Protein AF-A0A957Q644-F1 (afdb_monomer)

Mean predicted aligned error: 13.07 Å

Solvent-accessible surface area (backbone atoms only — not comparable to full-atom values): 23371 Å² total; per-residue (Å²): 92,76,49,77,47,78,45,80,41,78,58,26,36,10,27,85,74,49,71,28,90,33,42,26,36,27,41,79,43,46,38,39,41,33,30,48,63,42,85,93,78,68,49,74,43,72,49,33,37,32,41,42,36,77,92,65,70,24,43,49,42,44,45,38,56,86,34,87,66,57,44,59,62,86,93,44,75,51,72,23,48,17,50,38,67,52,31,38,34,62,58,66,29,44,30,82,42,70,49,78,62,58,80,45,69,75,53,46,60,54,50,53,52,54,50,51,53,46,60,71,70,57,79,82,78,82,79,95,80,82,93,82,67,88,82,69,70,82,76,86,63,62,58,77,35,57,37,44,12,58,74,86,69,91,64,77,31,88,95,43,98,38,58,74,72,87,81,82,78,62,75,75,71,44,64,76,53,76,72,46,51,55,53,50,52,53,79,68,81,54,89,59,57,61,45,35,19,43,26,46,88,44,26,34,78,88,50,47,72,28,54,61,62,83,38,52,48,54,35,41,45,43,72,81,56,71,54,81,88,50,40,64,57,54,52,52,55,51,48,52,54,50,52,55,49,44,56,54,51,50,52,51,44,53,55,50,49,53,48,43,50,52,45,50,54,53,35,62,69,27,71,84,39,82,91,34,48,67,64,29,51,55,40,53,54,53,42,53,52,52,52,51,54,45,50,51,53,51,52,47,47,53,51,53,52,55,49,46,54,52,50,50,54,50,49,54,38,51,74,72,70,47,80,87,70,62,84,61,73,68,47,84,64,70,86,58,55,63,48,76,69,55,52,56,52,47,54,52,49,48,56,50,47,55,52,49,52,52,50,49,51,52,52,51,51,45,29,69,74,76,36,58,94,43,41,71,62,51,50,51,51,49,52,51,50,51,52,50,54,54,24,51,77,69,73,36,43,69,60,50,56,51,52,52,51,55,65,72,74,108

Radius of gyration: 30.08 Å; Cα contacts (8 Å, |Δi|>4): 474; chains: 1; bounding box: 69×63×81 Å

pLDDT: mean 81.93, std 17.66, range [30.11, 98.19]

Sequence (410 aa):
LVLQYWFFYPFNNWRSGFFGANDHESDWEMICLYLSEEEATGAVEPAWIAYASHDYHGDDLRRRWDDPELEKVDDHPVVYAGAGSHASYFQSGEYLTELELAIFAPLTRLFEQVRSVWRTRLRQYEGDDFGEDEQHRSTIFRIPFVDYARGDGLVIGPGQHCEWGEPRLLNPTPPWVSMYRGLWGLYTQDPFAGEDAPAGPMYNRDGTVRRAWYDPVGWAGLDKVTPTDEVAERVEEEKERIRDRQVQTRTTVDEMAAELQRLGVQAAAMRTQPHLYKPYLAHQERMKELSQEINTLRAQLAADEALLDALSYYADQLRAGADPEPLRAHLQRAHRPVSDETLRAGLLAEYWAAISVGLLMLIFLALITIGRQYLALGLLMMIALYAFIEAGFRGRLIRFVTSVTISTAV

Secondary structure (DSSP, 8-state):
-EEEEEEEEEEE-HHHHHS-S--EEEEEEEEEEEEEEETTTTEEEEEEEEE--TT--SGGGEEETT-TTS-EETTEEP-EEPTTT--EESSSEEEEEEEE-GGGHHHHHHHHHHHHHHHHH-TTS--S-----SS------EEEEEEEE-S-S--BSTTSSB--------SSPPHHHHS--SBSS-----TT-SSSPPB-TTB-TTSPBPHHHH-HHHHTT-TTSPPHHHHHHHHHHHHHHHHHHHHHHHHHHHHHHHHHHHHHHHHHHHTT-GGGHHHHHHHHHHHHHHHHHHHHHHHHHHHHHHHHHHHHHHHHHHHTT---S-TTTT-SS---PPPHHHHHHHHHHHHHHHHHHHHHHHHHHHHHHT-GGGHHHHHHHHHHHHHHHHHHHTT-HHHHHHHHHHHHH-

Foldseek 3Di:
DKDKDKDKDQWQCCCPPPVFQEIAGMDIWIKIFDWDQDPVPRDTHTFKIFTAAPPDFAAQRMFTPPDPLFDDDVSHTDWQAWRSRRGTDSDAFKFWDWDQFCLCVVVLVVVVVVVVVVCVPVVPDDDDDDPPDPPCSDRDDTDIGMTGSHPPDADEDPPGPHYDDDDDDCVVPDCCQVVDQAFPHDAPVDPRCRHTHAGDPQYGNVSHGDCCNPPVCVRHNNPPPDRLNCPLVVLVVVLVVLVVVLVVLVVVLVVLVVVLVVLVVVLVVCVVPPVCVVVNVVSVVVSVVSVVVSVVSVVVSVVSVVVSVVSVVVSVCSVVVHPPDDRSPSNPDHRDHDDPVNVVVVVVVVVVVVVLVVVLVVLLVCCVPPVVVCNVVSVVVSVLVVVCVVCVSVVNNVVSVVVVVVVVVD

Structure (mmCIF, N/CA/C/O backbone):
data_AF-A0A957Q644-F1
#
_entry.id   AF-A0A957Q644-F1
#
loop_
_atom_site.group_PDB
_atom_site.id
_atom_site.type_symbol
_atom_site.label_atom_id
_atom_site.label_alt_id
_atom_site.label_comp_id
_atom_site.label_asym_id
_atom_site.label_entity_id
_atom_site.label_seq_id
_atom_site.pdbx_PDB_ins_code
_atom_site.Cartn_x
_atom_site.Cartn_y
_atom_site.Cartn_z
_atom_site.occupancy
_atom_site.B_iso_or_equiv
_atom_site.auth_seq_id
_atom_site.auth_comp_id
_atom_site.auth_asym_id
_atom_site.auth_atom_id
_atom_site.pdbx_PDB_model_num
ATOM 1 N N . LEU A 1 1 ? 15.881 -8.206 3.962 1.00 89.88 1 LEU A N 1
ATOM 2 C CA . LEU A 1 1 ? 16.775 -7.374 3.102 1.00 89.88 1 LEU A CA 1
ATOM 3 C C . LEU A 1 1 ? 15.993 -6.824 1.903 1.00 89.88 1 LEU A C 1
ATOM 5 O O . LEU A 1 1 ? 15.011 -7.442 1.517 1.00 89.88 1 LEU A O 1
ATOM 9 N N . VAL A 1 2 ? 16.403 -5.698 1.300 1.00 94.38 2 VAL A N 1
ATOM 10 C CA . VAL A 1 2 ? 15.771 -5.163 0.071 1.00 94.38 2 VAL A CA 1
ATOM 11 C C . VAL A 1 2 ? 16.828 -4.930 -1.006 1.00 94.38 2 VAL A C 1
ATOM 13 O O . VAL A 1 2 ? 17.789 -4.200 -0.769 1.00 94.38 2 VAL A O 1
ATOM 16 N N . LEU A 1 3 ? 16.645 -5.527 -2.185 1.00 94.69 3 LEU A N 1
ATOM 17 C CA . LEU A 1 3 ? 17.448 -5.251 -3.376 1.00 94.69 3 LEU A CA 1
ATOM 18 C C . LEU A 1 3 ? 16.671 -4.312 -4.297 1.00 94.69 3 LEU A C 1
ATOM 20 O O . LEU A 1 3 ? 15.593 -4.659 -4.775 1.00 94.69 3 LEU A O 1
ATOM 24 N N . GLN A 1 4 ? 17.224 -3.128 -4.548 1.00 95.44 4 GLN A N 1
ATOM 25 C CA . GLN A 1 4 ? 16.634 -2.144 -5.451 1.00 95.44 4 GLN A CA 1
ATOM 26 C C . GLN A 1 4 ? 17.402 -2.101 -6.764 1.00 95.44 4 GLN A C 1
ATOM 28 O O . GLN A 1 4 ? 18.587 -1.760 -6.789 1.00 95.44 4 GLN A O 1
ATOM 33 N N . TYR A 1 5 ? 16.707 -2.405 -7.850 1.00 95.19 5 TYR A N 1
ATOM 34 C CA . TYR A 1 5 ? 17.213 -2.279 -9.206 1.00 95.19 5 TYR A CA 1
ATOM 35 C C . TYR A 1 5 ? 16.659 -0.999 -9.809 1.00 95.19 5 TYR A C 1
ATOM 37 O O . TYR A 1 5 ? 15.448 -0.795 -9.811 1.00 95.19 5 TYR A O 1
ATOM 45 N N . TRP A 1 6 ? 17.552 -0.147 -10.303 1.00 94.81 6 TRP A N 1
ATOM 46 C CA . TRP A 1 6 ? 17.210 1.121 -10.934 1.00 94.81 6 TRP A CA 1
ATOM 47 C C . TRP A 1 6 ? 17.569 1.071 -12.414 1.00 94.81 6 TRP A C 1
ATOM 49 O O . TRP A 1 6 ? 18.692 0.703 -12.770 1.00 94.81 6 TRP A O 1
ATOM 59 N N . PHE A 1 7 ? 16.629 1.472 -13.262 1.00 94.12 7 PHE A N 1
ATOM 60 C CA . PHE A 1 7 ? 16.755 1.450 -14.713 1.00 94.12 7 PHE A CA 1
ATOM 61 C C . PHE A 1 7 ? 16.692 2.877 -15.237 1.00 94.12 7 PHE A C 1
ATOM 63 O O . PHE A 1 7 ? 15.768 3.618 -14.913 1.00 94.12 7 PHE A O 1
ATOM 70 N N . PHE A 1 8 ? 17.694 3.258 -16.027 1.00 94.12 8 PHE A N 1
ATOM 71 C CA . PHE A 1 8 ? 17.759 4.572 -16.652 1.00 94.12 8 PHE A CA 1
ATOM 72 C C . PHE A 1 8 ? 17.363 4.477 -18.118 1.00 94.12 8 PHE A C 1
ATOM 74 O O . PHE A 1 8 ? 18.024 3.779 -18.893 1.00 94.12 8 PHE A O 1
ATOM 81 N N . TYR A 1 9 ? 16.350 5.239 -18.503 1.00 94.50 9 TYR A N 1
ATOM 82 C CA . TYR A 1 9 ? 15.973 5.428 -19.895 1.00 94.50 9 TYR A CA 1
ATOM 83 C C . TYR A 1 9 ? 16.424 6.818 -20.331 1.00 94.50 9 TYR A C 1
ATOM 85 O O . TYR A 1 9 ? 16.177 7.772 -19.609 1.00 94.50 9 TYR A O 1
ATOM 93 N N . PRO A 1 10 ? 17.089 6.990 -21.484 1.00 94.69 10 PRO A N 1
ATOM 94 C CA . PRO A 1 10 ? 17.522 8.320 -21.914 1.00 94.69 10 PRO A CA 1
ATOM 95 C C . PRO A 1 10 ? 16.374 9.268 -22.282 1.00 94.69 10 PRO A C 1
ATOM 97 O O . PRO A 1 10 ? 16.571 10.483 -22.292 1.00 94.69 10 PRO A O 1
ATOM 100 N N . PHE A 1 11 ? 15.201 8.737 -22.635 1.00 94.94 11 PHE A N 1
ATOM 101 C CA . PHE A 1 11 ? 14.071 9.539 -23.093 1.00 94.94 11 PHE A CA 1
ATOM 102 C C . PHE A 1 11 ? 12.750 8.785 -22.936 1.00 94.94 11 PHE A C 1
ATOM 104 O O . PHE A 1 11 ? 12.666 7.632 -23.353 1.00 94.94 11 PHE A O 1
ATOM 111 N N . ASN A 1 12 ? 11.737 9.461 -22.399 1.00 94.12 12 ASN A N 1
ATOM 112 C CA . ASN A 1 12 ? 10.340 9.039 -22.353 1.00 94.12 12 ASN A CA 1
ATOM 113 C C . ASN A 1 12 ? 9.590 9.730 -23.494 1.00 94.12 12 ASN A C 1
ATOM 115 O O . ASN A 1 12 ? 9.515 10.956 -23.545 1.00 94.12 12 ASN A O 1
ATOM 119 N N . ASN A 1 13 ? 9.098 8.945 -24.452 1.00 93.94 13 ASN A N 1
ATOM 120 C CA . ASN A 1 13 ? 8.361 9.435 -25.618 1.00 93.94 13 ASN A CA 1
ATOM 121 C C . ASN A 1 13 ? 6.894 8.989 -25.600 1.00 93.94 13 ASN A C 1
ATOM 123 O O . ASN A 1 13 ? 6.328 8.673 -26.652 1.00 93.94 13 ASN A O 1
ATOM 127 N N . TRP A 1 14 ? 6.286 8.881 -24.418 1.00 90.44 14 TRP A N 1
ATOM 128 C CA . TRP A 1 14 ? 4.957 8.298 -24.273 1.00 90.44 14 TRP A CA 1
ATOM 129 C C . TRP A 1 14 ? 3.895 9.044 -25.095 1.00 90.44 14 TRP A C 1
ATOM 131 O O . TRP A 1 14 ? 3.116 8.407 -25.806 1.00 90.44 14 TRP A O 1
ATOM 141 N N . ARG A 1 15 ? 3.900 10.382 -25.109 1.00 87.69 15 ARG A N 1
ATOM 142 C CA . ARG A 1 15 ? 2.961 11.205 -25.891 1.00 87.69 15 ARG A CA 1
ATOM 143 C C . ARG A 1 15 ? 3.207 11.105 -27.391 1.00 87.69 15 ARG A C 1
ATOM 145 O O . ARG A 1 15 ? 2.276 10.844 -28.152 1.00 87.69 15 ARG A O 1
ATOM 152 N N . SER A 1 16 ? 4.440 11.335 -27.831 1.00 86.25 16 SER A N 1
ATOM 153 C CA . SER A 1 16 ? 4.788 11.402 -29.256 1.00 86.25 16 SER A CA 1
ATOM 154 C C . SER A 1 16 ? 4.844 10.036 -29.943 1.00 86.25 16 SER A C 1
ATOM 156 O O . SER A 1 16 ? 4.529 9.940 -31.130 1.00 86.25 16 SER A O 1
ATOM 158 N N . GLY A 1 17 ? 5.240 8.989 -29.218 1.00 86.12 17 GLY A N 1
ATOM 159 C CA . GLY A 1 17 ? 5.395 7.631 -29.736 1.00 86.12 17 GLY A CA 1
ATOM 160 C C . GLY A 1 17 ? 4.178 6.734 -29.521 1.00 86.12 17 GLY A C 1
ATOM 161 O O . GLY A 1 17 ? 3.909 5.875 -30.359 1.00 86.12 17 GLY A O 1
ATOM 162 N N . PHE A 1 18 ? 3.441 6.935 -28.425 1.00 85.75 18 PHE A N 1
ATOM 163 C CA . PHE A 1 18 ? 2.436 5.978 -27.950 1.00 85.75 18 PHE A CA 1
ATOM 164 C C . PHE A 1 18 ? 1.126 6.634 -27.484 1.00 85.75 18 PHE A C 1
ATOM 166 O O . PHE A 1 18 ? 0.316 5.985 -26.834 1.00 85.75 18 PHE A O 1
ATOM 173 N N . PHE A 1 19 ? 0.871 7.895 -27.854 1.00 80.06 19 PHE A N 1
ATOM 174 C CA . PHE A 1 19 ? -0.379 8.617 -27.551 1.00 80.06 19 PHE A CA 1
ATOM 175 C C . PHE A 1 19 ? -0.704 8.729 -26.052 1.00 80.06 19 PHE A C 1
ATOM 177 O O . PHE A 1 19 ? -1.863 8.885 -25.663 1.00 80.06 19 PHE A O 1
ATOM 184 N N . GLY A 1 20 ? 0.329 8.648 -25.218 1.00 82.25 20 GLY A N 1
ATOM 185 C CA . GLY A 1 20 ? 0.259 8.851 -23.785 1.00 82.25 20 GLY A CA 1
ATOM 186 C C . GLY A 1 20 ? 0.263 10.319 -23.378 1.00 82.25 20 GLY A C 1
ATOM 187 O O . GLY A 1 20 ? -0.074 11.217 -24.154 1.00 82.25 20 GLY A O 1
ATOM 188 N N . ALA A 1 21 ? 0.648 10.556 -22.128 1.00 80.94 21 ALA A N 1
ATOM 189 C CA . ALA A 1 21 ? 0.447 11.847 -21.490 1.00 80.94 21 ALA A CA 1
ATOM 190 C C . ALA A 1 21 ? 1.535 12.880 -21.784 1.00 80.94 21 ALA A C 1
ATOM 192 O O . ALA A 1 21 ? 1.212 14.054 -21.970 1.00 80.94 21 ALA A O 1
ATOM 193 N N . ASN A 1 22 ? 2.800 12.465 -21.818 1.00 85.19 22 ASN A N 1
ATOM 194 C CA . ASN A 1 22 ? 3.939 13.375 -21.884 1.00 85.19 22 ASN A CA 1
ATOM 195 C C . ASN A 1 22 ? 5.124 12.830 -22.695 1.00 85.19 22 ASN A C 1
ATOM 197 O O . ASN A 1 22 ? 5.218 11.636 -22.964 1.00 85.19 22 ASN A O 1
ATOM 201 N N . ASP A 1 23 ? 6.021 13.730 -23.095 1.00 89.81 23 ASP A N 1
ATOM 202 C CA . ASP A 1 23 ? 7.397 13.397 -23.460 1.00 89.81 23 ASP A CA 1
ATOM 203 C C . ASP A 1 23 ? 8.355 14.075 -22.465 1.00 89.81 23 ASP A C 1
ATOM 205 O O . ASP A 1 23 ? 8.110 15.203 -22.040 1.00 89.81 23 ASP A O 1
ATOM 209 N N . HIS A 1 24 ? 9.466 13.435 -22.105 1.00 92.38 24 HIS A N 1
ATOM 210 C CA . HIS A 1 24 ? 10.537 14.097 -21.359 1.00 92.38 24 HIS A CA 1
ATOM 211 C C . HIS A 1 24 ? 11.898 13.428 -21.534 1.00 92.38 24 HIS A C 1
ATOM 213 O O . HIS A 1 24 ? 12.029 12.230 -21.792 1.00 92.38 24 HIS A O 1
ATOM 219 N N . GLU A 1 25 ? 12.944 14.231 -21.352 1.00 94.31 25 GLU A N 1
ATOM 220 C CA . GLU A 1 25 ? 14.307 13.725 -21.258 1.00 94.31 25 GLU A CA 1
ATOM 221 C C . GLU A 1 25 ? 14.492 12.924 -19.973 1.00 94.31 25 GLU A C 1
ATOM 223 O O . GLU A 1 25 ? 14.098 13.363 -18.894 1.00 94.31 25 GLU A O 1
ATOM 228 N N . SER A 1 26 ? 15.168 11.788 -20.115 1.00 94.12 26 SER A N 1
ATOM 229 C CA . SER A 1 26 ? 15.428 10.800 -19.076 1.00 94.12 26 SER A CA 1
ATOM 230 C C . SER A 1 26 ? 14.204 10.170 -18.417 1.00 94.12 26 SER A C 1
ATOM 232 O O . SER A 1 26 ? 13.140 10.767 -18.297 1.00 94.12 26 SER A O 1
ATOM 234 N N . ASP A 1 27 ? 14.407 8.968 -17.895 1.00 94.19 27 ASP A N 1
ATOM 235 C CA . ASP A 1 27 ? 13.486 8.309 -16.988 1.00 94.19 27 ASP A CA 1
ATOM 236 C C . ASP A 1 27 ? 14.207 7.393 -16.006 1.00 94.19 27 ASP A C 1
ATOM 238 O O . ASP A 1 27 ? 15.272 6.854 -16.322 1.00 94.19 27 ASP A O 1
ATOM 242 N N . TRP A 1 28 ? 13.624 7.227 -14.821 1.00 94.19 28 TRP A N 1
ATOM 243 C CA . TRP A 1 28 ? 14.155 6.355 -13.776 1.00 94.19 28 TRP A CA 1
ATOM 244 C C . TRP A 1 28 ? 13.065 5.437 -13.241 1.00 94.19 28 TRP A C 1
ATOM 246 O O . TRP A 1 28 ? 12.239 5.855 -12.431 1.00 94.19 28 TRP A O 1
ATOM 256 N N . GLU A 1 29 ? 13.157 4.167 -13.619 1.00 95.31 29 GLU A N 1
ATOM 257 C CA . GLU A 1 29 ? 12.274 3.107 -13.141 1.00 95.31 29 GLU A CA 1
ATOM 258 C C . GLU A 1 29 ? 12.954 2.259 -12.075 1.00 95.31 29 GLU A C 1
ATOM 260 O O . GLU A 1 29 ? 14.186 2.188 -11.994 1.00 95.31 29 GLU A O 1
ATOM 265 N N . MET A 1 30 ? 12.146 1.600 -11.251 1.00 95.62 30 MET A N 1
ATOM 266 C CA . MET A 1 30 ? 12.635 0.850 -10.103 1.00 95.62 30 MET A CA 1
ATOM 267 C C . MET A 1 30 ? 11.875 -0.457 -9.904 1.00 95.62 30 MET A C 1
ATOM 269 O O . MET A 1 30 ? 10.647 -0.507 -9.953 1.00 95.62 30 MET A O 1
ATOM 273 N N . ILE A 1 31 ? 12.630 -1.501 -9.571 1.00 97.00 31 ILE A N 1
ATOM 274 C CA . ILE A 1 31 ? 12.118 -2.802 -9.150 1.00 97.00 31 ILE A CA 1
ATOM 275 C C . ILE A 1 31 ? 12.730 -3.139 -7.789 1.00 97.00 31 ILE A C 1
ATOM 277 O O . ILE A 1 31 ? 13.953 -3.112 -7.630 1.00 97.00 31 ILE A O 1
ATOM 281 N N . CYS A 1 32 ? 11.889 -3.463 -6.810 1.00 97.25 32 CYS A N 1
ATOM 282 C CA . CYS A 1 32 ? 12.313 -3.836 -5.462 1.00 97.25 32 CYS A CA 1
ATOM 283 C C . CYS A 1 32 ? 12.068 -5.326 -5.225 1.00 97.25 32 CYS A C 1
ATOM 285 O O . CYS A 1 32 ? 10.925 -5.775 -5.290 1.00 97.25 32 CYS A O 1
ATOM 287 N N . LEU A 1 33 ? 13.121 -6.072 -4.895 1.00 96.56 33 LEU A N 1
ATOM 288 C CA . LEU A 1 33 ? 13.034 -7.447 -4.409 1.00 96.56 33 LEU A CA 1
ATOM 289 C C . LEU A 1 33 ? 13.220 -7.460 -2.889 1.00 96.56 33 LEU A C 1
ATOM 291 O O . LEU A 1 33 ? 14.235 -6.985 -2.376 1.00 96.56 33 LEU A O 1
ATOM 295 N N . TYR A 1 34 ? 12.249 -8.009 -2.172 1.00 95.38 34 TYR A N 1
ATOM 296 C CA . TYR A 1 34 ? 12.260 -8.125 -0.719 1.00 95.38 34 TYR A CA 1
ATOM 297 C C . TYR A 1 34 ? 12.600 -9.558 -0.348 1.00 95.38 34 TYR A C 1
ATOM 299 O O . TYR A 1 34 ? 11.890 -10.498 -0.710 1.00 95.38 34 TYR A O 1
ATOM 307 N N . LEU A 1 35 ? 13.700 -9.704 0.376 1.00 92.31 35 LEU A N 1
ATOM 308 C CA . LEU A 1 35 ? 14.231 -10.985 0.799 1.00 92.31 35 LEU A CA 1
ATOM 309 C C . LEU A 1 35 ? 13.962 -11.174 2.294 1.00 92.31 35 LEU A C 1
ATOM 311 O O . LEU A 1 35 ? 14.238 -10.260 3.084 1.00 92.31 35 LEU A O 1
ATOM 315 N N . SER A 1 36 ? 13.460 -12.345 2.663 1.00 88.56 36 SER A N 1
ATOM 316 C CA . SER A 1 36 ? 13.420 -12.825 4.044 1.00 88.56 36 SER A CA 1
ATOM 317 C C . SER A 1 36 ? 14.703 -13.610 4.323 1.00 88.56 36 SER A C 1
ATOM 319 O O . SER A 1 36 ? 15.283 -14.200 3.410 1.00 88.56 36 SER A O 1
ATOM 321 N N . GLU A 1 37 ? 15.191 -13.534 5.555 1.00 85.81 37 GLU A N 1
ATOM 322 C CA . GLU A 1 37 ? 16.334 -14.310 6.024 1.00 85.81 37 GLU A CA 1
ATOM 323 C C . GLU A 1 37 ? 15.807 -15.314 7.041 1.00 85.81 37 GLU A C 1
ATOM 325 O O . GLU A 1 37 ? 15.204 -14.918 8.031 1.00 85.81 37 GLU A O 1
ATOM 330 N N . GLU A 1 38 ? 15.998 -16.603 6.787 1.00 80.00 38 GLU A N 1
ATOM 331 C CA . GLU A 1 38 ? 15.596 -17.642 7.726 1.00 80.00 38 GLU A CA 1
ATOM 332 C C . GLU A 1 38 ? 16.580 -17.667 8.903 1.00 80.00 38 GLU A C 1
ATOM 334 O O . GLU A 1 38 ? 17.740 -18.049 8.739 1.00 80.00 38 GLU A O 1
ATOM 339 N N . GLU A 1 39 ? 16.122 -17.306 10.104 1.00 75.38 39 GLU A N 1
ATOM 340 C CA . GLU A 1 39 ? 16.983 -17.164 11.289 1.00 75.38 39 GLU A CA 1
ATOM 341 C C . GLU A 1 39 ? 17.791 -18.439 11.614 1.00 75.38 39 GLU A C 1
ATOM 343 O O . GLU A 1 39 ? 18.950 -18.373 12.027 1.00 75.38 39 GLU A O 1
ATOM 348 N N . ALA A 1 40 ? 17.208 -19.621 11.387 1.00 76.50 40 ALA A N 1
ATOM 349 C CA . ALA A 1 40 ? 17.837 -20.900 11.715 1.00 76.50 40 ALA A CA 1
ATOM 350 C C . ALA A 1 40 ? 19.012 -21.273 10.791 1.00 76.50 40 ALA A C 1
ATOM 352 O O . ALA A 1 40 ? 19.946 -21.954 11.226 1.00 76.50 40 ALA A O 1
ATOM 353 N N . THR A 1 41 ? 18.963 -20.874 9.519 1.00 81.50 41 THR A N 1
ATOM 354 C CA . THR A 1 41 ? 19.921 -21.300 8.483 1.00 81.50 41 THR A CA 1
ATOM 355 C C . THR A 1 41 ? 20.761 -20.144 7.938 1.00 81.50 41 THR A C 1
ATOM 357 O O . THR A 1 41 ? 21.823 -20.385 7.360 1.00 81.50 41 THR A O 1
ATOM 360 N N . GLY A 1 42 ? 20.310 -18.900 8.123 1.00 83.62 42 GLY A N 1
ATOM 361 C CA . GLY A 1 42 ? 20.830 -17.711 7.448 1.00 83.62 42 GLY A CA 1
ATOM 362 C C . GLY A 1 42 ? 20.551 -17.707 5.941 1.00 83.62 42 GLY A C 1
ATOM 363 O O . GLY A 1 42 ? 21.187 -16.952 5.203 1.00 83.62 42 GLY A O 1
ATOM 364 N N . ALA A 1 43 ? 19.669 -18.587 5.451 1.00 87.06 43 ALA A N 1
ATOM 365 C CA . ALA A 1 43 ? 19.289 -18.616 4.047 1.00 87.06 43 ALA A CA 1
ATOM 366 C C . ALA A 1 43 ? 18.478 -17.363 3.710 1.00 87.06 43 ALA A C 1
ATOM 368 O O . ALA A 1 43 ? 17.557 -16.991 4.432 1.00 87.06 43 ALA A O 1
ATOM 369 N N . VAL A 1 44 ? 18.831 -16.708 2.606 1.00 89.25 44 VAL A N 1
ATOM 370 C CA . VAL A 1 44 ? 18.159 -15.493 2.145 1.00 89.25 44 VAL A CA 1
ATOM 371 C C . VAL A 1 44 ? 17.342 -15.836 0.912 1.00 89.25 44 VAL A C 1
ATOM 373 O O . VAL A 1 44 ? 17.906 -16.166 -0.132 1.00 89.25 44 VAL A O 1
ATOM 376 N N . GLU A 1 45 ? 16.024 -15.724 1.028 1.00 89.94 45 GLU A N 1
ATOM 377 C CA . GLU A 1 45 ? 15.085 -16.103 -0.023 1.00 89.94 45 GLU A CA 1
ATOM 378 C C . GLU A 1 45 ? 14.160 -14.938 -0.396 1.00 89.94 45 GLU A C 1
ATOM 380 O O . GLU A 1 45 ? 13.764 -14.140 0.461 1.00 89.94 45 GLU A O 1
ATOM 385 N N . PRO A 1 46 ? 13.798 -14.795 -1.679 1.00 92.94 46 PRO A N 1
ATOM 386 C CA . PRO A 1 46 ? 12.832 -13.796 -2.108 1.00 92.94 46 PRO A CA 1
ATOM 387 C C . PRO A 1 46 ? 11.428 -14.120 -1.601 1.00 92.94 46 PRO A C 1
ATOM 389 O O . PRO A 1 46 ? 10.871 -15.176 -1.881 1.00 92.94 46 PRO A O 1
ATOM 392 N N . ALA A 1 47 ? 10.837 -13.163 -0.889 1.00 92.19 47 ALA A N 1
ATOM 393 C CA . ALA A 1 47 ? 9.489 -13.268 -0.341 1.00 92.19 47 ALA A CA 1
ATOM 394 C C . ALA A 1 47 ? 8.489 -12.422 -1.140 1.00 92.19 47 ALA A C 1
ATOM 396 O O . ALA A 1 47 ? 7.372 -12.856 -1.421 1.00 92.19 47 ALA A O 1
ATOM 397 N N . TRP A 1 48 ? 8.899 -11.219 -1.550 1.00 95.50 48 TRP A N 1
ATOM 398 C CA . TRP A 1 48 ? 8.042 -10.282 -2.275 1.00 95.50 48 TRP A CA 1
ATOM 399 C C . TRP A 1 48 ? 8.811 -9.532 -3.348 1.00 95.50 48 TRP A C 1
ATOM 401 O O . TRP A 1 48 ? 10.022 -9.338 -3.256 1.00 95.50 48 TRP A O 1
ATOM 411 N N . ILE A 1 49 ? 8.083 -9.034 -4.337 1.00 97.25 49 ILE A N 1
ATOM 412 C CA . ILE A 1 49 ? 8.600 -8.137 -5.361 1.00 97.25 49 ILE A CA 1
ATOM 413 C C . ILE A 1 49 ? 7.616 -6.990 -5.583 1.00 97.25 49 ILE A C 1
ATOM 415 O O . ILE A 1 49 ? 6.406 -7.194 -5.504 1.00 97.25 49 ILE A O 1
ATOM 419 N N . ALA A 1 50 ? 8.117 -5.787 -5.850 1.00 97.12 50 ALA A N 1
ATOM 420 C CA . ALA A 1 50 ? 7.294 -4.629 -6.182 1.00 97.12 50 ALA A CA 1
ATOM 421 C C . ALA A 1 50 ? 7.853 -3.880 -7.390 1.00 97.12 50 ALA A C 1
ATOM 423 O O . ALA A 1 50 ? 9.063 -3.652 -7.483 1.00 97.12 50 ALA A O 1
ATOM 424 N N . TYR A 1 51 ? 6.957 -3.501 -8.299 1.00 96.12 51 TYR A N 1
ATOM 425 C CA . TYR A 1 51 ? 7.279 -2.788 -9.534 1.00 96.12 51 TYR A CA 1
ATOM 426 C C . TYR A 1 51 ? 6.837 -1.331 -9.425 1.00 96.12 51 TYR A C 1
ATOM 428 O O . TYR A 1 51 ? 5.708 -1.062 -9.015 1.00 96.12 51 TYR A O 1
ATOM 436 N N . ALA A 1 52 ? 7.720 -0.389 -9.762 1.00 92.12 52 ALA A N 1
ATOM 437 C CA . ALA A 1 52 ? 7.328 1.007 -9.895 1.00 92.12 52 ALA A CA 1
ATOM 438 C C . ALA A 1 52 ? 6.438 1.176 -11.134 1.00 92.12 52 ALA A C 1
ATOM 440 O O . ALA A 1 52 ? 6.732 0.661 -12.209 1.00 92.12 52 ALA A O 1
ATOM 441 N N . SER A 1 53 ? 5.324 1.878 -10.970 1.00 89.00 53 SER A N 1
ATOM 442 C CA . SER A 1 53 ? 4.402 2.181 -12.058 1.00 89.00 53 SER A CA 1
ATOM 443 C C . SER A 1 53 ? 3.857 3.577 -11.811 1.00 89.00 53 SER A C 1
ATOM 445 O O . SER A 1 53 ? 3.043 3.770 -10.907 1.00 89.00 53 SER A O 1
ATOM 447 N N . HIS A 1 54 ? 4.349 4.560 -12.571 1.00 86.56 54 HIS A N 1
ATOM 448 C CA . HIS A 1 54 ? 4.001 5.973 -12.381 1.00 86.56 54 HIS A CA 1
ATOM 449 C C . HIS A 1 54 ? 4.196 6.412 -10.907 1.00 86.56 54 HIS A C 1
ATOM 451 O O . HIS A 1 54 ? 5.121 5.959 -10.231 1.00 86.56 54 HIS A O 1
ATOM 457 N N . ASP A 1 55 ? 3.309 7.264 -10.385 1.00 78.50 55 ASP A N 1
ATOM 458 C CA . ASP A 1 55 ? 3.319 7.735 -8.988 1.00 78.50 55 ASP A CA 1
ATOM 459 C C . ASP A 1 55 ? 2.542 6.818 -8.013 1.00 78.50 55 ASP A C 1
ATOM 461 O O . ASP A 1 55 ? 2.239 7.197 -6.869 1.00 78.50 55 ASP A O 1
ATOM 465 N N . TYR A 1 56 ? 2.185 5.601 -8.441 1.00 82.81 56 TYR A N 1
ATOM 466 C CA . TYR A 1 56 ? 1.512 4.645 -7.567 1.00 82.81 56 TYR A CA 1
ATOM 467 C C . TYR A 1 56 ? 2.423 4.210 -6.407 1.00 82.81 56 TYR A C 1
ATOM 469 O O . TYR A 1 56 ? 3.653 4.255 -6.468 1.00 82.81 56 TYR A O 1
ATOM 477 N N . HIS A 1 57 ? 1.798 3.809 -5.301 1.00 83.88 57 HIS A N 1
ATOM 478 C CA . HIS A 1 57 ? 2.466 3.339 -4.089 1.00 83.88 57 HIS A CA 1
ATOM 479 C C . HIS A 1 57 ? 1.526 2.437 -3.282 1.00 83.88 57 HIS A C 1
ATOM 481 O O . HIS A 1 57 ? 0.311 2.447 -3.485 1.00 83.88 57 HIS A O 1
ATOM 487 N N . GLY A 1 58 ? 2.085 1.694 -2.327 1.00 88.94 58 GLY A N 1
ATOM 488 C CA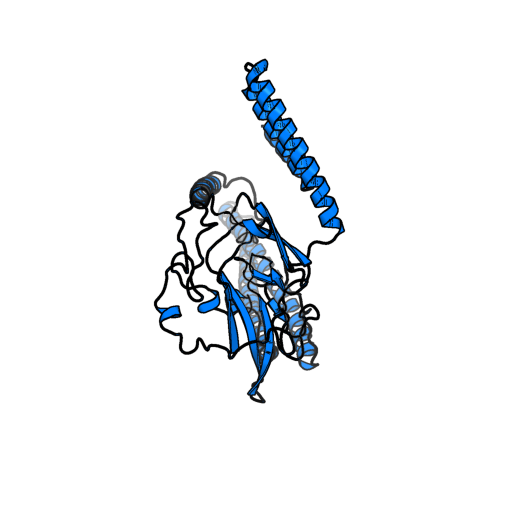 . GLY A 1 58 ? 1.323 0.831 -1.430 1.00 88.94 58 GLY A CA 1
ATOM 489 C C . GLY A 1 58 ? 1.068 -0.565 -1.995 1.00 88.94 58 GLY A C 1
ATOM 490 O O . GLY A 1 58 ? 1.859 -1.094 -2.774 1.00 88.94 58 GLY A O 1
ATOM 491 N N . ASP A 1 59 ? -0.027 -1.179 -1.547 1.00 90.56 59 ASP A N 1
ATOM 492 C CA . ASP A 1 59 ? -0.222 -2.628 -1.652 1.00 90.56 59 ASP A CA 1
ATOM 493 C C . ASP A 1 59 ? -0.320 -3.159 -3.075 1.00 90.56 59 ASP A C 1
ATOM 495 O O . ASP A 1 59 ? 0.201 -4.231 -3.381 1.00 90.56 59 ASP A O 1
ATOM 499 N N . ASP A 1 60 ? -0.946 -2.399 -3.964 1.00 91.00 60 ASP A N 1
ATOM 500 C CA . ASP A 1 60 ? -1.266 -2.881 -5.305 1.00 91.00 60 ASP A CA 1
ATOM 501 C C . ASP A 1 60 ? -0.021 -3.096 -6.191 1.00 91.00 60 ASP A C 1
ATOM 503 O O . ASP A 1 60 ? -0.097 -3.803 -7.204 1.00 91.00 60 ASP A O 1
ATOM 507 N N . LEU A 1 61 ? 1.129 -2.533 -5.794 1.00 91.25 61 LEU A N 1
ATOM 508 C CA . LEU A 1 61 ? 2.405 -2.639 -6.510 1.00 91.25 61 LEU A CA 1
ATOM 509 C C . LEU A 1 61 ? 3.148 -3.950 -6.284 1.00 91.25 61 LEU A C 1
ATOM 511 O O . LEU A 1 61 ? 4.041 -4.276 -7.069 1.00 91.25 61 LEU A O 1
ATOM 515 N N . ARG A 1 62 ? 2.839 -4.679 -5.206 1.00 94.44 62 ARG A N 1
ATOM 516 C CA . ARG A 1 62 ? 3.608 -5.866 -4.828 1.00 94.44 62 ARG A CA 1
ATOM 517 C C . ARG A 1 62 ? 2.906 -7.166 -5.190 1.00 94.44 62 ARG A C 1
ATOM 519 O O . ARG A 1 62 ? 1.674 -7.271 -5.155 1.00 94.44 62 ARG A O 1
ATOM 526 N N . ARG A 1 63 ? 3.707 -8.185 -5.473 1.00 95.00 63 ARG A N 1
ATOM 527 C CA . ARG A 1 63 ? 3.298 -9.588 -5.551 1.00 95.00 63 ARG A CA 1
ATOM 528 C C . ARG A 1 63 ? 4.204 -10.413 -4.655 1.00 95.00 63 ARG A C 1
ATOM 530 O O . ARG A 1 63 ? 5.369 -10.064 -4.448 1.00 95.00 63 ARG A O 1
ATOM 537 N N . ARG A 1 64 ? 3.655 -11.492 -4.104 1.00 94.12 64 ARG A N 1
ATOM 538 C CA . ARG A 1 64 ? 4.483 -12.496 -3.440 1.00 94.12 64 ARG A CA 1
ATOM 539 C C . ARG A 1 64 ? 5.363 -13.185 -4.468 1.00 94.12 64 ARG A C 1
ATOM 541 O O . ARG A 1 64 ? 5.001 -13.270 -5.641 1.00 94.12 64 ARG A O 1
ATOM 548 N N . TRP A 1 65 ? 6.509 -13.683 -4.026 1.00 94.25 65 TRP A N 1
ATOM 549 C CA . TRP A 1 65 ? 7.434 -14.376 -4.914 1.00 94.25 65 TRP A CA 1
ATOM 550 C C . TRP A 1 65 ? 6.827 -15.637 -5.541 1.00 94.25 65 TRP A C 1
ATOM 552 O O . TRP A 1 65 ? 7.148 -15.979 -6.676 1.00 94.25 65 TRP A O 1
ATOM 562 N N . ASP A 1 66 ? 5.933 -16.319 -4.831 1.00 92.31 66 ASP A N 1
ATOM 563 C CA . ASP A 1 66 ? 5.220 -17.522 -5.265 1.00 92.31 66 ASP A CA 1
ATOM 564 C C . ASP A 1 66 ? 3.906 -17.236 -6.015 1.00 92.31 66 ASP A C 1
ATOM 566 O O . ASP A 1 66 ? 3.201 -18.168 -6.406 1.00 92.31 66 ASP A O 1
ATOM 570 N N . ASP A 1 67 ? 3.570 -15.965 -6.258 1.00 94.50 67 ASP A N 1
ATOM 571 C CA . ASP A 1 67 ? 2.365 -15.604 -6.998 1.00 94.50 67 ASP A CA 1
ATOM 572 C C . ASP A 1 67 ? 2.473 -16.052 -8.473 1.00 94.50 67 ASP A C 1
ATOM 574 O O . ASP A 1 67 ? 3.426 -15.671 -9.152 1.00 94.50 67 ASP A O 1
ATOM 578 N N . PRO A 1 68 ? 1.500 -16.804 -9.028 1.00 93.19 68 PRO A N 1
ATOM 579 C CA . PRO A 1 68 ? 1.532 -17.232 -10.430 1.00 93.19 68 PRO A CA 1
ATOM 580 C C . PRO A 1 68 ? 1.409 -16.086 -11.451 1.00 93.19 68 PRO A C 1
ATOM 582 O O . PRO A 1 68 ? 1.607 -16.315 -12.639 1.00 93.19 68 PRO A O 1
ATOM 585 N N . GLU A 1 69 ? 1.043 -14.872 -11.030 1.00 93.38 69 GLU A N 1
ATOM 586 C CA . GLU A 1 69 ? 1.119 -13.665 -11.869 1.00 93.38 69 GLU A CA 1
ATOM 587 C C . GLU A 1 69 ? 2.564 -13.185 -12.060 1.00 93.38 69 GLU A C 1
ATOM 589 O O . GLU A 1 69 ? 2.841 -12.501 -13.040 1.00 93.38 69 GLU A O 1
ATOM 594 N N . LEU A 1 70 ? 3.482 -13.550 -11.158 1.00 95.62 70 LEU A N 1
ATOM 595 C CA . LEU A 1 70 ? 4.900 -13.234 -11.275 1.00 95.62 70 LEU A CA 1
ATOM 596 C C . LEU A 1 70 ? 5.585 -14.226 -12.219 1.00 95.62 70 LEU A C 1
ATOM 598 O O . LEU A 1 70 ? 6.049 -15.296 -11.812 1.00 95.62 70 LEU A O 1
ATOM 602 N N . GLU A 1 71 ? 5.676 -13.847 -13.488 1.00 95.44 71 GLU A N 1
ATOM 603 C CA . GLU A 1 71 ? 6.457 -14.592 -14.464 1.00 95.44 71 GLU A CA 1
ATOM 604 C C . GLU A 1 71 ? 7.958 -14.480 -14.163 1.00 95.44 71 GLU A C 1
ATOM 606 O O . GLU A 1 71 ? 8.475 -13.413 -13.819 1.00 95.44 71 GLU A O 1
ATOM 611 N N . LYS A 1 72 ? 8.662 -15.609 -14.279 1.00 94.81 72 LYS A N 1
ATOM 612 C CA . LYS A 1 72 ? 10.097 -15.726 -14.019 1.00 94.81 72 LYS A CA 1
ATOM 613 C C . LYS A 1 72 ? 10.759 -16.608 -15.073 1.00 94.81 72 LYS A C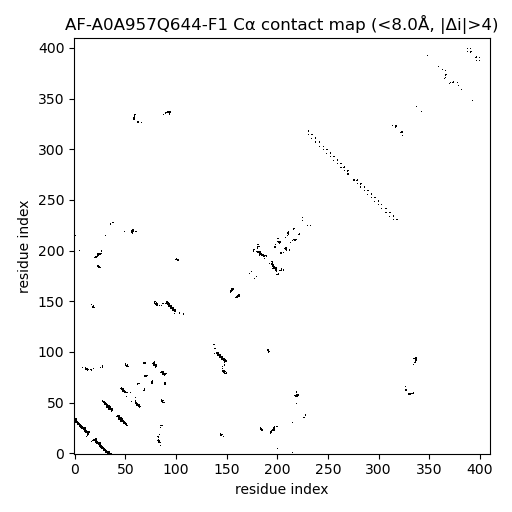 1
ATOM 615 O O . LYS A 1 72 ? 10.187 -17.616 -15.487 1.00 94.81 72 LYS A O 1
ATOM 620 N N . VAL A 1 73 ? 11.979 -16.248 -15.455 1.00 92.06 73 VAL A N 1
ATOM 621 C CA . VAL A 1 73 ? 12.911 -17.108 -16.193 1.00 92.06 73 VAL A CA 1
ATOM 622 C C . VAL A 1 73 ? 14.000 -17.520 -15.211 1.00 92.06 73 VAL A C 1
ATOM 624 O O . VAL A 1 73 ? 14.782 -16.676 -14.774 1.00 92.06 73 VAL A O 1
ATOM 627 N N . ASP A 1 74 ? 14.016 -18.795 -14.826 1.00 89.88 74 ASP A N 1
ATOM 628 C CA . ASP A 1 74 ? 14.761 -19.279 -13.657 1.00 89.88 74 ASP A CA 1
ATOM 629 C C . ASP A 1 74 ? 14.398 -18.448 -12.406 1.00 89.88 74 ASP A C 1
ATOM 631 O O . ASP A 1 74 ? 13.223 -18.370 -12.041 1.00 89.88 74 ASP A O 1
ATOM 635 N N . ASP A 1 75 ? 15.375 -17.775 -11.793 1.00 89.56 75 ASP A N 1
ATOM 636 C CA . ASP A 1 75 ? 15.177 -16.883 -10.643 1.00 89.56 75 ASP A CA 1
ATOM 637 C C . ASP A 1 75 ? 15.036 -15.399 -11.040 1.00 89.56 75 ASP A C 1
ATOM 639 O O . ASP A 1 75 ? 15.014 -14.520 -10.177 1.00 89.56 75 ASP A O 1
ATOM 643 N N . HIS A 1 76 ? 14.948 -15.085 -12.338 1.00 91.38 76 HIS A N 1
ATOM 644 C CA . HIS A 1 76 ? 14.848 -13.714 -12.842 1.00 91.38 76 HIS A CA 1
ATOM 645 C C . HIS A 1 76 ? 13.390 -13.316 -13.121 1.00 91.38 76 HIS A C 1
ATOM 647 O O . HIS A 1 76 ? 12.773 -13.885 -14.023 1.00 91.38 76 HIS A O 1
ATOM 653 N N . PRO A 1 77 ? 12.837 -12.312 -12.414 1.00 95.62 77 PRO A N 1
ATOM 654 C CA . PRO A 1 77 ? 11.507 -11.778 -12.697 1.00 95.62 77 PRO A CA 1
ATOM 655 C C . PRO A 1 77 ? 11.408 -11.174 -14.096 1.00 95.62 77 PRO A C 1
ATOM 657 O O . PRO A 1 77 ? 12.299 -10.436 -14.522 1.00 95.62 77 PRO A O 1
ATOM 660 N N . VAL A 1 78 ? 10.298 -11.437 -14.779 1.00 95.56 78 VAL A N 1
ATOM 661 C CA . VAL A 1 78 ? 9.962 -10.808 -16.057 1.00 95.56 78 VAL A CA 1
ATOM 662 C C . VAL A 1 78 ? 9.177 -9.529 -15.789 1.00 95.56 78 VAL A C 1
ATOM 664 O O . VAL A 1 78 ? 8.147 -9.543 -15.121 1.00 95.56 78 VAL A O 1
ATOM 667 N N . VAL A 1 79 ? 9.673 -8.415 -16.328 1.00 96.44 79 VAL A N 1
ATOM 668 C CA . VAL A 1 79 ? 9.058 -7.091 -16.195 1.00 96.44 79 VAL A CA 1
ATOM 669 C C . VAL A 1 79 ? 8.561 -6.636 -17.560 1.00 96.44 79 VAL A C 1
ATOM 671 O O . VAL A 1 79 ? 9.350 -6.501 -18.497 1.00 96.44 79 VAL A O 1
ATOM 674 N N . TYR A 1 80 ? 7.265 -6.356 -17.670 1.00 96.62 80 TYR A N 1
ATOM 675 C CA . TYR A 1 80 ? 6.682 -5.763 -18.869 1.00 96.62 80 TYR A CA 1
ATOM 676 C C . TYR A 1 80 ? 6.741 -4.239 -18.755 1.00 96.62 80 TYR A C 1
ATOM 678 O O . TYR A 1 80 ? 5.990 -3.643 -17.986 1.00 96.62 80 TYR A O 1
ATOM 686 N N . ALA A 1 81 ? 7.653 -3.611 -19.496 1.00 95.81 81 ALA A N 1
ATOM 687 C CA . ALA A 1 81 ? 7.788 -2.157 -19.521 1.00 95.81 81 ALA A CA 1
ATOM 688 C C . ALA A 1 81 ? 6.749 -1.520 -20.459 1.00 95.81 81 ALA A C 1
ATOM 690 O O . ALA A 1 81 ? 6.577 -1.960 -21.601 1.00 95.81 81 ALA A O 1
ATOM 691 N N . GLY A 1 82 ? 6.085 -0.471 -19.979 1.00 94.69 82 GLY A N 1
ATOM 692 C CA . GLY A 1 82 ? 5.174 0.365 -20.748 1.00 94.69 82 GLY A CA 1
ATOM 693 C C . GLY A 1 82 ? 5.895 1.074 -21.891 1.00 94.69 82 GLY A C 1
ATOM 694 O O . GLY A 1 82 ? 6.962 1.669 -21.713 1.00 94.69 82 GLY A O 1
ATOM 695 N N . ALA A 1 83 ? 5.346 0.983 -23.099 1.00 92.38 83 ALA A N 1
ATOM 696 C CA . ALA A 1 83 ? 5.983 1.553 -24.272 1.00 92.38 83 ALA A CA 1
ATOM 697 C C . ALA A 1 83 ? 5.958 3.090 -24.214 1.00 92.38 83 ALA A C 1
ATOM 699 O O . ALA A 1 83 ? 4.904 3.726 -24.216 1.00 92.38 83 ALA A O 1
ATOM 700 N N . GLY A 1 84 ? 7.151 3.680 -24.153 1.00 91.81 84 GLY A N 1
ATOM 701 C CA . GLY A 1 84 ? 7.363 5.119 -24.031 1.00 91.81 84 GLY A CA 1
ATOM 702 C C . GLY A 1 84 ? 7.268 5.646 -22.602 1.00 91.81 84 GLY A C 1
ATOM 703 O O . GLY A 1 84 ? 8.077 6.502 -22.274 1.00 91.81 84 GLY A O 1
ATOM 704 N N . SER A 1 85 ? 6.351 5.129 -21.772 1.00 91.19 85 SER A N 1
ATOM 705 C CA . SER A 1 85 ? 6.173 5.538 -20.366 1.00 91.19 85 SER A CA 1
ATOM 706 C C . SER A 1 85 ? 7.164 4.888 -19.395 1.00 91.19 85 SER A C 1
ATOM 708 O O . SER A 1 85 ? 7.399 5.434 -18.328 1.00 91.19 85 SER A O 1
ATOM 710 N N . HIS A 1 86 ? 7.676 3.704 -19.752 1.00 95.19 86 HIS A N 1
ATOM 711 C CA . HIS A 1 86 ? 8.547 2.823 -18.966 1.00 95.19 86 HIS A CA 1
ATOM 712 C C . HIS A 1 86 ? 7.964 2.218 -17.684 1.00 95.19 86 HIS A C 1
ATOM 714 O O . HIS A 1 86 ? 8.624 1.368 -17.081 1.00 95.19 86 HIS A O 1
ATOM 720 N N . ALA A 1 87 ? 6.728 2.554 -17.313 1.00 93.88 87 ALA A N 1
ATOM 721 C CA . ALA A 1 87 ? 6.080 1.989 -16.136 1.00 93.88 87 ALA A CA 1
ATOM 722 C C . ALA A 1 87 ? 6.112 0.452 -16.163 1.00 93.88 87 ALA A C 1
ATOM 724 O O . ALA A 1 87 ? 5.954 -0.175 -17.212 1.00 93.88 87 ALA A O 1
ATOM 725 N N . SER A 1 88 ? 6.335 -0.169 -15.007 1.00 95.56 88 SER A N 1
ATOM 726 C CA . SER A 1 88 ? 6.589 -1.608 -14.927 1.00 95.56 88 SER A CA 1
ATOM 727 C C . SER A 1 88 ? 5.339 -2.397 -14.535 1.00 95.56 88 SER A C 1
ATOM 729 O O . SER A 1 88 ? 4.649 -2.061 -13.570 1.00 95.56 88 SER A O 1
ATOM 731 N N . TYR A 1 89 ? 5.070 -3.486 -15.259 1.00 95.38 89 TYR A N 1
ATOM 732 C CA . TYR A 1 89 ? 3.879 -4.322 -15.094 1.00 95.38 89 TYR A CA 1
ATOM 733 C C . TYR A 1 89 ? 4.221 -5.812 -14.970 1.00 95.38 89 TYR A C 1
ATOM 735 O O . TYR A 1 89 ? 5.212 -6.291 -15.523 1.00 95.38 89 TYR A O 1
ATOM 743 N N . PHE A 1 90 ? 3.377 -6.555 -14.244 1.00 95.12 90 PHE A N 1
ATOM 744 C CA . PHE A 1 90 ? 3.523 -8.005 -14.047 1.00 95.12 90 PHE A CA 1
ATOM 745 C C . PHE A 1 90 ? 2.992 -8.843 -15.212 1.00 95.12 90 PHE A C 1
ATOM 747 O O . PHE A 1 90 ? 3.386 -9.994 -15.360 1.00 95.12 90 PHE A O 1
ATOM 754 N N . GLN A 1 91 ? 2.087 -8.297 -16.027 1.00 94.81 91 GLN A N 1
ATOM 755 C CA . GLN A 1 91 ? 1.474 -9.025 -17.135 1.00 94.81 91 GLN A CA 1
ATOM 756 C C . GLN A 1 91 ? 1.609 -8.241 -18.433 1.00 94.81 91 GLN A C 1
ATOM 758 O O . GLN A 1 91 ? 1.633 -7.011 -18.439 1.00 94.81 91 GLN A O 1
ATOM 763 N N . SER A 1 92 ? 1.635 -8.968 -19.546 1.00 94.56 92 SER A N 1
ATOM 764 C CA . SER A 1 92 ? 1.553 -8.352 -20.860 1.00 94.56 92 SER A CA 1
ATOM 765 C C . SER A 1 92 ? 0.152 -7.792 -21.119 1.00 94.56 92 SER A C 1
ATOM 767 O O . SER A 1 92 ? -0.837 -8.506 -20.927 1.00 94.56 92 SER A O 1
ATOM 769 N N . GLY A 1 93 ? 0.047 -6.576 -21.650 1.00 91.06 93 GLY A N 1
ATOM 770 C CA . GLY A 1 93 ? -1.207 -6.048 -22.185 1.00 91.06 93 GLY A CA 1
ATOM 771 C C . GLY A 1 93 ? -1.278 -4.527 -22.235 1.00 91.06 93 GLY A C 1
ATOM 772 O O . GLY A 1 93 ? -0.265 -3.835 -22.172 1.00 91.06 93 GLY A O 1
ATOM 773 N N . GLU A 1 94 ? -2.497 -4.016 -22.384 1.00 88.69 94 GLU A N 1
ATOM 774 C CA . GLU A 1 94 ? -2.795 -2.582 -22.398 1.00 88.69 94 GLU A CA 1
ATOM 775 C C . GLU A 1 94 ? -3.417 -2.188 -21.063 1.00 88.69 94 GLU A C 1
ATOM 777 O O . GLU A 1 94 ? -4.330 -2.857 -20.588 1.00 88.69 94 GLU A O 1
ATOM 782 N N . TYR A 1 95 ? -2.940 -1.114 -20.449 1.00 86.12 95 TYR A N 1
ATOM 783 C CA . TYR A 1 95 ? -3.349 -0.685 -19.117 1.00 86.12 95 TYR A CA 1
ATOM 784 C C . TYR A 1 95 ? -3.980 0.697 -19.181 1.00 86.12 95 TYR A C 1
ATOM 786 O O . TYR A 1 95 ? -3.444 1.602 -19.811 1.00 86.12 95 TYR A O 1
ATOM 794 N N . LEU A 1 96 ? -5.111 0.881 -18.501 1.00 82.50 96 LEU A N 1
ATOM 795 C CA . LEU A 1 96 ? -5.697 2.204 -18.331 1.00 82.50 96 LEU A CA 1
ATOM 796 C C . LEU A 1 96 ? -5.096 2.842 -17.080 1.00 82.50 96 LEU A C 1
ATOM 798 O O . LEU A 1 96 ? -5.409 2.422 -15.966 1.00 82.50 96 LEU A O 1
ATOM 802 N N . THR A 1 97 ? -4.236 3.837 -17.266 1.00 75.31 97 THR A N 1
ATOM 803 C CA . THR A 1 97 ? -3.633 4.590 -16.166 1.00 75.31 97 THR A CA 1
ATOM 804 C C . THR A 1 97 ? -4.325 5.938 -16.014 1.00 75.31 97 THR A C 1
ATOM 806 O O . THR A 1 97 ? -4.636 6.632 -16.985 1.00 75.31 97 THR A O 1
ATOM 809 N N . GLU A 1 98 ? -4.620 6.294 -14.770 1.00 69.06 98 GLU A N 1
ATOM 810 C CA . GLU A 1 98 ? -5.212 7.577 -14.422 1.00 69.06 98 GLU A CA 1
ATOM 811 C C . GLU A 1 98 ? -4.118 8.476 -13.856 1.00 69.06 98 GLU A C 1
ATOM 813 O O . GLU A 1 98 ? -3.705 8.295 -12.710 1.00 69.06 98 GLU A O 1
ATOM 818 N N . LEU A 1 99 ? -3.676 9.464 -14.634 1.00 63.66 99 LEU A N 1
ATOM 819 C CA . LEU A 1 99 ? -2.722 10.452 -14.138 1.00 63.66 99 LEU A CA 1
ATOM 820 C C . LEU A 1 99 ? -3.447 11.581 -13.414 1.00 63.66 99 LEU A C 1
ATOM 822 O O . LEU A 1 99 ? -4.429 12.153 -13.908 1.00 63.66 99 LEU A O 1
ATOM 826 N N . GLU A 1 100 ? -2.929 11.923 -12.240 1.00 57.59 100 GLU A N 1
ATOM 827 C CA . GLU A 1 100 ? -3.354 13.101 -11.501 1.00 57.59 100 GLU A CA 1
ATOM 828 C C . GLU A 1 100 ? -2.636 14.323 -12.066 1.00 57.59 100 GLU A C 1
ATOM 830 O O . GLU A 1 100 ? -1.474 14.589 -11.773 1.00 57.59 100 GLU A O 1
ATOM 835 N N . LEU A 1 101 ? -3.333 15.097 -12.893 1.00 51.88 101 LEU A N 1
ATOM 836 C CA . LEU A 1 101 ? -2.781 16.356 -13.369 1.00 51.88 101 LEU A CA 1
ATOM 837 C C . LEU A 1 101 ? -2.841 17.377 -12.223 1.00 51.88 101 LEU A C 1
ATOM 839 O O . LEU A 1 101 ? -3.915 17.688 -11.701 1.00 51.88 101 LEU A O 1
ATOM 843 N N . ALA A 1 102 ? -1.693 17.955 -11.858 1.00 51.09 102 ALA A N 1
ATOM 844 C CA . ALA A 1 102 ? -1.541 18.921 -10.762 1.00 51.09 102 ALA A CA 1
ATOM 845 C C . ALA A 1 102 ? -2.201 20.300 -11.020 1.00 51.09 102 ALA A C 1
ATOM 847 O O . ALA A 1 102 ? -1.868 21.295 -10.376 1.00 51.09 102 ALA A O 1
ATOM 848 N N . ILE A 1 103 ? -3.180 20.370 -11.928 1.00 47.44 103 ILE A N 1
ATOM 849 C CA . ILE A 1 103 ? -3.841 21.588 -12.427 1.00 47.44 103 ILE A CA 1
ATOM 850 C C . ILE A 1 103 ? -4.511 22.379 -11.289 1.00 47.44 103 ILE A C 1
ATOM 852 O O . ILE A 1 103 ? -4.685 23.594 -11.381 1.00 47.44 103 ILE A O 1
ATOM 856 N N . PHE A 1 104 ? -4.875 21.709 -10.188 1.00 43.78 104 PHE A N 1
ATOM 857 C CA . PHE A 1 104 ? -5.691 22.291 -9.118 1.00 43.78 104 PHE A CA 1
ATOM 858 C C . PHE A 1 104 ? -5.105 22.179 -7.706 1.00 43.78 104 PHE A C 1
ATOM 860 O O . PHE A 1 104 ? -5.803 22.497 -6.742 1.00 43.78 104 PHE A O 1
ATOM 867 N N . ALA A 1 105 ? -3.821 21.836 -7.552 1.00 52.38 105 ALA A N 1
ATOM 868 C CA . ALA A 1 105 ? -3.148 21.835 -6.246 1.00 52.38 105 ALA A CA 1
ATOM 869 C C . ALA A 1 105 ? -3.304 23.147 -5.422 1.00 52.38 105 ALA A C 1
ATOM 871 O O . ALA A 1 105 ? -3.389 23.068 -4.194 1.00 52.38 105 ALA A O 1
ATOM 872 N N . PRO A 1 106 ? -3.398 24.358 -6.018 1.00 51.12 106 PRO A N 1
ATOM 873 C CA . PRO A 1 106 ? -3.719 25.564 -5.246 1.00 51.12 106 PRO A CA 1
ATOM 874 C C . PRO A 1 106 ? -5.220 25.741 -4.938 1.00 51.12 106 PRO A C 1
ATOM 876 O O . PRO A 1 106 ? -5.565 26.403 -3.960 1.00 51.12 106 PRO A O 1
ATOM 879 N N . LEU A 1 107 ? -6.122 25.139 -5.720 1.00 46.28 107 LEU A N 1
ATOM 880 C CA . LEU A 1 107 ? -7.579 25.219 -5.533 1.00 46.28 107 LEU A CA 1
ATOM 881 C C . LEU A 1 107 ? -8.092 24.258 -4.448 1.00 46.28 107 LEU A C 1
ATOM 883 O O . LEU A 1 107 ? -9.053 24.588 -3.750 1.00 46.28 107 LEU A O 1
ATOM 887 N N . THR A 1 108 ? -7.423 23.124 -4.228 1.00 50.16 108 THR A N 1
ATOM 888 C CA . THR A 1 108 ? -7.739 22.194 -3.127 1.00 50.16 108 THR A CA 1
ATOM 889 C C . THR A 1 108 ? -7.594 22.857 -1.752 1.00 50.16 108 THR A C 1
ATOM 891 O O . THR A 1 108 ? -8.444 22.657 -0.887 1.00 50.16 108 THR A O 1
ATOM 894 N N . ARG A 1 109 ? -6.612 23.755 -1.575 1.00 53.94 109 ARG A N 1
ATOM 895 C CA . ARG A 1 109 ? -6.432 24.543 -0.336 1.00 53.94 109 ARG A CA 1
ATOM 896 C C . ARG A 1 109 ? -7.601 25.495 -0.054 1.00 53.94 109 ARG A C 1
ATOM 898 O O . ARG A 1 109 ? -7.965 25.706 1.102 1.00 53.94 109 ARG A O 1
ATOM 905 N N . LEU A 1 110 ? -8.213 26.053 -1.102 1.00 50.12 110 LEU A N 1
ATOM 906 C CA . LEU A 1 110 ? -9.384 26.928 -0.979 1.00 50.12 110 LEU A CA 1
ATOM 907 C C . LEU A 1 110 ? -10.642 26.118 -0.619 1.00 50.12 110 LEU A C 1
ATOM 909 O O . LEU A 1 110 ? -11.428 26.533 0.234 1.00 50.12 110 LEU A O 1
ATOM 913 N N . PHE A 1 111 ? -10.806 24.931 -1.210 1.00 48.62 111 PHE A N 1
ATOM 914 C CA . PHE A 1 111 ? -11.898 24.012 -0.878 1.00 48.62 111 PHE A CA 1
ATOM 915 C C . PHE A 1 111 ? -11.795 23.452 0.551 1.00 48.62 111 PHE A C 1
ATOM 917 O O . PHE A 1 111 ? -12.818 23.337 1.228 1.00 48.62 111 PHE A O 1
ATOM 924 N N . GLU A 1 112 ? -10.588 23.179 1.056 1.00 52.53 112 GLU A N 1
ATOM 925 C CA . GLU A 1 112 ? -10.362 22.781 2.455 1.00 52.53 112 GLU A CA 1
ATOM 926 C C . GLU A 1 112 ? -10.775 23.889 3.447 1.00 52.53 112 GLU A C 1
ATOM 928 O O . GLU A 1 112 ? -11.390 23.605 4.481 1.00 52.53 112 GLU A O 1
ATOM 933 N N . GLN A 1 113 ? -10.543 25.165 3.109 1.00 53.19 113 GLN A N 1
ATOM 934 C CA . GLN A 1 113 ? -11.017 26.305 3.907 1.00 53.19 113 GLN A CA 1
ATOM 935 C C . GLN A 1 113 ? -12.543 26.462 3.878 1.00 53.19 113 GLN A C 1
ATOM 937 O O . GLN A 1 113 ? -13.156 26.717 4.913 1.00 53.19 113 GLN A O 1
ATOM 942 N N . VAL A 1 114 ? -13.187 26.268 2.725 1.00 53.94 114 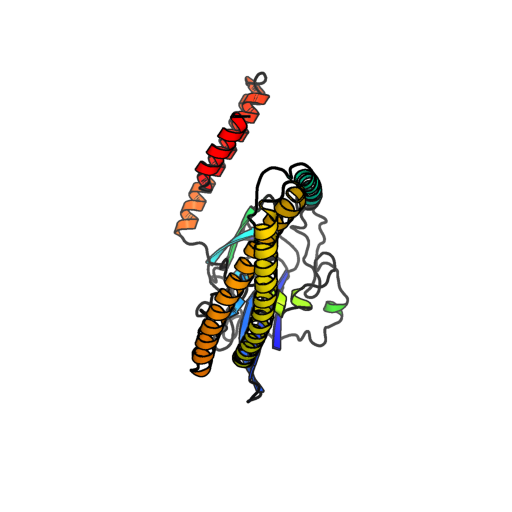VAL A N 1
ATOM 943 C CA . VAL A 1 114 ? -14.655 26.342 2.625 1.00 53.94 114 VAL A CA 1
ATOM 944 C C . VAL A 1 114 ? -15.319 25.176 3.367 1.00 53.94 114 VAL A C 1
ATOM 946 O O . VAL A 1 114 ? -16.320 25.375 4.058 1.00 53.94 114 VAL A O 1
ATOM 949 N N . ARG A 1 115 ? -14.737 23.972 3.300 1.00 49.66 115 ARG A N 1
ATOM 950 C CA . ARG A 1 115 ? -15.249 22.772 3.979 1.00 49.66 115 ARG A CA 1
ATOM 951 C C . ARG A 1 115 ? -15.082 22.841 5.499 1.00 49.66 115 ARG A C 1
ATOM 953 O O . ARG A 1 115 ? -15.970 22.380 6.216 1.00 49.66 115 ARG A O 1
ATOM 960 N N . SER A 1 116 ? -14.005 23.447 6.006 1.00 52.31 116 SER A N 1
ATOM 961 C CA . SER A 1 116 ? -13.844 23.678 7.451 1.00 52.31 116 SER A CA 1
ATOM 962 C C . SER A 1 116 ? -14.878 24.680 7.982 1.00 52.31 116 SER A C 1
ATOM 964 O O . SER A 1 116 ? -15.480 24.444 9.031 1.00 52.31 116 SER A O 1
ATOM 966 N N . VAL A 1 117 ? -15.194 25.730 7.216 1.00 54.97 117 VAL A N 1
ATOM 967 C CA . VAL A 1 117 ? -16.269 26.683 7.541 1.00 54.97 117 VAL A CA 1
ATOM 968 C C . VAL A 1 117 ? -17.647 26.012 7.498 1.00 54.97 117 VAL A C 1
ATOM 970 O O . VAL A 1 117 ? -18.471 26.257 8.380 1.00 54.97 117 VAL A O 1
ATOM 973 N N . TRP A 1 118 ? -17.885 25.118 6.535 1.00 45.38 118 TRP A N 1
ATOM 974 C CA . TRP A 1 118 ? -19.118 24.328 6.435 1.00 45.38 118 TRP A CA 1
ATOM 975 C C . TRP A 1 118 ? -19.295 23.357 7.613 1.00 45.38 118 TRP A C 1
ATOM 977 O O . TRP A 1 118 ? -20.345 23.377 8.252 1.00 45.38 118 TRP A O 1
ATOM 987 N N . ARG A 1 119 ? -18.253 22.595 7.990 1.00 54.47 119 ARG A N 1
ATOM 988 C CA . ARG A 1 119 ? -18.261 21.733 9.197 1.00 54.47 119 ARG A CA 1
ATOM 989 C C . ARG A 1 119 ? -18.526 22.517 10.478 1.00 54.47 119 ARG A C 1
ATOM 991 O O . ARG A 1 119 ? -19.175 22.012 11.389 1.00 54.47 119 ARG A O 1
ATOM 998 N N . THR A 1 120 ? -18.014 23.743 10.556 1.00 55.25 120 THR A N 1
ATOM 999 C CA . THR A 1 120 ? -18.153 24.577 11.756 1.00 55.25 120 THR A CA 1
ATOM 1000 C C . THR A 1 120 ? -19.531 25.244 11.836 1.00 55.25 120 THR A C 1
ATOM 1002 O O . THR A 1 120 ? -20.012 25.498 12.936 1.00 55.25 120 THR A O 1
ATOM 1005 N N . ARG A 1 121 ? -20.204 25.496 10.699 1.00 50.81 121 ARG A N 1
ATOM 1006 C CA . ARG A 1 121 ? -21.533 26.138 10.666 1.00 50.81 121 ARG A CA 1
ATOM 1007 C C . ARG A 1 121 ? -22.733 25.191 10.598 1.00 50.81 121 ARG A C 1
ATOM 1009 O O . ARG A 1 121 ? -23.791 25.588 11.070 1.00 50.81 121 ARG A O 1
ATOM 1016 N N . LEU A 1 122 ? -22.609 23.982 10.048 1.00 47.28 122 LEU A N 1
ATOM 1017 C CA . LEU A 1 122 ? -23.747 23.066 9.815 1.00 47.28 122 LEU A CA 1
ATOM 1018 C C . LEU A 1 122 ? -23.796 21.865 10.765 1.00 47.28 122 LEU A C 1
ATOM 1020 O O . LEU A 1 122 ? -24.396 20.836 10.475 1.00 47.28 122 LEU A O 1
ATOM 1024 N N . ARG A 1 123 ? -23.213 22.019 11.952 1.00 46.00 123 ARG A N 1
ATOM 1025 C CA . ARG A 1 123 ? -23.098 20.983 12.983 1.00 46.00 123 ARG A CA 1
ATOM 1026 C C . ARG A 1 123 ? -24.412 20.708 13.742 1.00 46.00 123 ARG A C 1
ATOM 1028 O O . ARG A 1 123 ? -24.399 20.572 14.962 1.00 46.00 123 ARG A O 1
ATOM 1035 N N . GLN A 1 124 ? -25.547 20.671 13.038 1.00 40.94 124 GLN A N 1
ATOM 1036 C CA . GLN A 1 124 ? -26.862 20.385 13.624 1.00 40.94 124 GLN A CA 1
ATOM 1037 C C . GLN A 1 124 ? -27.728 19.370 12.870 1.00 40.94 124 GLN A C 1
ATOM 1039 O O . GLN A 1 124 ? -28.790 19.041 13.386 1.00 40.94 124 GLN A O 1
ATOM 1044 N N . TYR A 1 125 ? -27.300 18.810 11.738 1.00 36.88 125 TYR A N 1
ATOM 1045 C CA . TYR A 1 125 ? -28.039 17.708 11.113 1.00 36.88 125 TYR A CA 1
ATOM 1046 C C . TYR A 1 125 ? -27.085 16.745 10.408 1.00 36.88 125 TYR A C 1
ATOM 1048 O O . TYR A 1 125 ? -26.657 17.011 9.295 1.00 36.88 125 TYR A O 1
ATOM 1056 N N . GLU A 1 126 ? -26.713 15.690 11.128 1.00 33.38 126 GLU A N 1
ATOM 1057 C CA . GLU A 1 126 ? -26.538 14.294 10.692 1.00 33.38 126 GLU A CA 1
ATOM 1058 C C . GLU A 1 126 ? -25.544 13.607 11.629 1.00 33.38 126 GLU A C 1
ATOM 1060 O O . GLU A 1 126 ? -24.446 14.102 11.889 1.00 33.38 126 GLU A O 1
ATOM 1065 N N . GLY A 1 127 ? -26.029 12.525 12.236 1.00 30.52 127 GLY A N 1
ATOM 1066 C CA . GLY A 1 127 ? -25.297 11.709 13.188 1.00 30.52 127 GLY A CA 1
ATOM 1067 C C . GLY A 1 127 ? -24.311 10.771 12.506 1.00 30.52 127 GLY A C 1
ATOM 1068 O O . GLY A 1 127 ? -24.398 10.529 11.305 1.00 30.52 127 GLY A O 1
ATOM 1069 N N . ASP A 1 128 ? -23.398 10.291 13.344 1.00 36.34 128 ASP A N 1
ATOM 1070 C CA . ASP A 1 128 ? -22.414 9.233 13.140 1.00 36.34 128 ASP A CA 1
ATOM 1071 C C . ASP A 1 128 ? -22.695 8.287 11.966 1.00 36.34 128 ASP A C 1
ATOM 1073 O O . ASP A 1 128 ? -23.513 7.375 12.061 1.00 36.34 128 ASP A O 1
ATOM 1077 N N . ASP A 1 129 ? -21.933 8.482 10.895 1.00 32.09 129 ASP A N 1
ATOM 1078 C CA . ASP A 1 129 ? -21.204 7.417 10.210 1.00 32.09 129 ASP A CA 1
ATOM 1079 C C . ASP A 1 129 ? -20.007 8.060 9.475 1.00 32.09 129 ASP A C 1
ATOM 1081 O O . ASP A 1 129 ? -19.960 9.285 9.355 1.00 32.09 129 ASP A O 1
ATOM 1085 N N . PHE A 1 130 ? -19.055 7.266 8.986 1.00 31.34 130 PHE A N 1
ATOM 1086 C CA . PHE A 1 130 ? -17.802 7.652 8.296 1.00 31.34 130 PHE A CA 1
ATOM 1087 C C . PHE A 1 130 ? -16.552 7.818 9.176 1.00 31.34 130 PHE A C 1
ATOM 1089 O O . PHE A 1 130 ? -15.911 8.873 9.226 1.00 31.34 130 PHE A O 1
ATOM 1096 N N . GLY A 1 131 ? -16.125 6.708 9.775 1.00 31.44 131 GLY A N 1
ATOM 1097 C CA . GLY A 1 131 ? -14.703 6.382 9.845 1.00 31.44 131 GLY A CA 1
ATOM 1098 C C . GLY A 1 131 ? -14.351 5.477 8.668 1.00 31.44 131 GLY A C 1
ATOM 1099 O O . GLY A 1 131 ? -14.582 4.289 8.780 1.00 31.44 131 GLY A O 1
ATOM 1100 N N . GLU A 1 132 ? -13.892 6.056 7.552 1.00 30.86 132 GLU A N 1
ATOM 1101 C CA . GLU A 1 132 ? -13.204 5.418 6.403 1.00 30.86 132 GLU A CA 1
ATOM 1102 C C . GLU A 1 132 ? -13.265 6.393 5.213 1.00 30.86 132 GLU A C 1
ATOM 1104 O O . GLU A 1 132 ? -14.039 6.209 4.285 1.00 30.86 132 GLU A O 1
ATOM 1109 N N . ASP A 1 133 ? -12.530 7.511 5.261 1.00 30.11 133 ASP A N 1
ATOM 1110 C CA . ASP A 1 133 ? -12.415 8.398 4.086 1.00 30.11 133 ASP A CA 1
ATOM 1111 C C . ASP A 1 133 ? -11.218 9.371 4.173 1.00 30.11 133 ASP A C 1
ATOM 1113 O O . ASP A 1 133 ? -11.274 10.510 3.709 1.00 30.11 133 ASP A O 1
ATOM 1117 N N . GLU A 1 134 ? -10.089 8.945 4.758 1.00 30.39 134 GLU A N 1
ATOM 1118 C CA . GLU A 1 134 ? -8.838 9.728 4.686 1.00 30.39 134 GLU A CA 1
ATOM 1119 C C . GLU A 1 134 ? -8.105 9.591 3.335 1.00 30.39 134 GLU A C 1
ATOM 1121 O O . GLU A 1 134 ? -7.228 10.399 3.030 1.00 30.39 134 GLU A O 1
ATOM 1126 N N . GLN A 1 135 ? -8.500 8.650 2.469 1.00 31.88 135 GLN A N 1
ATOM 1127 C CA . GLN A 1 135 ? -7.916 8.486 1.127 1.00 31.88 135 GLN A CA 1
ATOM 1128 C C . GLN A 1 135 ? -8.606 9.307 0.026 1.00 31.88 135 GLN A C 1
ATOM 1130 O O . GLN A 1 135 ? -8.026 9.505 -1.039 1.00 31.88 135 GLN A O 1
ATOM 1135 N N . HIS A 1 136 ? -9.789 9.876 0.272 1.00 31.42 136 HIS A N 1
ATOM 1136 C CA . HIS A 1 136 ? -10.462 10.758 -0.686 1.00 31.42 136 HIS A CA 1
ATOM 1137 C C . HIS A 1 136 ? -10.058 12.225 -0.484 1.00 31.42 136 HIS A C 1
ATOM 1139 O O . HIS A 1 136 ? -10.896 13.113 -0.291 1.00 31.42 136 HIS A O 1
ATOM 1145 N N . ARG A 1 137 ? -8.752 12.516 -0.575 1.00 32.66 137 ARG A N 1
ATOM 1146 C CA . ARG A 1 137 ? -8.332 13.886 -0.894 1.00 32.66 137 ARG A CA 1
ATOM 1147 C C . ARG A 1 137 ? -8.805 14.178 -2.313 1.00 32.66 137 ARG A C 1
ATOM 1149 O O . ARG A 1 137 ? -8.489 13.473 -3.259 1.00 32.66 137 ARG A O 1
ATOM 1156 N N . SER A 1 138 ? -9.626 15.208 -2.432 1.00 37.16 138 SER A N 1
ATOM 1157 C CA . SER A 1 138 ? -10.272 15.651 -3.659 1.00 37.16 138 SER A CA 1
ATOM 1158 C C . SER A 1 138 ? -9.259 16.016 -4.756 1.00 37.16 138 SER A C 1
ATOM 1160 O O . SER A 1 138 ? -8.816 17.164 -4.812 1.00 37.16 138 SER A O 1
ATOM 1162 N N . THR A 1 139 ? -8.934 15.079 -5.646 1.00 36.50 139 THR A N 1
ATOM 1163 C CA . THR A 1 139 ? -8.294 15.336 -6.946 1.00 36.50 139 THR A CA 1
ATOM 1164 C C . THR A 1 139 ? -9.361 15.286 -8.039 1.00 36.50 139 THR A C 1
ATOM 1166 O O . THR A 1 139 ? -9.859 14.246 -8.464 1.00 36.50 139 THR A O 1
ATOM 1169 N N . ILE A 1 140 ? -9.819 16.479 -8.410 1.00 42.69 140 ILE A N 1
ATOM 1170 C CA . ILE A 1 140 ? -10.900 16.718 -9.364 1.00 42.69 140 ILE A CA 1
ATOM 1171 C C . ILE A 1 140 ? -10.253 16.762 -10.757 1.00 42.69 140 ILE A C 1
ATOM 1173 O O . ILE A 1 140 ? -9.510 17.695 -11.040 1.00 42.69 140 ILE A O 1
ATOM 1177 N N . PHE A 1 141 ? -10.562 15.756 -11.584 1.00 42.38 141 PHE A N 1
ATOM 1178 C CA . PHE A 1 141 ? -10.050 15.432 -12.933 1.00 42.38 141 PHE A CA 1
ATOM 1179 C C . PHE A 1 141 ? -8.825 14.507 -12.990 1.00 42.38 141 PHE A C 1
ATOM 1181 O O . PHE A 1 141 ? -7.693 14.909 -12.751 1.00 42.38 141 PHE A O 1
ATOM 1188 N N . ARG A 1 142 ? -9.089 13.264 -13.408 1.00 55.66 142 ARG A N 1
ATOM 1189 C CA . ARG A 1 142 ? -8.105 12.285 -13.873 1.00 55.66 142 ARG A CA 1
ATOM 1190 C C . ARG A 1 142 ? -8.371 12.048 -15.354 1.00 55.66 142 ARG A C 1
ATOM 1192 O O . ARG A 1 142 ? -9.520 11.783 -15.717 1.00 55.66 142 ARG A O 1
ATOM 1199 N N . ILE A 1 143 ? -7.355 12.215 -16.197 1.00 60.41 143 ILE A N 1
ATOM 1200 C CA . ILE A 1 143 ? -7.466 11.913 -17.628 1.00 60.41 143 ILE A CA 1
ATOM 1201 C C . ILE A 1 143 ? -6.911 10.503 -17.826 1.00 60.41 143 ILE A C 1
ATOM 1203 O O . ILE A 1 143 ? -5.767 10.260 -17.436 1.00 60.41 143 ILE A O 1
ATOM 1207 N N . PRO A 1 144 ? -7.711 9.568 -18.363 1.00 70.88 144 PRO A N 1
ATOM 1208 C CA . PRO A 1 144 ? -7.231 8.226 -18.624 1.00 70.88 144 PRO A CA 1
ATOM 1209 C C . PRO A 1 144 ? -6.283 8.240 -19.825 1.00 70.88 144 PRO A C 1
ATOM 1211 O O . PRO A 1 144 ? -6.624 8.775 -20.881 1.00 70.88 144 PRO A O 1
ATOM 1214 N N . PHE A 1 145 ? -5.124 7.614 -19.667 1.00 79.50 145 PHE A N 1
ATOM 1215 C CA . PHE A 1 145 ? -4.198 7.306 -20.751 1.00 79.50 145 PHE A CA 1
ATOM 1216 C C . PHE A 1 145 ? -3.998 5.799 -20.835 1.00 79.50 145 PHE A C 1
ATOM 1218 O O . PHE A 1 145 ? -4.213 5.076 -19.859 1.00 79.50 145 PHE A O 1
ATOM 1225 N N . VAL A 1 146 ? -3.612 5.325 -22.015 1.00 84.44 146 VAL A N 1
ATOM 1226 C CA . VAL A 1 146 ? -3.293 3.914 -22.223 1.00 84.44 146 VAL A CA 1
ATOM 1227 C C . VAL A 1 146 ? -1.788 3.734 -22.125 1.00 84.44 146 VAL A C 1
ATOM 1229 O O . VAL A 1 146 ? -1.020 4.449 -22.771 1.00 84.44 146 VAL A O 1
ATOM 1232 N N . ASP A 1 147 ? -1.386 2.771 -21.312 1.00 88.81 147 ASP A N 1
ATOM 1233 C CA . ASP A 1 147 ? -0.023 2.287 -21.241 1.00 88.81 147 ASP A CA 1
ATOM 1234 C C . ASP A 1 147 ? 0.091 0.933 -21.952 1.00 88.81 147 ASP A C 1
ATOM 1236 O O . ASP A 1 147 ? -0.746 0.047 -21.761 1.00 88.81 147 ASP A O 1
ATOM 1240 N N . TYR A 1 148 ? 1.100 0.774 -22.806 1.00 90.00 148 TYR A N 1
ATOM 1241 C CA . TYR A 1 148 ? 1.233 -0.386 -23.690 1.00 90.00 148 TYR A CA 1
ATOM 1242 C C . TYR A 1 148 ? 2.380 -1.273 -23.221 1.00 90.00 148 TYR A C 1
ATOM 1244 O O . TYR A 1 148 ? 3.505 -1.156 -23.697 1.00 90.00 148 TYR A O 1
ATOM 1252 N N . ALA A 1 149 ? 2.091 -2.208 -22.326 1.00 93.81 149 ALA A N 1
ATOM 1253 C CA . ALA A 1 149 ? 3.047 -3.180 -21.807 1.00 93.81 149 ALA A CA 1
ATOM 1254 C C . ALA A 1 149 ? 2.865 -4.544 -22.493 1.00 93.81 149 ALA A C 1
ATOM 1256 O O . ALA A 1 149 ? 2.736 -5.574 -21.847 1.00 93.81 149 ALA A O 1
ATOM 1257 N N . ARG A 1 150 ? 2.775 -4.576 -23.827 1.00 91.19 150 ARG A N 1
ATOM 1258 C CA . ARG A 1 150 ? 2.311 -5.761 -24.583 1.00 91.19 150 ARG A CA 1
ATOM 1259 C C . ARG A 1 150 ? 3.323 -6.906 -24.682 1.00 91.19 150 ARG A C 1
ATOM 1261 O O . ARG A 1 150 ? 2.942 -8.004 -25.073 1.00 91.19 150 ARG A O 1
ATOM 1268 N N . GLY A 1 151 ? 4.595 -6.660 -24.366 1.00 91.44 151 GLY A N 1
ATOM 1269 C CA . GLY A 1 151 ? 5.659 -7.666 -24.487 1.00 91.44 151 GLY A CA 1
ATOM 1270 C C . GLY A 1 151 ? 6.028 -8.038 -25.931 1.00 91.44 151 GLY A C 1
ATOM 1271 O O . GLY A 1 151 ? 6.748 -9.005 -26.144 1.00 91.44 151 GLY A O 1
ATOM 1272 N N . ASP A 1 152 ? 5.566 -7.279 -26.929 1.00 91.62 152 ASP A N 1
ATOM 1273 C CA . ASP A 1 152 ? 5.834 -7.487 -28.361 1.00 91.62 152 ASP A CA 1
ATOM 1274 C C . ASP A 1 152 ? 7.076 -6.723 -28.874 1.00 91.62 152 ASP A C 1
ATOM 1276 O O . ASP A 1 152 ? 7.320 -6.652 -30.080 1.00 91.62 152 ASP A O 1
ATOM 1280 N N . GLY A 1 153 ? 7.851 -6.137 -27.956 1.00 89.50 153 GLY A N 1
ATOM 1281 C CA . GLY A 1 153 ? 9.019 -5.302 -28.231 1.00 89.50 153 GLY A CA 1
ATOM 1282 C C . GLY A 1 153 ? 10.371 -5.997 -28.031 1.00 89.50 153 GLY A C 1
ATOM 1283 O O . GLY A 1 153 ? 10.513 -7.213 -28.152 1.00 89.50 153 GLY A O 1
ATOM 1284 N N . LEU A 1 154 ? 11.398 -5.189 -27.739 1.00 91.31 154 LEU A N 1
ATOM 1285 C CA . LEU A 1 154 ? 12.735 -5.677 -27.398 1.00 91.31 154 LEU A CA 1
ATOM 1286 C C . LEU A 1 154 ? 12.713 -6.372 -26.031 1.00 91.31 154 LEU A C 1
ATOM 1288 O O . LEU A 1 154 ? 12.202 -5.814 -25.064 1.00 91.31 154 LEU A O 1
ATOM 1292 N N . VAL A 1 155 ? 13.345 -7.541 -25.943 1.00 93.25 155 VAL A N 1
ATOM 1293 C CA . VAL A 1 155 ? 13.543 -8.265 -24.682 1.00 93.25 155 VAL A CA 1
ATOM 1294 C C . VAL A 1 155 ? 15.008 -8.151 -24.265 1.00 93.25 155 VAL A C 1
ATOM 1296 O O . VAL A 1 155 ? 15.907 -8.415 -25.068 1.00 93.25 1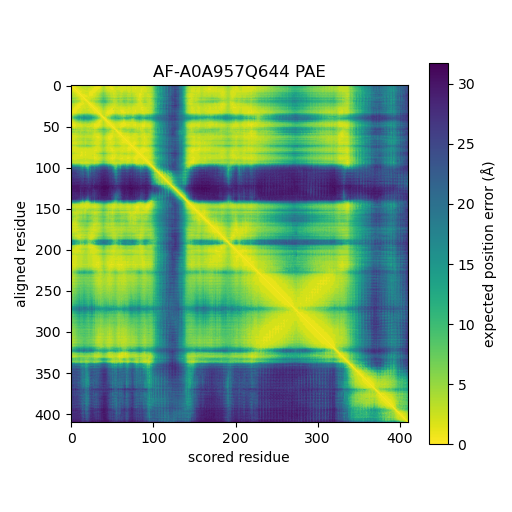55 VAL A O 1
ATOM 1299 N N . ILE A 1 156 ? 15.243 -7.754 -23.011 1.00 93.00 156 ILE A N 1
ATOM 1300 C CA . ILE A 1 156 ? 16.575 -7.673 -22.403 1.00 93.00 156 ILE A CA 1
ATOM 1301 C C . ILE A 1 156 ? 16.639 -8.679 -21.256 1.00 93.00 156 ILE A C 1
ATOM 1303 O O . ILE A 1 156 ? 15.841 -8.611 -20.324 1.00 93.00 156 ILE A O 1
ATOM 1307 N N . GLY A 1 157 ? 17.577 -9.620 -21.315 1.00 91.62 157 GLY A N 1
ATOM 1308 C CA . GLY A 1 157 ? 17.690 -10.652 -20.292 1.00 91.62 157 GLY A CA 1
ATOM 1309 C C . GLY A 1 157 ? 18.681 -11.761 -20.628 1.00 91.62 157 GLY A C 1
ATOM 1310 O O . GLY A 1 157 ? 19.198 -11.810 -21.744 1.00 91.62 157 GLY A O 1
ATOM 1311 N N . PRO A 1 158 ? 18.960 -12.658 -19.669 1.00 88.44 158 PRO A N 1
ATOM 1312 C CA . PRO A 1 158 ? 19.830 -13.809 -19.896 1.00 88.44 158 PRO A CA 1
ATOM 1313 C C . PRO A 1 158 ? 19.334 -14.659 -21.074 1.00 88.44 158 PRO A C 1
ATOM 1315 O O . PRO A 1 158 ? 18.145 -14.970 -21.160 1.00 88.44 158 PRO A O 1
ATOM 1318 N N . GLY A 1 159 ? 20.228 -15.020 -22.001 1.00 86.88 159 GLY A N 1
ATOM 1319 C CA . GLY A 1 159 ? 19.877 -15.848 -23.160 1.00 86.88 159 GLY A CA 1
ATOM 1320 C C . GLY A 1 159 ? 19.056 -15.140 -24.246 1.00 86.88 159 GLY A C 1
ATOM 1321 O O . GLY A 1 159 ? 18.643 -15.788 -25.210 1.00 86.88 159 GLY A O 1
ATOM 1322 N N . GLN A 1 160 ? 18.825 -13.830 -24.122 1.00 91.81 160 GLN A N 1
ATOM 1323 C CA . GLN A 1 160 ? 18.185 -13.004 -25.148 1.00 91.81 160 GLN A CA 1
ATOM 1324 C C . GLN A 1 160 ? 19.230 -12.369 -26.072 1.00 91.81 160 GLN A C 1
ATOM 1326 O O . GLN A 1 160 ? 20.426 -12.370 -25.793 1.00 91.81 160 GLN A O 1
ATOM 1331 N N . HIS A 1 161 ? 18.784 -11.778 -27.185 1.00 91.19 161 HIS A N 1
ATOM 1332 C CA . HIS A 1 161 ? 19.686 -11.056 -28.093 1.00 91.19 161 HIS A CA 1
ATOM 1333 C C . HIS A 1 161 ? 20.409 -9.888 -27.395 1.00 91.19 161 HIS A C 1
ATOM 1335 O O . HIS A 1 161 ? 21.555 -9.576 -27.718 1.00 91.19 161 HIS A O 1
ATOM 1341 N N . CYS A 1 162 ? 19.735 -9.236 -26.445 1.00 91.69 162 CYS A N 1
ATOM 1342 C CA . CYS A 1 162 ? 20.313 -8.218 -25.582 1.00 91.69 162 CYS A CA 1
ATOM 1343 C C . CYS A 1 162 ? 20.389 -8.764 -24.155 1.00 91.69 162 CYS A C 1
ATOM 1345 O O . CYS A 1 162 ? 19.363 -8.959 -23.512 1.00 91.69 162 CYS A O 1
ATOM 1347 N N . GLU A 1 163 ? 21.599 -8.998 -23.660 1.00 91.94 163 GLU A N 1
ATOM 1348 C CA . GLU A 1 163 ? 21.815 -9.444 -22.283 1.00 91.94 163 GLU A CA 1
ATOM 1349 C C . GLU A 1 163 ? 22.073 -8.263 -21.340 1.00 91.94 163 GLU A C 1
ATOM 1351 O O . GLU A 1 163 ? 22.450 -7.165 -21.762 1.00 91.94 163 GLU A O 1
ATOM 1356 N N . TRP A 1 164 ? 21.897 -8.500 -20.039 1.00 89.56 164 TRP A N 1
ATOM 1357 C CA . TRP A 1 164 ? 22.297 -7.543 -19.014 1.00 89.56 164 TRP A CA 1
ATOM 1358 C C . TRP A 1 164 ? 23.822 -7.424 -18.949 1.00 89.56 164 TRP A C 1
ATOM 1360 O O . TRP A 1 164 ? 24.542 -8.420 -18.924 1.00 89.56 164 TRP A O 1
ATOM 1370 N N . GLY A 1 165 ? 24.317 -6.188 -18.881 1.00 87.25 165 GLY A N 1
ATOM 1371 C CA . GLY A 1 165 ? 25.711 -5.926 -18.528 1.00 87.25 165 GLY A CA 1
ATOM 1372 C C . GLY A 1 165 ? 25.979 -6.136 -17.035 1.00 87.25 165 GLY A C 1
ATOM 1373 O O . GLY A 1 165 ? 25.081 -6.441 -16.252 1.00 87.25 165 GLY A O 1
ATOM 1374 N N . GLU A 1 166 ? 27.226 -5.908 -16.619 1.00 88.50 166 GLU A N 1
ATOM 1375 C CA . GLU A 1 166 ? 27.590 -5.925 -15.199 1.00 88.50 166 GLU A CA 1
ATOM 1376 C C . GLU A 1 166 ? 26.785 -4.863 -14.415 1.00 88.50 166 GLU A C 1
ATOM 1378 O O . GLU A 1 166 ? 26.798 -3.682 -14.798 1.00 88.50 166 GLU A O 1
ATOM 1383 N N . PRO A 1 167 ? 26.095 -5.240 -13.321 1.00 86.31 167 PRO A N 1
ATOM 1384 C CA . PRO A 1 167 ? 25.295 -4.302 -12.546 1.00 86.31 167 PRO A CA 1
ATOM 1385 C C . PRO A 1 167 ? 26.178 -3.238 -11.887 1.00 86.31 167 PRO A C 1
ATOM 1387 O O . PRO A 1 167 ? 27.247 -3.514 -11.342 1.00 86.31 167 PRO A O 1
ATOM 1390 N N . ARG A 1 168 ? 25.713 -1.986 -11.903 1.00 91.06 168 ARG A N 1
ATOM 1391 C CA . ARG A 1 168 ? 26.392 -0.872 -11.232 1.00 91.06 168 ARG A CA 1
ATOM 1392 C C . ARG A 1 168 ? 25.857 -0.729 -9.813 1.00 91.06 168 ARG A C 1
ATOM 1394 O O . ARG A 1 168 ? 24.722 -0.307 -9.617 1.00 91.06 168 ARG A O 1
ATOM 1401 N N . LEU A 1 169 ? 26.683 -1.061 -8.823 1.00 93.44 169 LEU A N 1
ATOM 1402 C CA . LEU A 1 169 ? 26.306 -0.930 -7.418 1.00 93.44 169 LEU A CA 1
ATOM 1403 C C . LEU A 1 169 ? 26.127 0.541 -7.027 1.00 93.44 169 LEU A C 1
ATOM 1405 O O . LEU A 1 169 ? 27.013 1.371 -7.236 1.00 93.44 169 LEU A O 1
ATOM 1409 N N . LEU A 1 170 ? 24.991 0.834 -6.396 1.00 92.12 170 LEU A N 1
ATOM 1410 C CA . LEU A 1 170 ? 24.702 2.124 -5.764 1.00 92.12 170 LEU A CA 1
ATOM 1411 C C . LEU A 1 170 ? 24.965 2.095 -4.249 1.00 92.12 170 LEU A C 1
ATOM 1413 O O . LEU A 1 170 ? 24.505 2.980 -3.534 1.00 92.12 170 LEU A O 1
ATOM 1417 N N . ASN A 1 171 ? 25.674 1.079 -3.748 1.00 90.69 171 ASN A N 1
ATOM 1418 C CA . ASN A 1 171 ? 26.057 0.948 -2.344 1.00 90.69 171 ASN A CA 1
ATOM 1419 C C . ASN A 1 171 ? 27.588 0.767 -2.231 1.00 90.69 171 ASN A C 1
ATOM 1421 O O . ASN A 1 171 ? 28.103 -0.213 -2.775 1.00 90.69 171 ASN A O 1
ATOM 1425 N N . PRO A 1 172 ? 28.326 1.675 -1.560 1.00 93.88 172 PRO A N 1
ATOM 1426 C CA . PRO A 1 172 ? 27.850 2.920 -0.947 1.00 93.88 172 PRO A CA 1
ATOM 1427 C C . PRO A 1 172 ? 27.278 3.899 -1.980 1.00 93.88 172 PRO A C 1
ATOM 1429 O O . PRO A 1 172 ? 27.677 3.893 -3.145 1.00 93.88 172 PRO A O 1
ATOM 1432 N N . THR A 1 173 ? 26.344 4.752 -1.548 1.00 95.38 173 THR A N 1
ATOM 1433 C CA . THR A 1 173 ? 25.639 5.681 -2.443 1.00 95.38 173 THR A CA 1
ATOM 1434 C C . THR A 1 173 ? 26.602 6.650 -3.122 1.00 95.38 173 THR A C 1
ATOM 1436 O O . THR A 1 173 ? 27.246 7.453 -2.437 1.00 95.38 173 THR A O 1
ATOM 1439 N N . PRO A 1 174 ? 26.708 6.619 -4.463 1.00 95.69 174 PRO A N 1
ATOM 1440 C CA . PRO A 1 174 ? 27.677 7.440 -5.164 1.00 95.69 174 PRO A CA 1
ATOM 1441 C C . PRO A 1 174 ? 27.284 8.927 -5.099 1.00 95.69 174 PRO A C 1
ATOM 1443 O O . PRO A 1 174 ? 26.092 9.252 -5.055 1.00 95.69 174 PRO A O 1
ATOM 1446 N N . PRO A 1 175 ? 28.257 9.860 -5.141 1.00 95.56 175 PRO A N 1
ATOM 1447 C CA . PRO A 1 175 ? 27.985 11.293 -5.015 1.00 95.56 175 PRO A CA 1
ATOM 1448 C C . PRO A 1 175 ? 27.010 11.845 -6.057 1.00 95.56 175 PRO A C 1
ATOM 1450 O O . PRO A 1 175 ? 26.259 12.764 -5.759 1.00 95.56 175 PRO A O 1
ATOM 1453 N N . TRP A 1 176 ? 26.982 11.287 -7.268 1.00 93.31 176 TRP A N 1
ATOM 1454 C CA . TRP A 1 176 ? 26.053 11.737 -8.308 1.00 93.31 176 TRP A CA 1
ATOM 1455 C C . TRP A 1 176 ? 24.587 11.392 -7.992 1.00 93.31 176 TRP A C 1
ATOM 1457 O O . TRP A 1 176 ? 23.701 12.083 -8.477 1.00 93.31 176 TRP A O 1
ATOM 1467 N N . VAL A 1 177 ? 24.324 10.380 -7.154 1.00 94.44 177 VAL A N 1
ATOM 1468 C CA . VAL A 1 177 ? 22.976 10.083 -6.638 1.00 94.44 177 VAL A CA 1
ATOM 1469 C C . VAL A 1 177 ? 22.665 10.966 -5.435 1.00 94.44 177 VAL A C 1
ATOM 1471 O O . VAL A 1 177 ? 21.607 11.583 -5.376 1.00 94.44 177 VAL A O 1
ATOM 1474 N N . SER A 1 178 ? 23.583 11.045 -4.467 1.00 95.06 178 SER A N 1
ATOM 1475 C CA . SER A 1 178 ? 23.310 11.692 -3.177 1.00 95.06 178 SER A CA 1
ATOM 1476 C C . SER A 1 178 ? 23.442 13.214 -3.192 1.00 95.06 178 SER A C 1
ATOM 1478 O O . SER A 1 178 ? 22.755 13.885 -2.425 1.00 95.06 178 SER A O 1
ATOM 1480 N N . MET A 1 179 ? 24.281 13.789 -4.053 1.00 94.75 179 MET A N 1
ATOM 1481 C CA . MET A 1 179 ? 24.553 15.233 -4.079 1.00 94.75 179 MET A CA 1
ATOM 1482 C C . MET A 1 179 ? 23.779 15.982 -5.168 1.00 94.75 179 MET A C 1
ATOM 1484 O O . MET A 1 179 ? 23.758 17.212 -5.153 1.00 94.75 179 MET A O 1
ATOM 1488 N N . TYR A 1 180 ? 23.128 15.278 -6.099 1.00 94.00 180 TYR A N 1
ATOM 1489 C CA . TYR A 1 180 ? 22.369 15.901 -7.181 1.00 94.00 180 TYR A CA 1
ATOM 1490 C C . TYR A 1 180 ? 20.858 15.806 -6.940 1.00 94.00 180 TYR A C 1
ATOM 1492 O O . TYR A 1 180 ? 20.260 14.746 -7.088 1.00 94.00 180 TYR A O 1
ATOM 1500 N N . ARG A 1 181 ? 20.239 16.941 -6.589 1.00 93.06 181 ARG A N 1
ATOM 1501 C CA . ARG A 1 181 ? 18.787 17.076 -6.337 1.00 93.06 181 ARG A CA 1
ATOM 1502 C C . ARG A 1 181 ? 18.001 17.647 -7.520 1.00 93.06 181 ARG A C 1
ATOM 1504 O O . ARG A 1 181 ? 16.810 17.900 -7.388 1.00 93.06 181 ARG A O 1
ATOM 1511 N N . GLY A 1 182 ? 18.686 17.933 -8.626 1.00 91.31 182 GLY A N 1
ATOM 1512 C CA . GLY A 1 182 ? 18.079 18.524 -9.814 1.00 91.31 182 GLY A CA 1
ATOM 1513 C C . GLY A 1 182 ? 17.317 17.508 -10.663 1.00 91.31 182 GLY A C 1
ATOM 1514 O O . GLY A 1 182 ? 17.280 16.311 -10.364 1.00 91.31 182 GLY A O 1
ATOM 1515 N N . LEU A 1 183 ? 16.743 18.013 -11.753 1.00 92.62 183 LEU A N 1
ATOM 1516 C CA . LEU A 1 183 ? 16.100 17.198 -12.778 1.00 92.62 183 LEU A CA 1
ATOM 1517 C C . LEU A 1 183 ? 17.147 16.637 -13.742 1.00 92.62 183 LEU A C 1
ATOM 1519 O O . LEU A 1 183 ? 18.093 17.324 -14.119 1.00 92.62 183 LEU A O 1
ATOM 1523 N N . TRP A 1 184 ? 16.973 15.389 -14.153 1.00 92.81 184 TRP A N 1
ATOM 1524 C CA . TRP A 1 184 ? 17.858 14.700 -15.083 1.00 92.81 184 TRP A CA 1
ATOM 1525 C C . TRP A 1 184 ? 17.455 15.003 -16.524 1.00 92.81 184 TRP A C 1
ATOM 1527 O O . TRP A 1 184 ? 16.993 14.131 -17.238 1.00 92.81 184 TRP A O 1
ATOM 1537 N N . GLY A 1 185 ? 17.623 16.245 -16.964 1.00 92.25 185 GLY A N 1
ATOM 1538 C CA . GLY A 1 185 ? 17.269 16.658 -18.322 1.00 92.25 185 GLY A CA 1
ATOM 1539 C C . GLY A 1 185 ? 16.632 18.037 -18.352 1.00 92.25 185 GLY A C 1
ATOM 1540 O O . GLY A 1 185 ? 16.852 18.862 -17.458 1.00 92.25 185 GLY A O 1
ATOM 1541 N N . LEU A 1 186 ? 15.854 18.290 -19.398 1.00 90.94 186 LEU A N 1
ATOM 1542 C CA . LEU A 1 186 ? 15.182 19.560 -19.625 1.00 90.94 186 LEU A CA 1
ATOM 1543 C C . LEU A 1 186 ? 14.165 19.897 -18.521 1.00 90.94 186 LEU A C 1
ATOM 1545 O O . LEU A 1 186 ? 13.252 19.132 -18.218 1.00 90.94 186 LEU A O 1
ATOM 1549 N N . TYR A 1 187 ? 14.296 21.106 -17.971 1.00 89.62 187 TYR A N 1
ATOM 1550 C CA . TYR A 1 187 ? 13.281 21.735 -17.130 1.00 89.62 187 TYR A CA 1
ATOM 1551 C C . TYR A 1 187 ? 12.485 22.731 -17.976 1.00 89.62 187 TYR A C 1
ATOM 1553 O O . TYR A 1 187 ? 12.962 23.835 -18.262 1.00 89.62 187 TYR A O 1
ATOM 1561 N N . THR A 1 188 ? 11.298 22.322 -18.414 1.00 84.50 188 THR A N 1
ATOM 1562 C CA . THR A 1 188 ? 10.444 23.087 -19.332 1.00 84.50 188 THR A CA 1
ATOM 1563 C C . THR A 1 188 ? 9.721 24.238 -18.639 1.00 84.50 188 THR A C 1
ATOM 1565 O O . THR A 1 188 ? 9.358 25.208 -19.305 1.00 84.50 188 THR A O 1
ATOM 1568 N N . GLN A 1 189 ? 9.566 24.162 -17.308 1.00 80.75 189 GLN A N 1
ATOM 1569 C CA . GLN A 1 189 ? 8.762 25.096 -16.508 1.00 80.75 189 GLN A CA 1
ATOM 1570 C C . GLN A 1 189 ? 7.298 25.135 -16.962 1.00 80.75 189 GLN A C 1
ATOM 1572 O O . GLN A 1 189 ? 6.632 26.172 -16.845 1.00 80.75 189 GLN A O 1
ATOM 1577 N N . ASP A 1 190 ? 6.796 24.027 -17.511 1.00 73.44 190 ASP A N 1
ATOM 1578 C CA . ASP A 1 190 ? 5.396 23.951 -17.883 1.00 73.44 190 ASP A CA 1
ATOM 1579 C C . ASP A 1 190 ? 4.504 23.956 -16.614 1.00 73.44 190 ASP A C 1
ATOM 1581 O O . ASP A 1 190 ? 4.895 23.439 -15.563 1.00 73.44 190 ASP A O 1
ATOM 1585 N N . PRO A 1 191 ? 3.302 24.563 -16.651 1.00 61.53 191 PRO A N 1
ATOM 1586 C CA . PRO A 1 191 ? 2.440 24.676 -15.469 1.00 61.53 191 PRO A CA 1
ATOM 1587 C C . PRO A 1 191 ? 1.916 23.342 -14.917 1.00 61.53 191 PRO A C 1
ATOM 1589 O O . PRO A 1 191 ? 1.323 23.321 -13.839 1.00 61.53 191 PRO A O 1
ATOM 1592 N N . PHE A 1 192 ? 2.062 22.259 -15.675 1.00 64.44 192 PHE A N 1
ATOM 1593 C CA . PHE A 1 192 ? 1.518 20.938 -15.391 1.00 64.44 192 PHE A CA 1
ATOM 1594 C C . PHE A 1 192 ? 2.600 19.958 -14.910 1.00 64.44 192 PHE A C 1
ATOM 1596 O O . PHE A 1 192 ? 2.254 18.858 -14.484 1.00 64.44 192 PHE A O 1
ATOM 1603 N N . ALA A 1 193 ? 3.876 20.367 -14.961 1.00 62.69 193 ALA A N 1
ATOM 1604 C CA . ALA A 1 193 ? 5.070 19.542 -14.811 1.00 62.69 193 ALA A CA 1
ATOM 1605 C C . ALA A 1 193 ? 5.005 18.240 -15.634 1.00 62.69 193 ALA A C 1
ATOM 1607 O O . ALA A 1 193 ? 5.562 17.218 -15.232 1.00 62.69 193 ALA A O 1
ATOM 1608 N N . GLY A 1 194 ? 4.281 18.247 -16.756 1.00 68.44 194 GLY A N 1
ATOM 1609 C CA . GLY A 1 194 ? 4.064 17.050 -17.565 1.00 68.44 194 GLY A CA 1
ATOM 1610 C C . GLY A 1 194 ? 5.330 16.668 -18.319 1.00 68.44 194 GLY A C 1
ATOM 1611 O O . GLY A 1 194 ? 5.750 15.518 -18.274 1.00 68.44 194 GLY A O 1
ATOM 1612 N N . GLU A 1 195 ? 5.973 17.649 -18.944 1.00 81.81 195 GLU A N 1
ATOM 1613 C CA . GLU A 1 195 ? 7.130 17.465 -19.826 1.00 81.81 195 GLU A CA 1
ATOM 1614 C C . GLU A 1 195 ? 8.464 17.756 -19.112 1.00 81.81 195 GLU A C 1
ATOM 1616 O O . GLU A 1 195 ? 9.539 17.704 -19.711 1.00 81.81 195 GLU A O 1
ATOM 1621 N N . ASP A 1 196 ? 8.416 18.078 -17.816 1.00 86.81 196 ASP A N 1
ATOM 1622 C CA . ASP A 1 196 ? 9.615 18.249 -17.002 1.00 86.81 196 ASP A CA 1
ATOM 1623 C C . ASP A 1 196 ? 10.321 16.905 -16.789 1.00 86.81 196 ASP A C 1
ATOM 1625 O O . ASP A 1 196 ? 9.712 15.920 -16.358 1.00 86.81 196 ASP A O 1
ATOM 1629 N N . ALA A 1 197 ? 11.636 16.887 -17.014 1.00 90.62 197 ALA A N 1
ATOM 1630 C CA . ALA A 1 197 ? 12.463 15.723 -16.731 1.00 90.62 197 ALA A CA 1
ATOM 1631 C C . ALA A 1 197 ? 12.303 15.253 -15.267 1.00 90.62 197 ALA A C 1
ATOM 1633 O O . ALA A 1 197 ? 12.067 16.060 -14.357 1.00 90.62 197 ALA A O 1
ATOM 1634 N N . PRO A 1 198 ? 12.434 13.949 -14.982 1.00 90.12 198 PRO A N 1
ATOM 1635 C CA . PRO A 1 198 ? 12.329 13.441 -13.626 1.00 90.12 198 PRO A CA 1
ATOM 1636 C C . PRO A 1 198 ? 13.559 13.824 -12.800 1.00 90.12 198 PRO A C 1
ATOM 1638 O O . PRO A 1 198 ? 14.644 14.093 -13.315 1.00 90.12 198 PRO A O 1
ATOM 1641 N N . ALA A 1 199 ? 13.407 13.821 -11.479 1.00 91.62 199 ALA A N 1
ATOM 1642 C CA . ALA A 1 199 ? 14.557 13.833 -10.582 1.00 91.62 199 ALA A CA 1
ATOM 1643 C C . ALA A 1 199 ? 15.214 12.443 -10.527 1.00 91.62 199 ALA A C 1
ATOM 1645 O O . ALA A 1 199 ? 14.620 11.445 -10.934 1.00 91.62 199 ALA A O 1
ATOM 1646 N N . GLY A 1 200 ? 16.441 12.374 -10.008 1.00 92.19 200 GLY A N 1
ATOM 1647 C CA . GLY A 1 200 ? 17.196 11.120 -9.934 1.00 92.19 200 GLY A CA 1
ATOM 1648 C C . GLY A 1 200 ? 16.612 10.084 -8.957 1.00 92.19 200 GLY A C 1
ATOM 1649 O O . GLY A 1 200 ? 15.619 10.357 -8.279 1.00 92.19 200 GLY A O 1
ATOM 1650 N N . PRO A 1 201 ? 17.278 8.924 -8.800 1.00 93.44 201 PRO A N 1
ATOM 1651 C CA . PRO A 1 201 ? 16.797 7.807 -7.977 1.00 93.44 201 PRO A CA 1
ATOM 1652 C C . PRO A 1 201 ? 16.478 8.150 -6.516 1.00 93.44 201 PRO A C 1
ATOM 1654 O O . PRO A 1 201 ? 15.585 7.569 -5.912 1.00 93.44 201 PRO A O 1
ATOM 1657 N N . MET A 1 202 ? 17.206 9.099 -5.923 1.00 94.69 202 MET A N 1
ATOM 1658 C CA . MET A 1 202 ? 17.076 9.429 -4.500 1.00 94.69 202 MET A CA 1
ATOM 1659 C C . MET A 1 202 ? 16.049 10.532 -4.213 1.00 94.69 202 MET A C 1
ATOM 1661 O O . MET A 1 202 ? 15.553 10.627 -3.089 1.00 94.69 202 MET A O 1
ATOM 1665 N N . TYR A 1 203 ? 15.721 11.377 -5.193 1.00 94.19 203 TYR A N 1
ATOM 1666 C CA . TYR A 1 203 ? 15.005 12.632 -4.954 1.00 94.19 203 TYR A CA 1
ATOM 1667 C C . TYR A 1 203 ? 13.749 12.766 -5.809 1.00 94.19 203 TYR A C 1
ATOM 1669 O O . TYR A 1 203 ? 13.707 12.304 -6.945 1.00 94.19 203 TYR A O 1
ATOM 1677 N N . ASN A 1 204 ? 12.723 13.400 -5.253 1.00 90.12 204 ASN A N 1
ATOM 1678 C CA . ASN A 1 204 ? 11.544 13.859 -5.979 1.00 90.12 204 ASN A CA 1
ATOM 1679 C C . ASN A 1 204 ? 11.874 15.140 -6.761 1.00 90.12 204 ASN A C 1
ATOM 1681 O O . ASN A 1 204 ? 12.888 15.792 -6.502 1.00 90.12 204 ASN A O 1
ATOM 1685 N N . ARG A 1 205 ? 10.994 15.544 -7.686 1.00 85.75 205 ARG A N 1
ATOM 1686 C CA . ARG A 1 205 ? 11.155 16.787 -8.472 1.00 85.75 205 ARG A CA 1
ATOM 1687 C C . ARG A 1 205 ? 11.232 18.053 -7.604 1.00 85.75 205 ARG A C 1
ATOM 1689 O O . ARG A 1 205 ? 11.859 19.027 -8.002 1.00 85.75 205 ARG A O 1
ATOM 1696 N N . ASP A 1 206 ? 10.650 18.029 -6.404 1.00 86.06 206 ASP A N 1
ATOM 1697 C CA . ASP A 1 206 ? 10.726 19.117 -5.416 1.00 86.06 206 ASP A CA 1
ATOM 1698 C C . ASP A 1 206 ? 12.012 19.092 -4.556 1.00 86.06 206 ASP A C 1
ATOM 1700 O O . ASP A 1 206 ? 12.195 19.925 -3.666 1.00 86.06 206 ASP A O 1
ATOM 1704 N N . GLY A 1 207 ? 12.909 18.133 -4.805 1.00 87.00 207 GLY A N 1
ATOM 1705 C CA . GLY A 1 207 ? 14.165 17.951 -4.084 1.00 87.00 207 GLY A CA 1
ATOM 1706 C C . GLY A 1 207 ? 14.036 17.239 -2.734 1.00 87.00 207 GLY A C 1
ATOM 1707 O O . GLY A 1 207 ? 15.055 17.072 -2.052 1.00 87.00 207 GLY A O 1
ATOM 1708 N N . THR A 1 208 ? 12.837 16.809 -2.327 1.00 92.25 208 THR A N 1
ATOM 1709 C CA . THR A 1 208 ? 12.646 15.938 -1.154 1.00 92.25 208 THR A CA 1
ATOM 1710 C C . THR A 1 208 ? 13.157 14.524 -1.437 1.00 92.25 208 THR A C 1
ATOM 1712 O O . THR A 1 208 ? 13.312 14.129 -2.590 1.00 92.25 208 THR A O 1
ATOM 1715 N N . VAL A 1 209 ? 13.490 13.756 -0.396 1.00 94.56 209 VAL A N 1
ATOM 1716 C CA . VAL A 1 209 ? 13.968 12.372 -0.572 1.00 94.56 209 VAL A CA 1
ATOM 1717 C C . VAL A 1 209 ? 12.778 11.477 -0.923 1.00 94.56 209 VAL A C 1
ATOM 1719 O O . VAL A 1 209 ? 11.756 11.526 -0.237 1.00 94.56 209 VAL A O 1
ATOM 1722 N N . ARG A 1 210 ? 12.908 10.648 -1.964 1.00 92.06 210 ARG A N 1
ATOM 1723 C CA . ARG A 1 210 ? 11.875 9.682 -2.366 1.00 92.06 210 ARG A CA 1
ATOM 1724 C C . ARG A 1 210 ? 11.598 8.696 -1.235 1.00 92.06 210 ARG A C 1
ATOM 1726 O O . ARG A 1 210 ? 12.537 8.142 -0.662 1.00 92.06 210 ARG A O 1
ATOM 1733 N N . ARG A 1 211 ? 10.318 8.398 -0.976 1.00 93.25 211 ARG A N 1
ATOM 1734 C CA . ARG A 1 211 ? 9.922 7.382 0.018 1.00 93.25 211 ARG A CA 1
ATOM 1735 C C . ARG A 1 211 ? 10.547 6.028 -0.280 1.00 93.25 211 ARG A C 1
ATOM 1737 O O . ARG A 1 211 ? 11.125 5.435 0.617 1.00 93.25 211 ARG A O 1
ATOM 1744 N N . ALA A 1 212 ? 10.540 5.605 -1.542 1.00 92.38 212 ALA A N 1
ATOM 1745 C CA . ALA A 1 212 ? 11.177 4.359 -1.953 1.00 92.38 212 ALA A CA 1
ATOM 1746 C C . ALA A 1 212 ? 12.676 4.282 -1.609 1.00 92.38 212 ALA A C 1
ATOM 1748 O O . ALA A 1 212 ? 13.203 3.186 -1.476 1.00 92.38 212 ALA A O 1
ATOM 1749 N N . TRP A 1 213 ? 13.365 5.416 -1.441 1.00 93.50 213 TRP A N 1
ATOM 1750 C CA . TRP A 1 213 ? 14.781 5.438 -1.080 1.00 93.50 213 TRP A CA 1
ATOM 1751 C C . TRP A 1 213 ? 15.015 5.289 0.430 1.00 93.50 213 TRP A C 1
ATOM 1753 O O . TRP A 1 213 ? 15.881 4.524 0.841 1.00 93.50 213 TRP A O 1
ATOM 1763 N N . TYR A 1 214 ? 14.279 6.030 1.271 1.00 93.56 214 TYR A N 1
ATOM 1764 C CA . TYR A 1 214 ? 14.500 6.022 2.731 1.00 93.56 214 TYR A CA 1
ATOM 1765 C C . TYR A 1 214 ? 13.608 5.030 3.499 1.00 93.56 214 TYR A C 1
ATOM 1767 O O . TYR A 1 214 ? 13.961 4.636 4.606 1.00 93.56 214 TYR A O 1
ATOM 1775 N N . ASP A 1 215 ? 12.464 4.648 2.930 1.00 95.00 215 ASP A N 1
ATOM 1776 C CA . ASP A 1 215 ? 11.476 3.706 3.468 1.00 95.00 215 ASP A CA 1
ATOM 1777 C C . ASP A 1 215 ? 10.972 2.780 2.337 1.00 95.00 215 ASP A C 1
ATOM 1779 O O . ASP A 1 215 ? 9.828 2.879 1.876 1.00 95.00 215 ASP A O 1
ATOM 1783 N N . PRO A 1 216 ? 11.837 1.886 1.824 1.00 94.62 216 PRO A N 1
ATOM 1784 C CA . PRO A 1 216 ? 11.470 0.983 0.736 1.00 94.62 216 PRO A CA 1
ATOM 1785 C C . PRO A 1 216 ? 10.393 -0.034 1.119 1.00 94.62 216 PRO A C 1
ATOM 1787 O O . PRO A 1 216 ? 9.658 -0.508 0.253 1.00 94.62 216 PRO A O 1
ATOM 1790 N N . VAL A 1 217 ? 10.300 -0.387 2.403 1.00 94.75 217 VAL A N 1
ATOM 1791 C CA . VAL A 1 217 ? 9.322 -1.350 2.923 1.00 94.75 217 VAL A CA 1
ATOM 1792 C C . VAL A 1 217 ? 7.934 -0.711 2.964 1.00 94.75 217 VAL A C 1
ATOM 1794 O O . VAL A 1 217 ? 6.990 -1.261 2.396 1.00 94.75 217 VAL A O 1
ATOM 1797 N N . GLY A 1 218 ? 7.813 0.492 3.532 1.00 94.12 218 GLY A N 1
ATOM 1798 C CA . GLY A 1 218 ? 6.549 1.219 3.562 1.00 94.12 218 GLY A CA 1
ATOM 1799 C C . GLY A 1 218 ? 6.116 1.762 2.197 1.00 94.12 218 GLY A C 1
ATOM 1800 O O . GLY A 1 218 ? 4.916 1.882 1.951 1.00 94.12 218 GLY A O 1
ATOM 1801 N N . TRP A 1 219 ? 7.041 2.040 1.265 1.00 94.81 219 TRP A N 1
ATOM 1802 C CA . TRP A 1 219 ? 6.679 2.395 -0.119 1.00 94.81 219 TRP A CA 1
ATOM 1803 C C . TRP A 1 219 ? 5.841 1.303 -0.802 1.00 94.81 219 TRP A C 1
ATOM 1805 O O . TRP A 1 219 ? 4.847 1.621 -1.454 1.00 94.81 219 TRP A O 1
ATOM 1815 N N . ALA A 1 220 ? 6.192 0.032 -0.590 1.00 94.31 220 ALA A N 1
ATOM 1816 C CA . ALA A 1 220 ? 5.435 -1.108 -1.101 1.00 94.31 220 ALA A CA 1
ATOM 1817 C C . ALA A 1 220 ? 4.317 -1.580 -0.157 1.00 94.31 220 ALA A C 1
ATOM 1819 O O . ALA A 1 220 ? 3.682 -2.586 -0.455 1.00 94.31 220 ALA A O 1
ATOM 1820 N N . GLY A 1 221 ? 4.081 -0.908 0.979 1.00 92.62 221 GLY A N 1
ATOM 1821 C CA . GLY A 1 221 ? 3.066 -1.283 1.976 1.00 92.62 221 GLY A CA 1
ATOM 1822 C C . GLY A 1 221 ? 3.357 -2.579 2.745 1.00 92.62 221 GLY A C 1
ATOM 1823 O O . GLY A 1 221 ? 2.424 -3.218 3.236 1.00 92.62 221 GLY A O 1
ATOM 1824 N N . LEU A 1 222 ? 4.623 -3.004 2.800 1.00 92.50 222 LEU A N 1
ATOM 1825 C CA . LEU A 1 222 ? 5.068 -4.208 3.515 1.00 92.50 222 LEU A CA 1
ATOM 1826 C C . LEU A 1 222 ? 5.340 -3.962 5.005 1.00 92.50 222 LEU A C 1
ATOM 1828 O O . LEU A 1 222 ? 5.554 -4.909 5.745 1.00 92.50 222 LEU A O 1
ATOM 1832 N N . ASP A 1 223 ? 5.300 -2.715 5.465 1.00 91.19 223 ASP A N 1
ATOM 1833 C CA . ASP A 1 223 ? 5.548 -2.306 6.855 1.00 91.19 223 ASP A CA 1
ATOM 1834 C C . ASP A 1 223 ? 4.530 -2.872 7.856 1.00 91.19 223 ASP A C 1
ATOM 1836 O O . ASP A 1 223 ? 4.808 -2.964 9.049 1.00 91.19 223 ASP A O 1
ATOM 1840 N N . LYS A 1 224 ? 3.365 -3.291 7.359 1.00 90.81 224 LYS A N 1
ATOM 1841 C CA . LYS A 1 224 ? 2.317 -3.985 8.120 1.00 90.81 224 LYS A CA 1
ATOM 1842 C C . LYS A 1 224 ? 2.350 -5.509 7.998 1.00 90.81 224 LYS A C 1
ATOM 1844 O O . LYS A 1 224 ? 1.533 -6.172 8.627 1.00 90.81 224 LYS A O 1
ATOM 1849 N N . VAL A 1 225 ? 3.217 -6.052 7.144 1.00 89.19 225 VAL A N 1
ATOM 1850 C CA . VAL A 1 225 ? 3.324 -7.493 6.908 1.00 89.19 225 VAL A CA 1
ATOM 1851 C C . VAL A 1 225 ? 4.421 -8.033 7.810 1.00 89.19 225 VAL A C 1
ATOM 1853 O O . VAL A 1 225 ? 5.583 -7.647 7.694 1.00 89.19 225 VAL A O 1
ATOM 1856 N N . THR A 1 226 ? 4.047 -8.924 8.719 1.00 87.50 226 THR A N 1
ATOM 1857 C CA . THR A 1 226 ? 5.011 -9.601 9.582 1.00 87.50 226 THR A CA 1
ATOM 1858 C C . THR A 1 226 ? 5.826 -10.614 8.763 1.00 87.50 226 THR A C 1
ATOM 1860 O O . THR A 1 226 ? 5.229 -11.368 7.991 1.00 87.50 226 THR A O 1
ATOM 1863 N N . PRO A 1 227 ? 7.165 -10.650 8.902 1.00 83.75 227 PRO A N 1
ATOM 1864 C CA . PRO A 1 227 ? 8.006 -11.684 8.297 1.00 83.75 227 PRO A CA 1
ATOM 1865 C C . PRO A 1 227 ? 7.560 -13.096 8.688 1.00 83.75 227 PRO A C 1
ATOM 1867 O O . PRO A 1 227 ? 7.149 -13.308 9.826 1.00 83.75 227 PRO A O 1
ATOM 1870 N N . THR A 1 228 ? 7.634 -14.051 7.754 1.00 79.81 228 THR A N 1
ATOM 1871 C CA . THR A 1 228 ? 7.100 -15.421 7.900 1.00 79.81 228 THR A CA 1
ATOM 1872 C C . THR A 1 228 ? 7.608 -16.145 9.151 1.00 79.81 228 THR A C 1
ATOM 1874 O O . THR A 1 228 ? 6.846 -16.840 9.819 1.00 79.81 228 THR A O 1
ATOM 1877 N N . ASP A 1 229 ? 8.882 -15.960 9.472 1.00 79.62 229 ASP A N 1
ATOM 1878 C CA . ASP A 1 229 ? 9.578 -16.501 10.638 1.00 79.62 229 ASP A CA 1
ATOM 1879 C C . ASP A 1 229 ? 9.101 -15.886 11.964 1.00 79.62 229 ASP A C 1
ATOM 1881 O O . ASP A 1 229 ? 8.996 -16.590 12.967 1.00 79.62 229 ASP A O 1
ATOM 1885 N N . GLU A 1 230 ? 8.708 -14.610 11.957 1.00 85.56 230 GLU A N 1
ATOM 1886 C CA . GLU A 1 230 ? 8.206 -13.902 13.139 1.00 85.56 230 GLU A CA 1
ATOM 1887 C C . GLU A 1 230 ? 6.688 -14.061 13.357 1.00 85.56 230 GLU A C 1
ATOM 1889 O O . GLU A 1 230 ? 6.209 -13.848 14.474 1.00 85.56 230 GLU A O 1
ATOM 1894 N N . VAL A 1 231 ? 5.895 -14.418 12.331 1.00 88.44 231 VAL A N 1
ATOM 1895 C CA . VAL A 1 231 ? 4.412 -14.403 12.420 1.00 88.44 231 VAL A CA 1
ATOM 1896 C C . VAL A 1 231 ? 3.902 -15.213 13.609 1.00 88.44 231 VAL A C 1
ATOM 1898 O O . VAL A 1 231 ? 3.021 -14.757 14.337 1.00 88.44 231 VAL A O 1
ATOM 1901 N N . ALA A 1 232 ? 4.451 -16.410 13.825 1.00 88.69 232 ALA A N 1
ATOM 1902 C CA . ALA A 1 232 ? 4.003 -17.290 14.899 1.00 88.69 232 ALA A CA 1
ATOM 1903 C C . ALA A 1 232 ? 4.237 -16.679 16.291 1.00 88.69 232 ALA A C 1
ATOM 1905 O O . ALA A 1 232 ? 3.367 -16.788 17.157 1.00 88.69 232 ALA A O 1
ATOM 1906 N N . GLU A 1 233 ? 5.376 -16.013 16.493 1.00 90.69 233 GLU A N 1
ATOM 1907 C CA . GLU A 1 233 ? 5.689 -15.309 17.738 1.00 90.69 233 GLU A CA 1
ATOM 1908 C C . GLU A 1 233 ? 4.752 -14.112 17.932 1.00 90.69 233 GLU A C 1
ATOM 1910 O O . GLU A 1 233 ? 4.088 -14.019 18.966 1.00 90.69 233 GLU A O 1
ATOM 1915 N N . ARG A 1 234 ? 4.586 -13.265 16.905 1.00 93.06 234 ARG A N 1
ATOM 1916 C CA . ARG A 1 234 ? 3.695 -12.089 16.967 1.00 93.06 234 ARG A CA 1
ATOM 1917 C C . ARG A 1 234 ? 2.250 -12.446 17.289 1.00 93.06 234 ARG A C 1
ATOM 1919 O O . ARG A 1 234 ? 1.574 -11.710 18.004 1.00 93.06 234 ARG A O 1
ATOM 1926 N N . VAL A 1 235 ? 1.759 -13.569 16.768 1.00 94.50 235 VAL A N 1
ATOM 1927 C CA . VAL A 1 235 ? 0.401 -14.046 17.058 1.00 94.50 235 VAL A CA 1
ATOM 1928 C C . VAL A 1 235 ? 0.253 -14.426 18.532 1.00 94.50 235 VAL A C 1
ATOM 1930 O O . VAL A 1 235 ? -0.781 -14.129 19.133 1.00 94.50 235 VAL A O 1
ATOM 1933 N N . GLU A 1 236 ? 1.256 -15.065 19.139 1.00 95.06 236 GLU A 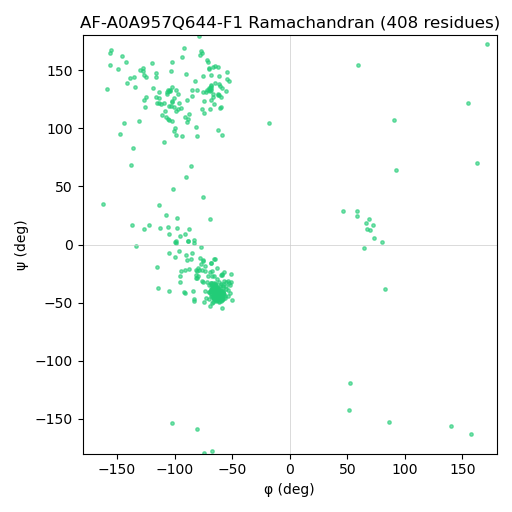N 1
ATOM 1934 C CA . GLU A 1 236 ? 1.214 -15.394 20.568 1.00 95.06 236 GLU A CA 1
ATOM 1935 C C . GLU A 1 236 ? 1.343 -14.141 21.449 1.00 95.06 236 GLU A C 1
ATOM 1937 O O . GLU A 1 236 ? 0.558 -13.997 22.390 1.00 95.06 236 GLU A O 1
ATOM 1942 N N . GLU A 1 237 ? 2.220 -13.192 21.097 1.00 96.31 237 GLU A N 1
ATOM 1943 C CA . GLU A 1 237 ? 2.312 -11.881 21.764 1.00 96.31 237 GLU A CA 1
ATOM 1944 C C . GLU A 1 237 ? 0.961 -11.143 21.746 1.00 96.31 237 GLU A C 1
ATOM 1946 O O . GLU A 1 237 ? 0.487 -10.635 22.767 1.00 96.31 237 GLU A O 1
ATOM 1951 N N . GLU A 1 238 ? 0.291 -11.123 20.592 1.00 97.25 238 GLU A N 1
ATOM 1952 C CA . GLU A 1 238 ? -1.000 -10.457 20.433 1.00 97.25 238 GLU A CA 1
ATOM 1953 C C . GLU A 1 238 ? -2.105 -11.147 21.249 1.00 97.25 238 GLU A C 1
ATOM 1955 O O . GLU A 1 238 ? -2.939 -10.479 21.870 1.00 97.25 238 GLU A O 1
ATOM 1960 N N . LYS A 1 239 ? -2.086 -12.484 21.335 1.00 98.00 239 LYS A N 1
ATOM 1961 C CA . LYS A 1 239 ? -3.006 -13.238 22.203 1.00 98.00 239 LYS A CA 1
ATOM 1962 C C . LYS A 1 239 ? -2.809 -12.882 23.675 1.00 98.00 239 LYS A C 1
ATOM 1964 O O . LYS A 1 239 ? -3.796 -12.726 24.394 1.00 98.00 239 LYS A O 1
ATOM 1969 N N . GLU A 1 240 ? -1.573 -12.752 24.147 1.00 97.88 240 GLU A N 1
ATOM 1970 C CA . GLU A 1 240 ? -1.293 -12.318 25.521 1.00 97.88 240 GLU A CA 1
ATOM 1971 C C . GLU A 1 240 ? -1.788 -10.890 25.772 1.00 97.88 240 GLU A C 1
ATOM 1973 O O . GLU A 1 240 ? -2.532 -10.655 26.727 1.00 97.88 240 GLU A O 1
ATOM 1978 N N . ARG A 1 241 ? -1.511 -9.966 24.846 1.00 98.00 241 ARG A N 1
ATOM 1979 C CA . ARG A 1 241 ? -1.976 -8.575 24.925 1.00 98.00 241 ARG A CA 1
ATOM 1980 C C . ARG A 1 241 ? -3.501 -8.466 25.018 1.00 98.00 241 ARG A C 1
ATOM 1982 O O . ARG A 1 241 ? -4.022 -7.657 25.793 1.00 98.00 241 ARG A O 1
ATOM 1989 N N . ILE A 1 242 ? -4.239 -9.269 24.246 1.00 98.06 242 ILE A N 1
ATOM 1990 C CA . ILE A 1 242 ? -5.708 -9.287 24.301 1.00 98.06 242 ILE A CA 1
ATOM 1991 C C . ILE A 1 242 ? -6.201 -9.876 25.629 1.00 98.06 242 ILE A C 1
ATOM 1993 O O . ILE A 1 242 ? -7.141 -9.332 26.210 1.00 98.06 242 ILE A O 1
ATOM 1997 N N . ARG A 1 243 ? -5.568 -10.934 26.157 1.00 98.12 243 ARG A N 1
ATOM 1998 C CA . ARG A 1 243 ? -5.929 -11.504 27.471 1.00 98.12 243 ARG A CA 1
ATOM 1999 C C . ARG A 1 243 ? -5.758 -10.484 28.595 1.00 98.12 243 ARG A C 1
ATOM 2001 O O . ARG A 1 243 ? -6.669 -10.325 29.410 1.00 98.12 243 ARG A O 1
ATOM 2008 N N . ASP A 1 244 ? -4.655 -9.742 28.600 1.00 97.94 244 ASP A N 1
ATOM 2009 C CA . ASP A 1 244 ? -4.421 -8.674 29.578 1.00 97.94 244 ASP A CA 1
ATOM 2010 C C . ASP A 1 244 ? -5.478 -7.567 29.464 1.00 97.94 244 ASP A C 1
ATOM 2012 O O . ASP A 1 244 ? -6.065 -7.141 30.468 1.00 97.94 244 ASP A O 1
ATOM 2016 N N . ARG A 1 245 ? -5.813 -7.163 28.230 1.00 97.06 245 ARG A N 1
ATOM 2017 C CA . ARG A 1 245 ? -6.894 -6.202 27.970 1.00 97.06 245 ARG A CA 1
ATOM 2018 C C . ARG A 1 245 ? -8.251 -6.704 28.467 1.00 97.06 245 ARG A C 1
ATOM 2020 O O . ARG A 1 245 ? -9.009 -5.913 29.035 1.00 97.06 245 ARG A O 1
ATOM 2027 N N . GLN A 1 246 ? -8.569 -7.988 28.301 1.00 98.06 246 GLN A N 1
ATOM 2028 C CA . GLN A 1 246 ? -9.813 -8.573 28.807 1.00 98.06 246 GLN A CA 1
ATOM 2029 C C . GLN A 1 246 ? -9.885 -8.524 30.338 1.00 98.06 246 GLN A C 1
ATOM 2031 O O . GLN A 1 246 ? -10.936 -8.177 30.884 1.00 98.06 246 GLN A O 1
ATOM 2036 N N . VAL A 1 247 ? -8.787 -8.826 31.042 1.00 98.12 247 VAL A N 1
ATOM 2037 C CA . VAL A 1 247 ? -8.726 -8.752 32.514 1.00 98.12 247 VAL A CA 1
ATOM 2038 C C . VAL A 1 247 ? -8.966 -7.321 32.997 1.00 98.12 247 VAL A C 1
ATOM 2040 O O . VAL A 1 247 ? -9.788 -7.099 33.895 1.00 98.12 247 VAL A O 1
ATOM 2043 N N . GLN A 1 248 ? -8.309 -6.341 32.370 1.00 97.56 248 GLN A N 1
ATOM 2044 C CA . GLN A 1 248 ? -8.489 -4.928 32.704 1.00 97.56 248 GLN A CA 1
ATOM 2045 C C . GLN A 1 248 ? -9.929 -4.472 32.438 1.00 97.56 248 GLN A C 1
ATOM 2047 O O . GLN A 1 248 ? -10.574 -3.901 33.315 1.00 97.56 248 GLN A O 1
ATOM 2052 N N . THR A 1 249 ? -10.464 -4.796 31.259 1.00 97.75 249 THR A N 1
ATOM 2053 C CA . THR A 1 249 ? -11.821 -4.406 30.854 1.00 97.75 249 THR A CA 1
ATOM 2054 C C . THR A 1 249 ? -12.882 -5.029 31.761 1.00 97.75 249 THR A C 1
ATOM 2056 O O . THR A 1 249 ? -13.832 -4.353 32.151 1.00 97.75 249 THR A O 1
ATOM 2059 N N . ARG A 1 250 ? -12.719 -6.299 32.158 1.00 98.12 250 ARG A N 1
ATOM 2060 C CA . ARG A 1 250 ? -13.633 -6.978 33.089 1.00 98.12 250 ARG A CA 1
ATOM 2061 C C . ARG A 1 250 ? -13.636 -6.315 34.464 1.00 98.12 250 ARG A C 1
ATOM 2063 O O . ARG A 1 250 ? -14.710 -6.055 34.996 1.00 98.12 250 ARG A O 1
ATOM 2070 N N . THR A 1 251 ? -12.459 -5.962 34.977 1.00 98.19 251 THR A N 1
ATOM 2071 C CA . THR A 1 251 ? -12.329 -5.208 36.235 1.00 98.19 251 THR A CA 1
ATOM 2072 C C . THR A 1 251 ? -13.081 -3.875 36.159 1.00 98.19 251 THR A C 1
ATOM 2074 O O . THR A 1 251 ? -13.885 -3.572 37.038 1.00 98.19 251 THR A O 1
ATOM 2077 N N . THR A 1 252 ? -12.913 -3.114 35.071 1.00 97.94 252 THR A N 1
ATOM 2078 C CA . THR A 1 252 ? -13.638 -1.849 34.862 1.00 97.94 252 THR A CA 1
ATOM 2079 C C . THR A 1 252 ? -15.152 -2.055 34.770 1.00 97.94 252 THR A C 1
ATOM 2081 O O . THR A 1 252 ? -15.916 -1.313 35.387 1.00 97.94 252 THR A O 1
ATOM 2084 N N . VAL A 1 253 ? -15.610 -3.084 34.050 1.00 98.00 253 VAL A N 1
ATOM 2085 C CA . VAL A 1 253 ? -17.038 -3.429 33.966 1.00 98.00 253 VAL A CA 1
ATOM 2086 C C . VAL A 1 253 ? -17.612 -3.746 35.346 1.00 98.00 253 VAL A C 1
ATOM 2088 O O . VAL A 1 253 ? -18.711 -3.283 35.652 1.00 98.00 253 VAL A O 1
ATOM 2091 N N . ASP A 1 254 ? -16.891 -4.494 36.181 1.00 97.94 254 ASP A N 1
ATOM 2092 C CA . ASP A 1 254 ? -17.339 -4.855 37.529 1.00 97.94 254 ASP A CA 1
ATOM 2093 C C . ASP A 1 254 ? -17.440 -3.622 38.446 1.00 97.94 254 ASP A C 1
ATOM 2095 O O . ASP A 1 254 ? -18.437 -3.452 39.157 1.00 97.94 254 ASP A O 1
ATOM 2099 N N . GLU A 1 255 ? -16.468 -2.707 38.380 1.00 97.69 255 GLU A N 1
ATOM 2100 C CA . GLU A 1 255 ? -16.482 -1.440 39.125 1.00 97.69 255 GLU A CA 1
ATOM 2101 C C . GLU A 1 255 ? -17.654 -0.535 38.713 1.00 97.69 255 GLU A C 1
ATOM 2103 O O . GLU A 1 255 ? -18.404 -0.041 39.569 1.00 97.69 255 GLU A O 1
ATOM 2108 N N . MET A 1 256 ? -17.861 -0.362 37.405 1.00 97.69 256 MET A N 1
ATOM 2109 C CA . MET A 1 256 ? -18.955 0.441 36.855 1.00 97.69 256 MET A CA 1
ATOM 2110 C C . MET A 1 256 ? -20.318 -0.195 37.126 1.00 97.69 256 MET A C 1
ATOM 2112 O O . MET A 1 256 ? -21.280 0.508 37.440 1.00 97.69 256 MET A O 1
ATOM 2116 N N . ALA A 1 257 ? -20.423 -1.524 37.054 1.00 97.25 257 ALA A N 1
ATOM 2117 C CA . ALA A 1 257 ? -21.649 -2.241 37.385 1.00 97.25 257 ALA A CA 1
ATOM 2118 C C . ALA A 1 257 ? -22.010 -2.070 38.867 1.00 97.25 257 ALA A C 1
ATOM 2120 O O . ALA A 1 257 ? -23.180 -1.848 39.190 1.00 97.25 257 ALA A O 1
ATOM 2121 N N . ALA A 1 258 ? -21.021 -2.101 39.765 1.00 97.62 258 ALA A N 1
ATOM 2122 C CA . ALA A 1 258 ? -21.234 -1.807 41.177 1.00 97.62 258 ALA A CA 1
ATOM 2123 C C . ALA A 1 258 ? -21.694 -0.353 41.393 1.00 97.62 258 ALA A C 1
ATOM 2125 O O . ALA A 1 258 ? -22.588 -0.107 42.204 1.00 97.62 258 ALA A O 1
ATOM 2126 N N . GLU A 1 259 ? -21.140 0.620 40.660 1.00 97.00 259 GLU A N 1
ATOM 2127 C CA . GLU A 1 259 ? -21.614 2.011 40.696 1.00 97.00 259 GLU A CA 1
ATOM 2128 C C . GLU A 1 259 ? -23.050 2.154 40.191 1.00 97.00 259 GLU A C 1
ATOM 2130 O O . GLU A 1 259 ? -23.881 2.760 40.871 1.00 97.00 259 GLU A O 1
ATOM 2135 N N . LEU A 1 260 ? -23.370 1.539 39.053 1.00 97.50 260 LEU A N 1
ATOM 2136 C CA . LEU A 1 260 ? -24.710 1.538 38.478 1.00 97.50 260 LEU A CA 1
ATOM 2137 C C . LEU A 1 260 ? -25.739 0.968 39.466 1.00 97.50 260 LEU A C 1
ATOM 2139 O O . LEU A 1 260 ? -26.817 1.540 39.640 1.00 97.50 260 LEU A O 1
ATOM 2143 N N . GLN A 1 261 ? -25.397 -0.120 40.163 1.00 96.56 261 GLN A N 1
ATOM 2144 C CA . GLN A 1 261 ? -26.238 -0.696 41.215 1.00 96.56 261 GLN A CA 1
ATOM 2145 C C . GLN A 1 261 ? -26.408 0.261 42.404 1.00 96.56 261 GLN A C 1
ATOM 2147 O O . GLN A 1 261 ? -27.534 0.453 42.869 1.00 96.56 261 GLN A O 1
ATOM 2152 N N . ARG A 1 262 ? -25.328 0.909 42.875 1.00 97.38 262 ARG A N 1
ATOM 2153 C CA . ARG A 1 262 ? -25.397 1.916 43.954 1.00 97.38 262 ARG A CA 1
ATOM 2154 C C . ARG A 1 262 ? -26.316 3.081 43.581 1.00 97.38 262 ARG A C 1
ATOM 2156 O O . ARG A 1 262 ? -27.174 3.455 44.382 1.00 97.38 262 ARG A O 1
ATOM 2163 N N . LEU A 1 263 ? -26.175 3.620 42.369 1.00 96.44 263 LEU A N 1
ATOM 2164 C CA . LEU A 1 263 ? -27.027 4.693 41.849 1.00 96.44 263 LEU A CA 1
ATOM 2165 C C . LEU A 1 263 ? -28.483 4.242 41.715 1.00 96.44 263 LEU A C 1
ATOM 2167 O O . LEU A 1 263 ? -29.386 4.987 42.086 1.00 96.44 263 LEU A O 1
ATOM 2171 N N . GLY A 1 264 ? -28.721 3.003 41.275 1.00 95.56 264 GLY A N 1
ATOM 2172 C CA . GLY A 1 264 ? -30.059 2.417 41.211 1.00 95.56 264 GLY A CA 1
ATOM 2173 C C . GLY A 1 264 ? -30.755 2.369 42.573 1.00 95.56 264 GLY A C 1
ATOM 2174 O O . GLY A 1 264 ? -31.922 2.752 42.684 1.00 95.56 264 GLY A O 1
ATOM 2175 N N . VAL A 1 265 ? -30.033 1.975 43.628 1.00 96.69 265 VAL A N 1
ATOM 2176 C CA . VAL A 1 265 ? -30.551 1.983 45.008 1.00 96.69 265 VAL A CA 1
ATOM 2177 C C . VAL A 1 265 ? -30.856 3.411 45.478 1.00 96.69 265 VAL A C 1
ATOM 2179 O O . VAL A 1 265 ? -31.929 3.657 46.033 1.00 96.69 265 VAL A O 1
ATOM 2182 N N . GLN A 1 266 ? -29.956 4.368 45.225 1.00 95.94 266 GLN A N 1
ATOM 2183 C CA . GLN A 1 266 ? -30.158 5.778 45.588 1.00 95.94 266 GLN A CA 1
ATOM 2184 C C . GLN A 1 266 ? -31.363 6.391 44.860 1.00 95.94 266 GLN A C 1
ATOM 2186 O O . GLN A 1 266 ? -32.227 6.995 45.496 1.00 95.94 266 GLN A O 1
ATOM 2191 N N . ALA A 1 267 ? -31.478 6.177 43.549 1.00 93.69 267 ALA A N 1
ATOM 2192 C CA . ALA A 1 267 ? -32.598 6.656 42.748 1.00 93.69 267 ALA A CA 1
ATOM 2193 C C . ALA A 1 267 ? -33.935 6.058 43.222 1.00 93.69 267 ALA A C 1
ATOM 2195 O O . ALA A 1 267 ? -34.935 6.776 43.319 1.00 93.69 267 ALA A O 1
ATOM 2196 N N . ALA A 1 268 ? -33.959 4.769 43.580 1.00 93.31 268 ALA A N 1
ATOM 2197 C CA . ALA A 1 268 ? -35.145 4.121 44.135 1.00 93.31 268 ALA A CA 1
ATOM 2198 C C . ALA A 1 268 ? -35.587 4.752 45.468 1.00 93.31 268 ALA A C 1
ATOM 2200 O O . ALA A 1 268 ? -36.782 4.983 45.660 1.00 93.31 268 ALA A O 1
ATOM 2201 N N . ALA A 1 269 ? -34.642 5.088 46.354 1.00 93.88 269 ALA A N 1
ATOM 2202 C CA . ALA A 1 269 ? -34.929 5.742 47.633 1.00 93.88 269 ALA A CA 1
ATOM 2203 C C . ALA A 1 269 ? -35.436 7.191 47.474 1.00 93.88 269 ALA A C 1
ATOM 2205 O O . ALA A 1 269 ? -36.271 7.648 48.256 1.00 93.88 269 ALA A O 1
ATOM 2206 N N . MET A 1 270 ? -34.968 7.917 46.452 1.00 93.38 270 MET A N 1
ATOM 2207 C CA . MET A 1 270 ? -35.359 9.311 46.195 1.00 93.38 270 MET A CA 1
ATOM 2208 C C . MET A 1 270 ? -36.726 9.454 45.512 1.00 93.38 270 MET A C 1
ATOM 2210 O O . MET A 1 270 ? -37.360 10.502 45.628 1.00 93.38 270 MET A O 1
ATOM 2214 N N . ARG A 1 271 ? -37.208 8.409 44.828 1.00 88.56 271 ARG A N 1
ATOM 2215 C CA . ARG A 1 271 ? -38.394 8.444 43.952 1.00 88.56 271 ARG A CA 1
ATOM 2216 C C . ARG A 1 271 ? -39.664 9.001 44.609 1.00 88.56 271 ARG A C 1
ATOM 2218 O O . ARG A 1 271 ? -40.479 9.611 43.924 1.00 88.56 271 ARG A O 1
ATOM 2225 N N . THR A 1 272 ? -39.867 8.780 45.907 1.00 89.81 272 THR A N 1
ATOM 2226 C CA . THR A 1 272 ? -41.078 9.225 46.625 1.00 89.81 272 THR A CA 1
ATOM 2227 C C . THR A 1 272 ? -40.888 10.529 47.400 1.00 89.81 272 THR A C 1
ATOM 2229 O O . THR A 1 272 ? -41.808 10.948 48.096 1.00 89.81 272 THR A O 1
ATOM 2232 N N . GLN A 1 273 ? -39.713 11.164 47.318 1.00 92.88 273 GLN A N 1
ATOM 2233 C CA . GLN A 1 273 ? -39.362 12.355 48.094 1.00 92.88 273 GLN A CA 1
ATOM 2234 C C . GLN A 1 273 ? -39.391 13.611 47.204 1.00 92.88 273 GLN A C 1
ATOM 2236 O O . GLN A 1 273 ? -38.474 13.808 46.405 1.00 92.88 273 GLN A O 1
ATOM 2241 N N . PRO A 1 274 ? -40.386 14.513 47.345 1.00 89.31 274 PRO A N 1
ATOM 2242 C CA . PRO A 1 274 ? -40.539 15.666 46.448 1.00 89.31 274 PRO A CA 1
ATOM 2243 C C . PRO A 1 274 ? -39.321 16.602 46.402 1.00 89.31 274 PRO A C 1
ATOM 2245 O O . PRO A 1 274 ? -38.995 17.151 45.354 1.00 89.31 274 PRO A O 1
ATOM 2248 N N . HIS A 1 275 ? -38.611 16.757 47.523 1.00 92.62 275 HIS A N 1
ATOM 2249 C CA . HIS A 1 275 ? -37.424 17.614 47.622 1.00 92.62 275 HIS A CA 1
ATOM 2250 C C . HIS A 1 275 ? -36.166 17.009 46.968 1.00 92.62 275 HIS A C 1
ATOM 2252 O O . HIS A 1 275 ? -35.197 17.730 46.746 1.00 92.62 275 HIS A O 1
ATOM 2258 N N . LEU A 1 276 ? -36.175 15.712 46.628 1.00 93.38 276 LEU A N 1
ATOM 2259 C CA . LEU A 1 276 ? -35.058 15.000 45.987 1.00 93.38 276 LEU A CA 1
ATOM 2260 C C . LEU A 1 276 ? -35.296 14.732 44.496 1.00 93.38 276 LEU A C 1
ATOM 2262 O O . LEU A 1 276 ? -34.503 14.037 43.865 1.00 93.38 276 LEU A O 1
ATOM 2266 N N . TYR A 1 277 ? -36.344 15.312 43.905 1.00 91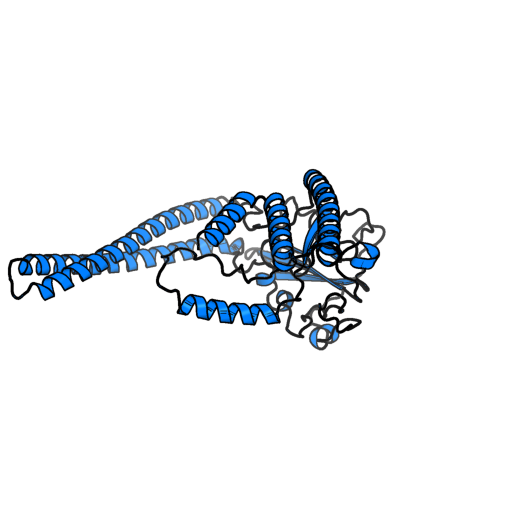.62 277 TYR A N 1
ATOM 2267 C CA . TYR A 1 277 ? -36.689 15.080 42.502 1.00 91.62 277 TYR A CA 1
ATOM 2268 C C . TYR A 1 277 ? -35.571 15.486 41.525 1.00 91.62 277 TYR A C 1
ATOM 2270 O O . TYR A 1 277 ? -35.281 14.765 40.574 1.00 91.62 277 TYR A O 1
ATOM 2278 N N . LYS A 1 278 ? -34.888 16.611 41.778 1.00 93.25 278 LYS A N 1
ATOM 2279 C CA . LYS A 1 278 ? -33.775 17.065 40.928 1.00 93.25 278 LYS A CA 1
ATOM 2280 C C . LYS A 1 278 ? -32.548 16.128 41.011 1.00 93.25 278 LYS A C 1
ATOM 2282 O O . LYS A 1 278 ? -32.087 15.708 39.954 1.00 93.25 278 LYS A O 1
ATOM 2287 N N . PRO A 1 279 ? -32.042 15.750 42.205 1.00 93.12 279 PRO A N 1
ATOM 2288 C CA . PRO A 1 279 ? -31.027 14.697 42.337 1.00 93.12 279 PRO A CA 1
ATOM 2289 C C . PRO A 1 279 ? -31.430 13.354 41.711 1.00 93.12 279 PRO A C 1
ATOM 2291 O O . PRO A 1 279 ? -30.603 12.701 41.084 1.00 93.12 279 PRO A O 1
ATOM 2294 N N . TYR A 1 280 ? -32.704 12.964 41.828 1.00 94.06 280 TYR A N 1
ATOM 2295 C CA . TYR A 1 280 ? -33.229 11.746 41.211 1.00 94.06 280 TYR A CA 1
ATOM 2296 C C . TYR A 1 280 ? -33.058 11.742 39.684 1.00 94.06 280 TYR A C 1
ATOM 2298 O O . TYR A 1 280 ? -32.544 10.765 39.145 1.00 94.06 280 TYR A O 1
ATOM 2306 N N . LEU A 1 281 ? -33.423 12.831 38.996 1.00 94.25 281 LEU A N 1
ATOM 2307 C CA . LEU A 1 281 ? -33.253 12.938 37.540 1.00 94.25 281 LEU A CA 1
ATOM 2308 C C . LEU A 1 281 ? -31.778 12.847 37.122 1.00 94.25 281 LEU A C 1
ATOM 2310 O O . LEU A 1 281 ? -31.457 12.102 36.201 1.00 94.25 281 LEU A O 1
ATOM 2314 N N . ALA A 1 282 ? -30.881 13.525 37.846 1.00 94.19 282 ALA A N 1
ATOM 2315 C CA . ALA A 1 282 ? -29.443 13.455 37.578 1.00 94.19 282 ALA A CA 1
ATOM 2316 C C . ALA A 1 282 ? -28.894 12.023 37.735 1.00 94.19 282 ALA A C 1
ATOM 2318 O O . ALA A 1 282 ? -28.089 11.568 36.925 1.00 94.19 282 ALA A O 1
ATOM 2319 N N . HIS A 1 283 ? -29.361 11.275 38.742 1.00 94.62 283 HIS A N 1
ATOM 2320 C CA . HIS A 1 283 ? -28.999 9.865 38.888 1.00 94.62 283 HIS A CA 1
ATOM 2321 C C . HIS A 1 283 ? -29.563 8.994 37.761 1.00 94.62 283 HIS A C 1
ATOM 2323 O O . HIS A 1 283 ? -28.861 8.099 37.305 1.00 94.62 283 HIS A O 1
ATOM 2329 N N . GLN A 1 284 ? -30.781 9.252 37.270 1.00 95.25 284 GLN A N 1
ATOM 2330 C CA . GLN A 1 284 ? -31.325 8.509 36.126 1.00 95.25 284 GLN A CA 1
ATOM 2331 C C . GLN A 1 284 ? -30.521 8.733 34.843 1.00 95.25 284 GLN A C 1
ATOM 2333 O O . GLN A 1 284 ? -30.255 7.769 34.123 1.00 95.25 284 GLN A O 1
ATOM 2338 N N . GLU A 1 285 ? -30.120 9.975 34.566 1.00 96.12 285 GLU A N 1
ATOM 2339 C CA . GLU A 1 285 ? -29.255 10.295 33.426 1.00 96.12 285 GLU A CA 1
ATOM 2340 C C . GLU A 1 285 ? -27.906 9.583 33.557 1.00 96.12 285 GLU A C 1
ATOM 2342 O O . GLU A 1 285 ? -27.521 8.839 32.655 1.00 96.12 285 GLU A O 1
ATOM 2347 N N . ARG A 1 286 ? -27.255 9.679 34.726 1.00 96.44 286 ARG A N 1
ATOM 2348 C CA . ARG A 1 286 ? -25.969 9.007 34.957 1.00 96.44 286 ARG A CA 1
ATOM 2349 C C . ARG A 1 286 ? -26.064 7.484 34.858 1.00 96.44 286 ARG A C 1
ATOM 2351 O O . ARG A 1 286 ? -25.168 6.843 34.318 1.00 96.44 286 ARG A O 1
ATOM 2358 N N . MET A 1 287 ? -27.150 6.885 35.349 1.00 97.44 287 MET A N 1
ATOM 2359 C CA . MET A 1 287 ? -27.396 5.447 35.201 1.00 97.44 287 MET A CA 1
ATOM 2360 C C . MET A 1 287 ? -27.529 5.040 33.729 1.00 97.44 287 MET A C 1
ATOM 2362 O O . MET A 1 287 ? -27.055 3.971 33.349 1.00 97.44 287 MET A O 1
ATOM 2366 N N . LYS A 1 288 ? -28.173 5.870 32.900 1.00 97.56 288 LYS A N 1
ATOM 2367 C CA . LYS A 1 288 ? -28.317 5.608 31.464 1.00 97.56 288 LYS A CA 1
ATOM 2368 C C . LYS A 1 288 ? -26.959 5.640 30.761 1.00 97.56 288 LYS A C 1
ATOM 2370 O O . LYS A 1 288 ? -26.673 4.718 30.004 1.00 97.56 288 LYS A O 1
ATOM 2375 N N . GLU A 1 289 ? -26.137 6.648 31.048 1.00 97.06 289 GLU A N 1
ATOM 2376 C CA . GLU A 1 289 ? -24.769 6.765 30.522 1.00 97.06 289 GLU A CA 1
ATOM 2377 C C . GLU A 1 289 ? -23.913 5.560 30.922 1.00 97.06 289 GLU A C 1
ATOM 2379 O O . GLU A 1 289 ? -23.421 4.842 30.056 1.00 97.06 289 GLU A O 1
ATOM 2384 N N . LEU A 1 290 ? -23.833 5.254 32.223 1.00 97.19 290 LEU A N 1
ATOM 2385 C CA . LEU A 1 290 ? -23.074 4.104 32.724 1.00 97.19 290 LEU A CA 1
ATOM 2386 C C . LEU A 1 290 ? -23.553 2.788 32.111 1.00 97.19 290 LEU A C 1
ATOM 2388 O O . LEU A 1 290 ? -22.742 1.933 31.775 1.00 97.19 290 LEU A O 1
ATOM 2392 N N . SER A 1 291 ? -24.865 2.606 31.942 1.00 97.69 291 SER A N 1
ATOM 2393 C CA . SER A 1 291 ? -25.391 1.405 31.295 1.00 97.69 291 SER A CA 1
ATOM 2394 C C . SER A 1 291 ? -24.975 1.305 29.826 1.00 97.69 291 SER A C 1
ATOM 2396 O O . SER A 1 291 ? -24.775 0.191 29.347 1.00 97.69 291 SER A O 1
ATOM 2398 N N . GLN A 1 292 ? -24.874 2.424 29.103 1.00 98.00 292 GLN A N 1
ATOM 2399 C CA . GLN A 1 292 ? -24.388 2.440 27.722 1.00 98.00 292 GLN A CA 1
ATOM 2400 C C . GLN A 1 292 ? -22.890 2.132 27.667 1.00 98.00 292 GLN A C 1
ATOM 2402 O O . GLN A 1 292 ? -22.498 1.253 26.904 1.00 98.00 292 GLN A O 1
ATOM 2407 N N . GLU A 1 293 ? -22.084 2.766 28.521 1.00 97.69 293 GLU A N 1
ATOM 2408 C CA . GLU A 1 293 ? -20.641 2.512 28.620 1.00 97.69 293 GLU A CA 1
ATOM 2409 C C . GLU A 1 293 ? -20.339 1.050 29.020 1.00 97.69 293 GLU A C 1
ATOM 2411 O O . GLU A 1 293 ? -19.483 0.393 28.437 1.00 97.69 293 GLU A O 1
ATOM 2416 N N . ILE A 1 294 ? -21.089 0.468 29.962 1.00 98.00 294 ILE A N 1
ATOM 2417 C CA . ILE A 1 294 ? -20.942 -0.954 30.316 1.00 98.00 294 ILE A CA 1
ATOM 2418 C C . ILE A 1 294 ? -21.277 -1.857 29.123 1.00 98.00 294 ILE A C 1
ATOM 2420 O O . ILE A 1 294 ? -20.619 -2.877 28.913 1.00 98.00 294 ILE A O 1
ATOM 2424 N N . ASN A 1 295 ? -22.306 -1.516 28.343 1.00 97.81 295 ASN A N 1
ATOM 2425 C CA . ASN A 1 295 ? -22.692 -2.309 27.179 1.00 97.81 295 ASN A CA 1
ATOM 2426 C C . ASN A 1 295 ? -21.628 -2.262 26.075 1.00 97.81 295 ASN A C 1
ATOM 2428 O O . ASN A 1 295 ? -21.369 -3.299 25.466 1.00 97.81 295 ASN A O 1
ATOM 2432 N N . THR A 1 296 ? -20.980 -1.114 25.843 1.00 98.00 296 THR A N 1
ATOM 2433 C CA . THR A 1 296 ? -19.876 -1.019 24.874 1.00 98.00 296 THR A CA 1
ATOM 2434 C C . THR A 1 296 ? -18.665 -1.831 25.330 1.00 98.00 296 THR A C 1
ATOM 2436 O O . THR A 1 296 ? -18.137 -2.612 24.541 1.00 98.00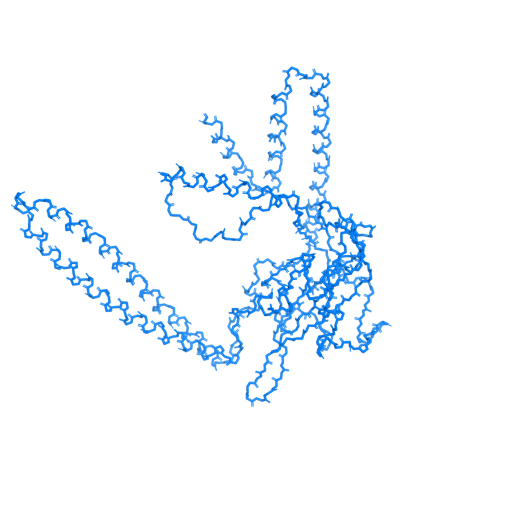 296 THR A O 1
ATOM 2439 N N . LEU A 1 297 ? -18.284 -1.756 26.611 1.00 97.81 297 LEU A N 1
ATOM 2440 C CA . LEU A 1 297 ? -17.185 -2.563 27.161 1.00 97.81 297 LEU A CA 1
ATOM 2441 C C . LEU A 1 297 ? -17.480 -4.071 27.112 1.00 97.81 297 LEU A C 1
ATOM 2443 O O . LEU A 1 297 ? -16.601 -4.875 26.812 1.00 97.81 297 LEU A O 1
ATOM 2447 N N . ARG A 1 298 ? -18.729 -4.482 27.363 1.00 98.06 298 ARG A N 1
ATOM 2448 C CA . ARG A 1 298 ? -19.144 -5.889 27.224 1.00 98.06 298 ARG A CA 1
ATOM 2449 C C . ARG A 1 298 ? -19.123 -6.366 25.774 1.00 98.06 298 ARG A C 1
ATOM 2451 O O . ARG A 1 298 ? -18.722 -7.499 25.530 1.00 98.06 298 ARG A O 1
ATOM 2458 N N . ALA A 1 299 ? -19.529 -5.521 24.827 1.00 97.50 299 ALA A N 1
ATOM 2459 C CA . ALA A 1 299 ? -19.414 -5.830 23.404 1.00 97.50 299 ALA A CA 1
ATOM 2460 C C . ALA A 1 299 ? -17.942 -5.983 22.985 1.00 97.50 299 ALA A C 1
ATOM 2462 O O . ALA A 1 299 ? -17.612 -6.920 22.263 1.00 97.50 299 ALA A O 1
ATOM 2463 N N . GLN A 1 300 ? -17.053 -5.130 23.506 1.00 97.25 300 GLN A N 1
ATOM 2464 C CA . GLN A 1 300 ? -15.611 -5.249 23.294 1.00 97.25 300 GLN A CA 1
ATOM 2465 C C . GLN A 1 300 ? -15.049 -6.558 23.866 1.00 97.25 300 GLN A C 1
ATOM 2467 O O . GLN A 1 300 ? -14.299 -7.236 23.176 1.00 97.25 300 GLN A O 1
ATOM 2472 N N . LEU A 1 301 ? -15.445 -6.963 25.079 1.00 98.00 301 LEU A N 1
ATOM 2473 C CA . LEU A 1 301 ? -15.031 -8.251 25.655 1.00 98.00 301 LEU A CA 1
ATOM 2474 C C . LEU A 1 301 ? -15.422 -9.444 24.769 1.00 98.00 301 LEU A C 1
ATOM 2476 O O . LEU A 1 301 ? -14.613 -10.351 24.591 1.00 98.00 301 LEU A O 1
ATOM 2480 N N . ALA A 1 302 ? -16.634 -9.429 24.206 1.00 97.56 302 ALA A N 1
ATOM 2481 C CA . ALA A 1 302 ? -17.105 -10.480 23.305 1.00 97.56 302 ALA A CA 1
ATOM 2482 C C . ALA A 1 302 ? -16.341 -10.489 21.968 1.00 97.56 302 ALA A C 1
ATOM 2484 O O . ALA A 1 302 ? -16.015 -11.555 21.451 1.00 97.56 302 ALA A O 1
ATOM 2485 N N . ALA A 1 303 ? -16.025 -9.311 21.420 1.00 97.50 303 ALA A N 1
ATOM 2486 C CA . ALA A 1 303 ? -15.193 -9.194 20.223 1.00 97.50 303 ALA A CA 1
ATOM 2487 C C . ALA A 1 303 ? -13.757 -9.685 20.474 1.00 97.50 303 ALA A C 1
ATOM 2489 O O . ALA A 1 303 ? -13.202 -10.400 19.645 1.00 97.50 303 ALA A O 1
ATOM 2490 N N . ASP A 1 304 ? -13.184 -9.358 21.636 1.00 97.69 304 ASP A N 1
ATOM 2491 C CA . ASP A 1 304 ? -11.858 -9.817 22.055 1.00 97.69 304 ASP A CA 1
ATOM 2492 C C . ASP A 1 304 ? -11.808 -11.346 22.212 1.00 97.69 304 ASP A C 1
ATOM 2494 O O . ASP A 1 304 ? -10.818 -11.967 21.836 1.00 97.69 304 ASP A O 1
ATOM 2498 N N . GLU A 1 305 ? -12.872 -11.964 22.736 1.00 97.88 305 GLU A N 1
ATOM 2499 C CA . GLU A 1 305 ? -12.985 -13.425 22.853 1.00 97.88 305 GLU A CA 1
ATOM 2500 C C . GLU A 1 305 ? -13.033 -14.092 21.471 1.00 97.88 305 GLU A C 1
ATOM 2502 O O . GLU A 1 305 ? -12.235 -14.984 21.193 1.00 97.88 305 GLU A O 1
ATOM 2507 N N . ALA A 1 306 ? -13.873 -13.585 20.563 1.00 98.06 306 ALA A N 1
ATOM 2508 C CA . ALA A 1 306 ? -13.933 -14.078 19.188 1.00 98.06 306 ALA A CA 1
ATOM 2509 C C . ALA A 1 306 ? -12.600 -13.901 18.432 1.00 98.06 306 A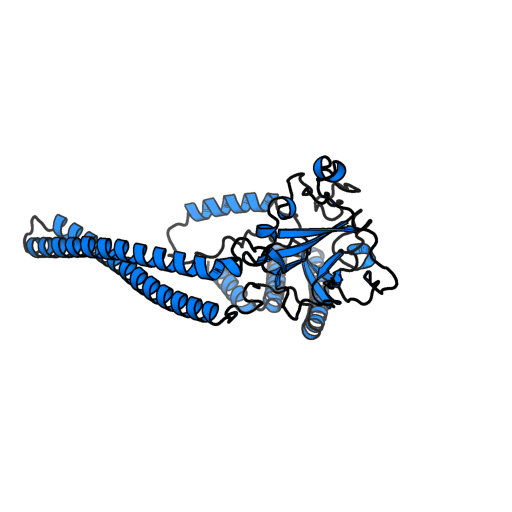LA A C 1
ATOM 2511 O O . ALA A 1 306 ? -12.203 -14.774 17.657 1.00 98.06 306 ALA A O 1
ATOM 2512 N N . LEU A 1 307 ? -11.889 -12.790 18.659 1.00 97.62 307 LEU A N 1
ATOM 2513 C CA . LEU A 1 307 ? -10.574 -12.549 18.063 1.00 97.62 307 LEU A CA 1
ATOM 2514 C C . LEU A 1 307 ? -9.512 -13.510 18.617 1.00 97.62 307 LEU A C 1
ATOM 2516 O O . LEU A 1 307 ? -8.698 -14.013 17.848 1.00 97.62 307 LEU A O 1
ATOM 2520 N N . LEU A 1 308 ? -9.529 -13.815 19.920 1.00 98.12 308 LEU A N 1
ATOM 2521 C CA . LEU A 1 308 ? -8.631 -14.811 20.518 1.00 98.12 308 LEU A CA 1
ATOM 2522 C C . LEU A 1 308 ? -8.843 -16.213 19.940 1.00 98.12 308 LEU A C 1
ATOM 2524 O O . LEU A 1 308 ? -7.862 -16.922 19.694 1.00 98.12 308 LEU A O 1
ATOM 2528 N N . ASP A 1 309 ? -10.095 -16.606 19.705 1.00 97.44 309 ASP A N 1
ATOM 2529 C CA . ASP A 1 309 ? -10.422 -17.883 19.067 1.00 97.44 309 ASP A CA 1
ATOM 2530 C C . ASP A 1 309 ? -9.900 -17.924 17.623 1.00 97.44 309 ASP A C 1
ATOM 2532 O O . ASP A 1 309 ? -9.251 -18.893 17.220 1.00 97.44 309 ASP A O 1
ATOM 2536 N N . ALA A 1 310 ? -10.098 -16.840 16.864 1.00 96.56 310 ALA A N 1
ATOM 2537 C CA . ALA A 1 310 ? -9.585 -16.712 15.501 1.00 96.56 310 ALA A CA 1
ATOM 2538 C C . ALA A 1 310 ? -8.046 -16.746 15.448 1.00 96.56 310 ALA A C 1
ATOM 2540 O O . ALA A 1 310 ? -7.481 -17.475 14.634 1.00 96.56 310 ALA A O 1
ATOM 2541 N N . LEU A 1 311 ? -7.362 -16.024 16.343 1.00 96.19 311 LEU A N 1
ATOM 2542 C CA . LEU A 1 311 ? -5.898 -16.039 16.454 1.00 96.19 311 LEU A CA 1
ATOM 2543 C C . LEU A 1 311 ? -5.368 -17.412 16.876 1.00 96.19 311 LEU A C 1
ATOM 2545 O O . LEU A 1 311 ? -4.303 -17.824 16.426 1.00 96.19 311 LEU A O 1
ATOM 2549 N N . SER A 1 312 ? -6.100 -18.141 17.719 1.00 95.81 312 SER A N 1
ATOM 2550 C CA . SER A 1 312 ? -5.720 -19.503 18.110 1.00 95.81 312 SER A CA 1
ATOM 2551 C C . SER A 1 312 ? -5.825 -20.466 16.928 1.00 95.81 312 SER A C 1
ATOM 2553 O O . SER A 1 312 ? -4.883 -21.210 16.667 1.00 95.81 312 SER A O 1
ATOM 2555 N N . TYR A 1 313 ? -6.911 -20.386 16.155 1.00 93.94 313 TYR A N 1
ATOM 2556 C CA . TYR A 1 313 ? -7.061 -21.154 14.919 1.00 93.94 313 TYR A CA 1
ATOM 2557 C C . TYR A 1 313 ? -5.986 -20.803 13.878 1.00 93.94 313 TYR A C 1
ATOM 2559 O O . TYR A 1 313 ? -5.434 -21.687 13.224 1.00 93.94 313 TYR A O 1
ATOM 2567 N N . TYR A 1 314 ? -5.659 -19.517 13.742 1.00 92.38 314 TYR A N 1
ATOM 2568 C CA . TYR A 1 314 ? -4.588 -19.038 12.869 1.00 92.38 314 TYR A CA 1
ATOM 2569 C C . TYR A 1 314 ? -3.212 -19.579 13.295 1.00 92.38 314 TYR A C 1
ATOM 2571 O O . TYR A 1 314 ? -2.484 -20.125 12.468 1.00 92.38 314 TYR A O 1
ATOM 2579 N N . ALA A 1 315 ? -2.888 -19.532 14.591 1.00 92.06 315 ALA A N 1
ATOM 2580 C CA . ALA A 1 315 ? -1.646 -20.085 15.133 1.00 92.06 315 ALA A CA 1
ATOM 2581 C C . ALA A 1 315 ? -1.509 -21.595 14.876 1.00 92.06 315 ALA A C 1
ATOM 2583 O O . ALA A 1 315 ? -0.425 -22.073 14.538 1.00 92.06 315 ALA A O 1
ATOM 2584 N N . ASP A 1 316 ? -2.599 -22.354 15.008 1.00 91.50 316 ASP A N 1
ATOM 2585 C CA . ASP A 1 316 ? -2.590 -23.796 14.747 1.00 91.50 316 ASP A CA 1
ATOM 2586 C C . ASP A 1 316 ? -2.360 -24.116 13.261 1.00 91.50 316 ASP A C 1
ATOM 2588 O O . ASP A 1 316 ? -1.652 -25.075 12.946 1.00 91.50 316 ASP A O 1
ATOM 2592 N N . GLN A 1 317 ? -2.882 -23.293 12.343 1.00 90.38 317 GLN A N 1
ATOM 2593 C CA . GLN A 1 317 ? -2.588 -23.412 10.909 1.00 90.38 317 GLN A CA 1
ATOM 2594 C C . GLN A 1 317 ? -1.113 -23.139 10.597 1.00 90.38 317 GLN A C 1
ATOM 2596 O O . GLN A 1 317 ? -0.493 -23.932 9.886 1.00 90.38 317 GLN A O 1
ATOM 2601 N N . LEU A 1 318 ? -0.533 -22.083 11.177 1.00 88.25 318 LEU A N 1
ATOM 2602 C CA . LEU A 1 318 ? 0.892 -21.772 11.015 1.00 88.25 318 LEU A CA 1
ATOM 2603 C C . LEU A 1 318 ? 1.778 -22.919 11.522 1.00 88.25 318 LEU A C 1
ATOM 2605 O O . LEU A 1 318 ? 2.708 -23.339 10.839 1.00 88.25 318 LEU A O 1
ATOM 2609 N N . ARG A 1 319 ? 1.450 -23.506 12.683 1.00 86.56 319 ARG A N 1
ATOM 2610 C CA . ARG A 1 319 ? 2.165 -24.681 13.224 1.00 86.56 319 ARG A CA 1
ATOM 2611 C C . ARG A 1 319 ? 2.049 -25.918 12.338 1.00 86.56 319 ARG A C 1
ATOM 2613 O O . ARG A 1 319 ? 2.952 -26.750 12.338 1.00 86.56 319 ARG A O 1
ATOM 2620 N N . ALA A 1 320 ? 0.946 -26.055 11.606 1.00 87.69 320 ALA A N 1
ATOM 2621 C CA . ALA A 1 320 ? 0.756 -27.127 10.636 1.00 87.69 320 ALA A CA 1
ATOM 2622 C C . ALA A 1 320 ? 1.516 -26.887 9.315 1.00 87.69 320 ALA A C 1
ATOM 2624 O O . ALA A 1 320 ? 1.461 -27.744 8.433 1.00 87.69 320 ALA A O 1
ATOM 2625 N N . GLY A 1 321 ? 2.212 -25.752 9.169 1.00 81.00 321 GLY A N 1
ATOM 2626 C CA . GLY A 1 321 ? 2.901 -25.359 7.939 1.00 81.00 321 GLY A CA 1
ATOM 2627 C C . GLY A 1 321 ? 1.949 -24.935 6.822 1.00 81.00 321 GLY A C 1
ATOM 2628 O O . GLY A 1 321 ? 2.343 -24.924 5.658 1.00 81.00 321 GLY A O 1
ATOM 2629 N N . ALA A 1 322 ? 0.689 -24.634 7.151 1.00 78.12 322 ALA A N 1
ATOM 2630 C CA . ALA A 1 322 ? -0.218 -24.027 6.195 1.00 78.12 322 ALA A CA 1
ATOM 2631 C C . ALA A 1 322 ? 0.148 -22.552 6.024 1.00 78.12 322 ALA A C 1
ATOM 2633 O O . ALA A 1 322 ? 0.519 -21.884 6.988 1.00 78.12 322 ALA A O 1
ATOM 2634 N N . ASP A 1 323 ? -0.012 -22.054 4.803 1.00 75.44 323 ASP A N 1
ATOM 2635 C CA . ASP A 1 323 ? -0.027 -20.628 4.518 1.00 75.44 323 ASP A CA 1
ATOM 2636 C C . ASP A 1 323 ? -1.490 -20.171 4.408 1.00 75.44 323 ASP A C 1
ATOM 2638 O O . ASP A 1 323 ? -2.138 -20.390 3.378 1.00 75.44 323 ASP A O 1
ATOM 2642 N N . PRO A 1 324 ? -2.069 -19.664 5.506 1.00 66.19 324 PRO A N 1
ATOM 2643 C CA . PRO A 1 324 ? -3.493 -19.361 5.580 1.00 66.19 324 PRO A CA 1
ATOM 2644 C C . PRO A 1 324 ? -3.890 -18.110 4.786 1.00 66.19 324 PRO A C 1
ATOM 2646 O O . PRO A 1 324 ? -5.079 -17.940 4.501 1.00 66.19 324 PRO A O 1
ATOM 2649 N N . GLU A 1 325 ? -2.949 -17.224 4.443 1.00 74.31 325 GLU A N 1
ATOM 2650 C CA . GLU A 1 325 ? -3.277 -15.982 3.749 1.00 74.31 325 GLU A CA 1
ATOM 2651 C C . GLU A 1 325 ? -3.364 -16.186 2.230 1.00 74.31 325 GLU A C 1
ATOM 2653 O O . GLU A 1 325 ? -2.424 -16.667 1.594 1.00 74.31 325 GLU A O 1
ATOM 2658 N N . PRO A 1 326 ? -4.471 -15.770 1.586 1.00 83.69 326 PRO A N 1
ATOM 2659 C CA . PRO A 1 326 ? -4.532 -15.749 0.134 1.00 83.69 326 PRO A CA 1
ATOM 2660 C C . PRO A 1 326 ? -3.425 -14.858 -0.438 1.00 83.69 326 PRO A C 1
ATOM 2662 O O . PRO A 1 326 ? -3.282 -13.708 -0.026 1.00 83.69 326 PRO A O 1
ATOM 2665 N N . LEU A 1 327 ? -2.727 -15.340 -1.474 1.00 86.50 327 LEU A N 1
ATOM 2666 C CA . LEU A 1 327 ? -1.555 -14.675 -2.074 1.00 86.50 327 LEU A CA 1
ATOM 2667 C C . LEU A 1 327 ? -1.763 -13.195 -2.453 1.00 86.50 327 LEU A C 1
ATOM 2669 O O . LEU A 1 327 ? -0.808 -12.428 -2.558 1.00 86.50 327 LEU A O 1
ATOM 2673 N N . ARG A 1 328 ? -3.019 -12.811 -2.699 1.00 89.12 328 ARG A N 1
ATOM 2674 C CA . ARG A 1 328 ? -3.440 -11.504 -3.214 1.00 89.12 328 ARG A CA 1
ATOM 2675 C C . ARG A 1 328 ? -4.427 -10.776 -2.300 1.00 89.12 328 ARG A C 1
ATOM 2677 O O . ARG A 1 328 ? -5.105 -9.864 -2.764 1.00 89.12 328 ARG A O 1
ATOM 2684 N N . ALA A 1 329 ? -4.546 -11.176 -1.031 1.00 86.81 329 ALA A N 1
ATOM 2685 C CA . ALA A 1 329 ? -5.485 -10.567 -0.081 1.00 86.81 329 ALA A CA 1
ATOM 2686 C C . ALA A 1 329 ? -5.241 -9.060 0.133 1.00 86.81 329 ALA A C 1
ATOM 2688 O O . ALA A 1 329 ? -6.170 -8.320 0.442 1.00 86.81 329 ALA A O 1
ATOM 2689 N N . HIS A 1 330 ? -4.004 -8.601 -0.073 1.00 88.00 330 HIS A N 1
ATOM 2690 C CA . HIS A 1 330 ? -3.614 -7.196 0.033 1.00 88.00 330 HIS A CA 1
ATOM 2691 C C . HIS A 1 330 ? -4.033 -6.332 -1.163 1.00 88.00 330 HIS A C 1
ATOM 2693 O O . HIS A 1 330 ? -4.014 -5.110 -1.044 1.00 88.00 330 HIS A O 1
ATOM 2699 N N . LEU A 1 331 ? -4.386 -6.926 -2.309 1.00 88.75 331 LEU A N 1
ATOM 2700 C CA . LEU A 1 331 ? -4.730 -6.164 -3.511 1.00 88.75 331 LEU A CA 1
ATOM 2701 C C . LEU A 1 331 ? -6.133 -5.564 -3.381 1.00 88.75 331 LEU A C 1
ATOM 2703 O O . LEU A 1 331 ? -7.130 -6.286 -3.352 1.00 88.75 331 LEU A O 1
ATOM 2707 N N . GLN A 1 332 ? -6.216 -4.236 -3.381 1.00 85.12 332 GLN A N 1
ATOM 2708 C CA . GLN A 1 332 ? -7.483 -3.506 -3.439 1.00 85.12 332 GLN A CA 1
ATOM 2709 C C . GLN A 1 332 ? -7.861 -3.191 -4.886 1.00 85.12 332 GLN A C 1
ATOM 2711 O O . GLN A 1 332 ? -9.025 -3.307 -5.280 1.00 85.12 332 GLN A O 1
ATOM 2716 N N . ARG A 1 333 ? -6.870 -2.798 -5.693 1.00 81.44 333 ARG A N 1
ATOM 2717 C CA . ARG A 1 333 ? -7.013 -2.460 -7.110 1.00 81.44 333 ARG A CA 1
ATOM 2718 C C . ARG A 1 333 ? -5.871 -3.093 -7.887 1.00 81.44 333 ARG A C 1
ATOM 2720 O O . ARG A 1 333 ? -4.873 -2.458 -8.208 1.00 81.44 333 ARG A O 1
ATOM 2727 N N . ALA A 1 334 ? -6.037 -4.368 -8.220 1.00 79.06 334 ALA A N 1
ATOM 2728 C CA . ALA A 1 334 ? -5.056 -5.068 -9.034 1.00 79.06 334 ALA A CA 1
ATOM 2729 C C . ALA A 1 334 ? -4.902 -4.380 -10.403 1.00 79.06 334 ALA A C 1
ATOM 2731 O O . ALA A 1 334 ? -5.856 -4.338 -11.185 1.00 79.06 334 ALA A O 1
ATOM 2732 N N . HIS A 1 335 ? -3.697 -3.885 -10.697 1.00 81.25 335 HIS A N 1
ATOM 2733 C CA . HIS A 1 335 ? -3.314 -3.418 -12.028 1.00 81.25 335 HIS A CA 1
ATOM 2734 C C . HIS A 1 335 ? -3.376 -4.594 -12.998 1.00 81.25 335 HIS A C 1
ATOM 2736 O O . HIS A 1 335 ? -2.463 -5.415 -13.058 1.00 81.25 335 HIS A O 1
ATOM 2742 N N . ARG A 1 336 ? -4.479 -4.691 -13.737 1.00 84.81 336 ARG A N 1
ATOM 2743 C CA . ARG A 1 336 ? -4.699 -5.725 -14.745 1.00 84.81 336 ARG A CA 1
ATOM 2744 C C . ARG A 1 336 ? -4.813 -5.096 -16.122 1.00 84.81 336 ARG A C 1
ATOM 2746 O O . ARG A 1 336 ? -5.342 -3.984 -16.222 1.00 84.81 336 ARG A O 1
ATOM 2753 N N . PRO A 1 337 ? -4.367 -5.809 -17.165 1.00 86.12 337 PRO A N 1
ATOM 2754 C CA . PRO A 1 337 ? -4.580 -5.347 -18.517 1.00 86.12 337 PRO A CA 1
ATOM 2755 C C . PRO A 1 337 ? -6.084 -5.258 -18.794 1.00 86.12 337 PRO A C 1
ATOM 2757 O O . PRO A 1 337 ? -6.893 -6.047 -18.289 1.00 86.12 337 PRO A O 1
ATOM 2760 N N . VAL A 1 338 ? -6.464 -4.259 -19.580 1.00 81.25 338 VAL A N 1
ATOM 2761 C CA . VAL A 1 338 ? -7.834 -4.016 -20.009 1.00 81.25 338 VAL A CA 1
ATOM 2762 C C . VAL A 1 338 ? -8.303 -5.222 -20.819 1.00 81.25 338 VAL A C 1
ATOM 2764 O O . VAL A 1 338 ? -7.645 -5.658 -21.759 1.00 81.25 338 VAL A O 1
ATOM 2767 N N . SER A 1 339 ? -9.459 -5.774 -20.453 1.00 73.19 339 SER A N 1
ATOM 2768 C CA . SER A 1 339 ? -10.055 -6.880 -21.204 1.00 73.19 339 SER A CA 1
ATOM 2769 C C . SER A 1 339 ? -10.584 -6.417 -22.569 1.00 73.19 339 SER A C 1
ATOM 2771 O O . SER A 1 339 ? -11.045 -5.278 -22.715 1.00 73.19 339 SER A O 1
ATOM 2773 N N . ASP A 1 340 ? -10.619 -7.319 -23.551 1.00 62.59 340 ASP A N 1
ATOM 2774 C CA . ASP A 1 340 ? -11.156 -7.047 -24.894 1.00 62.59 340 ASP A CA 1
ATOM 2775 C C . ASP A 1 340 ? -12.594 -6.492 -24.879 1.00 62.59 340 ASP A C 1
ATOM 2777 O O . ASP A 1 340 ? -12.983 -5.699 -25.741 1.00 62.59 340 ASP A O 1
ATOM 2781 N N . GLU A 1 341 ? -13.408 -6.883 -23.894 1.00 59.91 341 GLU A N 1
ATOM 2782 C CA . GLU A 1 341 ? -14.787 -6.402 -23.745 1.00 59.91 341 GLU A CA 1
ATOM 2783 C C . GLU A 1 341 ? -14.835 -4.927 -23.323 1.00 59.91 341 GLU A C 1
ATOM 2785 O O . GLU A 1 341 ? -15.622 -4.142 -23.863 1.00 59.91 341 GLU A O 1
ATOM 2790 N N . THR A 1 342 ? -13.945 -4.527 -22.414 1.00 61.50 342 THR A N 1
ATOM 2791 C CA . THR A 1 342 ? -13.796 -3.135 -21.969 1.00 61.50 342 THR A CA 1
ATOM 2792 C C . THR A 1 342 ? -13.233 -2.224 -23.060 1.00 61.50 342 THR A C 1
ATOM 2794 O O . THR A 1 342 ? -13.698 -1.092 -23.180 1.00 61.50 342 THR A O 1
ATOM 2797 N N . LEU A 1 343 ? -12.329 -2.713 -23.918 1.00 59.19 343 LEU A N 1
ATOM 2798 C CA . LEU A 1 343 ? -11.836 -1.957 -25.080 1.00 59.19 343 LEU A CA 1
ATOM 2799 C C . LEU A 1 343 ? -12.966 -1.636 -26.073 1.00 59.19 343 LEU A C 1
ATOM 2801 O O . LEU A 1 343 ? -13.098 -0.501 -26.533 1.00 59.19 343 LEU A O 1
ATOM 2805 N N . ARG A 1 344 ? -13.852 -2.602 -26.356 1.00 56.84 344 ARG A N 1
ATOM 2806 C CA . ARG A 1 344 ? -15.016 -2.390 -27.242 1.00 56.84 344 ARG A CA 1
ATOM 2807 C C . ARG A 1 344 ? -16.014 -1.385 -26.668 1.00 56.84 344 ARG A C 1
ATOM 2809 O O . ARG A 1 344 ? -16.564 -0.576 -27.415 1.00 56.84 344 ARG A O 1
ATOM 2816 N N . ALA A 1 345 ? -16.239 -1.417 -25.355 1.00 56.69 345 ALA A N 1
ATOM 2817 C CA . ALA A 1 345 ? -17.073 -0.433 -24.669 1.00 56.69 345 ALA A CA 1
ATOM 2818 C C . ALA A 1 345 ? -16.431 0.969 -24.667 1.00 56.69 345 ALA A C 1
ATOM 2820 O O . ALA A 1 345 ? -17.139 1.957 -24.863 1.00 56.69 345 ALA A O 1
ATOM 2821 N N . GLY A 1 346 ? -15.104 1.048 -24.509 1.00 53.25 346 GLY A N 1
ATOM 2822 C CA . GLY A 1 346 ? -14.321 2.285 -24.568 1.00 53.25 346 GLY A CA 1
ATOM 2823 C C . GLY A 1 346 ? -14.381 2.965 -25.935 1.00 53.25 346 GLY A C 1
ATOM 2824 O O . GLY A 1 346 ? -14.698 4.147 -26.004 1.00 53.25 346 GLY A O 1
ATOM 2825 N N . LEU A 1 347 ? -14.209 2.209 -27.024 1.00 54.75 347 LEU A N 1
ATOM 2826 C CA . LEU A 1 347 ? -14.350 2.734 -28.389 1.00 54.75 347 LEU A CA 1
ATOM 2827 C C . LEU A 1 347 ? -15.755 3.300 -28.636 1.00 54.75 347 LEU A C 1
ATOM 2829 O O . LEU A 1 347 ? -15.909 4.391 -29.181 1.00 54.75 347 LEU A O 1
ATOM 2833 N N . LEU A 1 348 ? -16.801 2.591 -28.198 1.00 55.75 348 LEU A N 1
ATOM 2834 C CA . LEU A 1 348 ? -18.176 3.091 -28.289 1.00 55.75 348 LEU A CA 1
ATOM 2835 C C . LEU A 1 348 ? -18.362 4.377 -27.475 1.00 55.75 348 LEU A C 1
ATOM 2837 O O . LEU A 1 348 ? -18.982 5.319 -27.967 1.00 55.75 348 LEU A O 1
ATOM 2841 N N . ALA A 1 349 ? -17.820 4.434 -26.257 1.00 54.59 349 ALA A N 1
ATOM 2842 C CA . ALA A 1 349 ? -17.873 5.621 -25.412 1.00 54.59 349 ALA A CA 1
ATOM 2843 C C . ALA A 1 349 ? -17.115 6.809 -26.028 1.00 54.59 349 ALA A C 1
ATOM 2845 O O . ALA A 1 349 ? -17.614 7.928 -25.970 1.00 54.59 349 ALA A O 1
ATOM 2846 N N . GLU A 1 350 ? -15.970 6.579 -26.671 1.00 54.25 350 GLU A N 1
ATOM 2847 C CA . GLU A 1 350 ? -15.182 7.604 -27.360 1.00 54.25 350 GLU A CA 1
ATOM 2848 C C . GLU A 1 350 ? -15.932 8.177 -28.570 1.00 54.25 350 GLU A C 1
ATOM 2850 O O . GLU A 1 350 ? -16.080 9.396 -28.686 1.00 54.25 350 GLU A O 1
ATOM 2855 N N . TYR A 1 351 ? -16.510 7.318 -29.422 1.00 61.53 351 TYR A N 1
ATOM 2856 C CA . TYR A 1 351 ? -17.371 7.767 -30.521 1.00 61.53 351 TYR A CA 1
ATOM 2857 C C . TYR A 1 351 ? -18.564 8.578 -30.004 1.00 61.53 351 TYR A C 1
ATOM 2859 O O . TYR A 1 351 ? -18.879 9.641 -30.544 1.00 61.53 351 TYR A O 1
ATOM 2867 N N . TRP A 1 352 ? -19.211 8.119 -28.930 1.00 60.03 352 TRP A N 1
ATOM 2868 C CA . TRP A 1 352 ? -20.325 8.837 -28.314 1.00 60.03 352 TRP A CA 1
ATOM 2869 C C . TRP A 1 352 ? -19.906 10.166 -27.681 1.00 60.03 352 TRP A C 1
ATOM 2871 O O . TRP A 1 352 ? -20.642 11.148 -27.807 1.00 60.03 352 TRP A O 1
ATOM 2881 N N . ALA A 1 353 ? -18.737 10.233 -27.044 1.00 58.25 353 ALA A N 1
ATOM 2882 C CA . ALA A 1 353 ? -18.190 11.456 -26.470 1.00 58.25 353 ALA A CA 1
ATOM 2883 C C . ALA A 1 353 ? -17.843 12.473 -27.566 1.00 58.25 353 ALA A C 1
ATOM 2885 O O . ALA A 1 353 ? -18.265 13.624 -27.473 1.00 58.25 353 ALA A O 1
ATOM 2886 N N . ALA A 1 354 ? -17.175 12.050 -28.642 1.00 66.88 354 ALA A N 1
ATOM 2887 C CA . ALA A 1 354 ? -16.847 12.909 -29.780 1.00 66.88 354 ALA A CA 1
ATOM 2888 C C . ALA A 1 354 ? -18.108 13.483 -30.450 1.00 66.88 354 ALA A C 1
ATOM 2890 O O . ALA A 1 354 ? -18.185 14.685 -30.722 1.00 66.88 354 ALA A O 1
ATOM 2891 N N . ILE A 1 355 ? -19.136 12.650 -30.646 1.00 73.00 355 ILE A N 1
ATOM 2892 C CA . ILE A 1 355 ? -20.438 13.082 -31.173 1.00 73.00 355 ILE A CA 1
ATOM 2893 C C . ILE A 1 355 ? -21.114 14.068 -30.210 1.00 73.00 355 ILE A C 1
ATOM 2895 O O . ILE A 1 355 ? -21.631 15.098 -30.646 1.00 73.00 355 ILE A O 1
ATOM 2899 N N . SER A 1 356 ? -21.090 13.790 -28.904 1.00 63.84 356 SER A N 1
ATOM 2900 C CA . SER A 1 356 ? -21.741 14.624 -27.886 1.00 63.84 356 SER A CA 1
ATOM 2901 C C . SER A 1 356 ? -21.061 15.983 -27.732 1.00 63.84 356 SER A C 1
ATOM 2903 O O . SER A 1 356 ? -21.745 17.002 -27.704 1.00 63.84 356 SER A O 1
ATOM 2905 N N . VAL A 1 357 ? -19.728 16.031 -27.693 1.00 70.75 357 VAL A N 1
ATOM 2906 C CA . VAL A 1 357 ? -18.955 17.283 -27.630 1.00 70.75 357 VAL A CA 1
ATOM 2907 C C . VAL A 1 357 ? -19.153 18.103 -28.904 1.00 70.75 357 VAL A C 1
ATOM 2909 O O . VAL A 1 357 ? -19.404 19.305 -28.819 1.00 70.75 357 VAL A O 1
ATOM 2912 N N . GLY A 1 358 ? -19.128 17.463 -30.078 1.00 74.56 358 GLY A N 1
ATOM 2913 C CA . GLY A 1 358 ? -19.428 18.129 -31.347 1.00 74.56 358 GLY A CA 1
ATOM 2914 C C . GLY A 1 358 ? -20.840 18.723 -31.373 1.00 74.56 358 GLY A C 1
ATOM 2915 O O . GLY A 1 358 ? -21.026 19.880 -31.752 1.00 74.56 358 GLY A O 1
ATOM 2916 N N . LEU A 1 359 ? -21.836 17.973 -30.895 1.00 79.31 359 LEU A N 1
ATOM 2917 C CA . LEU A 1 359 ? -23.217 18.440 -30.786 1.00 79.31 359 LEU A CA 1
ATOM 2918 C C . LEU A 1 359 ? -23.354 19.601 -29.788 1.00 79.31 359 LEU A C 1
ATOM 2920 O O . LEU A 1 359 ? -24.014 20.592 -30.096 1.00 79.31 359 LEU A O 1
ATOM 2924 N N . LEU A 1 360 ? -22.702 19.519 -28.625 1.00 76.00 360 LEU A N 1
ATOM 2925 C CA . LEU A 1 360 ? -22.684 20.590 -27.623 1.00 76.00 360 LEU A CA 1
ATOM 2926 C C . LEU A 1 360 ? -22.021 21.860 -28.173 1.00 76.00 360 LEU A C 1
ATOM 2928 O O . LEU A 1 360 ? -22.558 22.949 -27.976 1.00 76.00 360 LEU A O 1
ATOM 2932 N N . MET A 1 361 ? -20.923 21.744 -28.930 1.00 78.12 361 MET A N 1
ATOM 2933 C CA . MET A 1 361 ? -20.305 22.884 -29.618 1.00 78.12 361 MET A CA 1
ATOM 2934 C C . MET A 1 361 ? -21.244 23.522 -30.646 1.00 78.12 361 MET A C 1
ATOM 2936 O O . MET A 1 361 ? -21.332 24.748 -30.711 1.00 78.12 361 MET A O 1
ATOM 2940 N N . LEU A 1 362 ? -21.970 22.721 -31.430 1.00 82.75 362 LEU A N 1
ATOM 2941 C CA . LEU A 1 362 ? -22.947 23.233 -32.396 1.00 82.75 362 LEU A CA 1
ATOM 2942 C C . LEU A 1 362 ? -24.121 23.939 -31.702 1.00 82.75 362 LEU A C 1
ATOM 2944 O O . LEU A 1 362 ? -24.525 25.020 -32.132 1.00 82.75 362 LEU A O 1
ATOM 2948 N N . ILE A 1 363 ? -24.633 23.372 -30.606 1.00 80.81 363 ILE A N 1
ATOM 2949 C CA . ILE A 1 363 ? -25.691 23.976 -29.782 1.00 80.81 363 ILE A CA 1
ATOM 2950 C C . ILE A 1 363 ? -25.207 25.294 -29.168 1.00 80.81 363 ILE A C 1
ATOM 2952 O O . ILE A 1 363 ? -25.919 26.297 -29.217 1.00 80.81 363 ILE A O 1
ATOM 2956 N N . PHE A 1 364 ? -23.982 25.324 -28.644 1.00 80.69 364 PHE A N 1
ATOM 2957 C CA . PHE A 1 364 ? -23.360 26.530 -28.104 1.00 80.69 364 PHE A CA 1
ATOM 2958 C C . PHE A 1 364 ? -23.197 27.619 -29.174 1.00 80.69 364 PHE A C 1
ATOM 2960 O O . PHE A 1 364 ? -23.556 28.778 -28.949 1.00 80.69 364 PHE A O 1
ATOM 2967 N N . LEU A 1 365 ? -22.734 27.249 -30.372 1.00 83.00 365 LEU A N 1
ATOM 2968 C CA . LEU A 1 365 ? -22.603 28.173 -31.497 1.00 83.00 365 LEU A CA 1
ATOM 2969 C C . LEU A 1 365 ? -23.970 28.730 -31.930 1.00 83.00 365 LEU A C 1
ATOM 2971 O O . LEU A 1 365 ? -24.101 29.937 -32.148 1.00 83.00 365 LEU A O 1
ATOM 2975 N N . ALA A 1 366 ? -25.007 27.890 -31.996 1.00 81.56 366 ALA A N 1
ATOM 2976 C CA . ALA A 1 366 ? -26.379 28.310 -32.290 1.00 81.56 366 ALA A CA 1
ATOM 2977 C C . ALA A 1 366 ? -26.951 29.249 -31.207 1.00 81.56 366 ALA A C 1
ATOM 2979 O O . ALA A 1 366 ? -27.601 30.250 -31.524 1.00 81.56 366 ALA A O 1
ATOM 2980 N N . LEU A 1 367 ? -26.660 28.989 -29.928 1.00 84.12 367 LEU A N 1
ATOM 2981 C CA . LEU A 1 367 ? -27.053 29.846 -28.804 1.00 84.12 367 LEU A CA 1
ATOM 2982 C C . LEU A 1 367 ? -26.424 31.242 -28.886 1.00 84.12 367 LEU A C 1
ATOM 2984 O O . LEU A 1 367 ? -27.106 32.236 -28.641 1.00 84.12 367 LEU A O 1
ATOM 2988 N N . ILE A 1 368 ? -25.151 31.341 -29.275 1.00 81.44 368 ILE A N 1
ATOM 2989 C CA . ILE A 1 368 ? -24.443 32.628 -29.377 1.00 81.44 368 ILE A CA 1
ATOM 2990 C C . ILE A 1 368 ? -24.846 33.428 -30.622 1.00 81.44 368 ILE A C 1
ATOM 2992 O O . ILE A 1 368 ? -24.820 34.665 -30.591 1.00 81.44 368 ILE A O 1
ATOM 2996 N N . THR A 1 369 ? -25.199 32.746 -31.712 1.00 80.69 369 THR A N 1
ATOM 2997 C CA . THR A 1 369 ? -25.499 33.376 -33.009 1.00 80.69 369 THR A CA 1
ATOM 2998 C C . THR A 1 369 ? -26.975 33.730 -33.174 1.00 80.69 369 THR A C 1
ATOM 3000 O O . THR A 1 369 ? -27.282 34.823 -33.644 1.00 80.69 369 THR A O 1
ATOM 3003 N N . ILE A 1 370 ? -27.885 32.847 -32.755 1.00 82.31 370 ILE A N 1
ATOM 3004 C CA . ILE A 1 370 ? -29.334 32.968 -32.985 1.00 82.31 370 ILE A CA 1
ATOM 3005 C C . ILE A 1 370 ? -30.084 33.166 -31.659 1.00 82.31 370 ILE A C 1
ATOM 3007 O O . ILE A 1 370 ? -31.034 33.941 -31.578 1.00 82.31 370 ILE A O 1
ATOM 3011 N N . GLY A 1 371 ? -29.645 32.490 -30.595 1.00 76.81 371 GLY A N 1
ATOM 3012 C CA . GLY A 1 371 ? -30.367 32.375 -29.325 1.00 76.81 371 GLY A CA 1
ATOM 3013 C C . GLY A 1 371 ? -29.938 33.331 -28.210 1.00 76.81 371 GLY A C 1
ATOM 3014 O O . GLY A 1 371 ? -30.180 33.011 -27.049 1.00 76.81 371 GLY A O 1
ATOM 3015 N N . ARG A 1 372 ? -29.315 34.483 -28.511 1.00 74.50 372 ARG A N 1
ATOM 3016 C CA . ARG A 1 372 ? -28.671 35.355 -27.497 1.00 74.50 372 ARG A CA 1
ATOM 3017 C C . ARG A 1 372 ? -29.563 35.720 -26.306 1.00 74.50 372 ARG A C 1
ATOM 3019 O O . ARG A 1 372 ? -29.076 35.805 -25.184 1.00 74.50 372 ARG A O 1
ATOM 3026 N N . GLN A 1 373 ? -30.862 35.897 -26.530 1.00 79.81 373 GLN A N 1
ATOM 3027 C CA . GLN A 1 373 ? -31.837 36.214 -25.478 1.00 79.81 373 GLN A CA 1
ATOM 3028 C C . GLN A 1 373 ? -32.079 35.068 -24.474 1.00 79.81 373 GLN A C 1
ATOM 3030 O O . GLN A 1 373 ? -32.595 35.306 -23.387 1.00 79.81 373 GLN A O 1
ATOM 3035 N N . TYR A 1 374 ? -31.673 33.841 -24.808 1.00 81.38 374 TYR A N 1
ATOM 3036 C CA . TYR A 1 374 ? -31.787 32.644 -23.971 1.00 81.38 374 TYR A CA 1
ATOM 3037 C C . TYR A 1 374 ? -30.425 32.105 -23.517 1.00 81.38 374 TYR A C 1
ATOM 3039 O O . TYR A 1 374 ? -30.358 30.983 -23.026 1.00 81.38 374 TYR A O 1
ATOM 3047 N N . LEU A 1 375 ? -29.340 32.878 -23.657 1.00 79.88 375 LEU A N 1
ATOM 3048 C CA . LEU A 1 375 ? -27.967 32.433 -23.377 1.00 79.88 375 LEU A CA 1
ATOM 3049 C C . LEU A 1 375 ? -27.810 31.770 -22.003 1.00 79.88 375 LEU A C 1
ATOM 3051 O O . LEU A 1 375 ? -27.251 30.682 -21.913 1.00 79.88 375 LEU A O 1
ATOM 3055 N N . ALA A 1 376 ? -28.342 32.391 -20.947 1.00 75.62 376 ALA A N 1
ATOM 3056 C CA . ALA A 1 376 ? -28.235 31.865 -19.586 1.00 75.62 376 ALA A CA 1
ATOM 3057 C C . ALA A 1 376 ? -28.990 30.534 -19.408 1.00 75.62 376 ALA A C 1
ATOM 3059 O O . ALA A 1 376 ? -28.438 29.576 -18.873 1.00 75.62 376 ALA A O 1
ATOM 3060 N N . LEU A 1 377 ? -30.230 30.454 -19.904 1.00 81.00 377 LEU A N 1
ATOM 3061 C CA . LEU A 1 377 ? -31.051 29.243 -19.817 1.00 81.00 377 LEU A CA 1
ATOM 3062 C C . LEU A 1 377 ? -30.484 28.114 -20.694 1.00 81.00 377 LEU A C 1
ATOM 3064 O O . LEU A 1 377 ? -30.451 26.960 -20.280 1.00 81.00 377 LEU A O 1
ATOM 3068 N N . GLY A 1 378 ? -30.002 28.454 -21.889 1.00 80.00 378 GLY A N 1
ATOM 3069 C CA . GLY A 1 378 ? -29.394 27.515 -22.825 1.00 80.00 378 GLY A CA 1
ATOM 3070 C C . GLY A 1 378 ? -28.085 26.930 -22.305 1.00 80.00 378 GLY A C 1
ATOM 3071 O O . GLY A 1 378 ? -27.891 25.723 -22.399 1.00 80.00 378 GLY A O 1
ATOM 3072 N N . LEU A 1 379 ? -27.226 27.750 -21.691 1.00 79.12 379 LEU A N 1
ATOM 3073 C CA . LEU A 1 379 ? -26.009 27.279 -21.022 1.00 79.12 379 LEU A CA 1
ATOM 3074 C C . LEU A 1 379 ? -26.326 26.328 -19.867 1.00 79.12 379 LEU A C 1
ATOM 3076 O O . LEU A 1 379 ? -25.702 25.277 -19.751 1.00 79.12 379 LEU A O 1
ATOM 3080 N N . LEU A 1 380 ? -27.323 26.662 -19.046 1.00 78.38 380 LEU A N 1
ATOM 3081 C CA . LEU A 1 380 ? -27.733 25.821 -17.923 1.00 78.38 380 LEU A CA 1
ATOM 3082 C C . LEU A 1 380 ? -28.282 24.465 -18.397 1.00 78.38 380 LEU A C 1
ATOM 3084 O O . LEU A 1 380 ? -27.889 23.425 -17.872 1.00 78.38 380 LEU A O 1
ATOM 3088 N N . MET A 1 381 ? -29.111 24.459 -19.444 1.00 78.31 381 MET A N 1
ATOM 3089 C CA . MET A 1 381 ? -29.602 23.230 -20.082 1.00 78.31 381 MET A CA 1
ATOM 3090 C C . MET A 1 381 ? -28.478 22.399 -20.708 1.00 78.31 381 MET A C 1
ATOM 3092 O O . MET A 1 381 ? -28.519 21.174 -20.657 1.00 78.31 381 MET A O 1
ATOM 3096 N N . MET A 1 382 ? -27.465 23.050 -21.276 1.00 75.69 382 MET A N 1
ATOM 3097 C CA . MET A 1 382 ? -26.313 22.387 -21.885 1.00 75.69 382 MET A CA 1
ATOM 3098 C C . MET A 1 382 ? -25.433 21.695 -20.834 1.00 75.69 382 MET A C 1
ATOM 3100 O O . MET A 1 382 ? -25.039 20.547 -21.026 1.00 75.69 382 MET A O 1
ATOM 3104 N N . ILE A 1 383 ? -25.191 22.354 -19.695 1.00 75.38 383 ILE A N 1
ATOM 3105 C CA . ILE A 1 383 ? -24.484 21.769 -18.545 1.00 75.38 383 ILE A CA 1
ATOM 3106 C C . ILE A 1 383 ? -25.285 20.594 -17.966 1.00 75.38 383 ILE A C 1
ATOM 3108 O O . ILE A 1 383 ? -24.714 19.540 -17.695 1.00 75.38 383 ILE A O 1
ATOM 3112 N N . ALA A 1 384 ? -26.606 20.741 -17.825 1.00 74.62 384 ALA A N 1
ATOM 3113 C CA . ALA A 1 384 ? -27.475 19.671 -17.339 1.00 74.62 384 ALA A CA 1
ATOM 3114 C C . ALA A 1 384 ? -27.495 18.458 -18.286 1.00 74.62 384 ALA A C 1
ATOM 3116 O O . ALA A 1 384 ? -27.425 17.320 -17.825 1.00 74.62 384 ALA A O 1
ATOM 3117 N N . LEU A 1 385 ? -27.542 18.692 -19.601 1.00 76.12 385 LEU A N 1
ATOM 3118 C CA . LEU A 1 385 ? -27.491 17.641 -20.617 1.00 76.12 385 LEU A CA 1
ATOM 3119 C C . LEU A 1 385 ? -26.146 16.905 -20.597 1.00 76.12 385 LEU A C 1
ATOM 3121 O O . LEU A 1 385 ? -26.127 15.677 -20.622 1.00 76.12 385 LEU A O 1
ATOM 3125 N N . TYR A 1 386 ? -25.036 17.639 -20.503 1.00 73.12 386 TYR A N 1
ATOM 3126 C CA . TYR A 1 386 ? -23.704 17.048 -20.377 1.00 73.12 386 TYR A CA 1
ATOM 3127 C C . TYR A 1 386 ? -23.595 16.179 -19.117 1.00 73.12 386 TYR A C 1
ATOM 3129 O O . TYR A 1 386 ? -23.206 15.016 -19.201 1.00 73.12 386 TYR A O 1
ATOM 3137 N N . ALA A 1 387 ? -24.025 16.702 -17.967 1.00 67.88 387 ALA A N 1
ATOM 3138 C CA . ALA A 1 387 ? -23.986 15.973 -16.704 1.00 67.88 387 ALA A CA 1
ATOM 3139 C C . ALA A 1 387 ? -24.903 14.734 -16.703 1.00 67.88 387 ALA A C 1
ATOM 3141 O O . ALA A 1 387 ? -24.548 13.706 -16.129 1.00 67.88 387 ALA A O 1
ATOM 3142 N N . PHE A 1 388 ? -26.051 14.795 -17.386 1.00 71.38 388 PHE A N 1
ATOM 3143 C CA . PHE A 1 388 ? -26.942 13.648 -17.572 1.00 71.38 388 PHE A CA 1
ATOM 3144 C C . PHE A 1 388 ? -26.294 12.545 -18.418 1.00 71.38 388 PHE A C 1
ATOM 3146 O O . PHE A 1 388 ? -26.337 11.373 -18.040 1.00 71.38 388 PHE A O 1
ATOM 3153 N N . ILE A 1 389 ? -25.663 12.919 -19.536 1.00 67.31 389 ILE A N 1
ATOM 3154 C CA . ILE A 1 389 ? -24.935 11.985 -20.403 1.00 67.31 389 ILE A CA 1
ATOM 3155 C C . ILE A 1 389 ? -23.785 11.338 -19.618 1.00 67.31 389 ILE A C 1
ATOM 3157 O O . ILE A 1 389 ? -23.680 10.112 -19.576 1.00 67.31 389 ILE A O 1
ATOM 3161 N N . GLU A 1 390 ? -22.979 12.137 -18.918 1.00 63.25 390 GLU A N 1
ATOM 3162 C CA . GLU A 1 390 ? -21.861 11.651 -18.103 1.00 63.25 390 GLU A CA 1
ATOM 3163 C C . GLU A 1 390 ? -22.320 10.711 -16.971 1.00 63.25 390 GLU A C 1
ATOM 3165 O O . GLU A 1 390 ? -21.720 9.657 -16.742 1.00 63.25 390 GLU A O 1
ATOM 3170 N N . ALA A 1 391 ? -23.416 11.043 -16.283 1.00 63.59 391 ALA A N 1
ATOM 3171 C CA . ALA A 1 391 ? -23.983 10.199 -15.234 1.00 63.59 391 ALA A CA 1
ATOM 3172 C C . ALA A 1 391 ? -24.513 8.859 -15.771 1.00 63.59 391 ALA A C 1
ATOM 3174 O O . ALA A 1 391 ? -24.422 7.847 -15.069 1.00 63.59 391 ALA A O 1
ATOM 3175 N N . GLY A 1 392 ? -25.041 8.841 -16.999 1.00 60.62 392 GLY A N 1
ATOM 3176 C CA . GLY A 1 392 ? -25.470 7.624 -17.686 1.00 60.62 392 GLY A CA 1
ATOM 3177 C C . GLY A 1 392 ? -24.307 6.680 -17.973 1.00 60.62 392 GLY A C 1
ATOM 3178 O O . GLY A 1 392 ? -24.370 5.509 -17.601 1.00 60.62 392 GLY A O 1
ATOM 3179 N N . PHE A 1 393 ? -23.211 7.198 -18.532 1.00 59.03 393 PHE A N 1
ATOM 3180 C CA . PHE A 1 393 ? -22.022 6.396 -18.841 1.00 59.03 393 PHE A CA 1
ATOM 3181 C C . PHE A 1 393 ? -21.302 5.867 -17.596 1.00 59.03 393 PHE A C 1
ATOM 3183 O O . PHE A 1 393 ? -20.791 4.752 -17.611 1.00 59.03 393 PHE A O 1
ATOM 3190 N N . ARG A 1 394 ? -21.303 6.615 -16.486 1.00 54.72 394 ARG A N 1
ATOM 3191 C CA . ARG A 1 394 ? -20.677 6.175 -15.225 1.00 54.72 394 ARG A CA 1
ATOM 3192 C C . ARG A 1 394 ? -21.565 5.256 -14.371 1.00 54.72 394 ARG A C 1
ATOM 3194 O O . ARG A 1 394 ? -21.198 4.961 -13.235 1.00 54.72 394 ARG A O 1
ATOM 3201 N N . GLY A 1 395 ? -22.753 4.864 -14.848 1.00 51.75 395 GLY A N 1
ATOM 3202 C CA . GLY A 1 395 ? -23.705 4.046 -14.080 1.00 51.75 395 GLY A CA 1
ATOM 3203 C C . GLY A 1 395 ? -24.289 4.754 -12.847 1.00 51.75 395 GLY A C 1
ATOM 3204 O O . GLY A 1 395 ? -24.808 4.112 -11.937 1.00 51.75 395 GLY A O 1
ATOM 3205 N N . ARG A 1 396 ? -24.208 6.090 -12.790 1.00 57.81 396 ARG A N 1
ATOM 3206 C CA . ARG A 1 396 ? -24.637 6.925 -11.650 1.00 57.81 396 ARG A CA 1
ATOM 3207 C C . ARG A 1 396 ? -25.945 7.673 -11.915 1.00 57.81 396 ARG A C 1
ATOM 3209 O O . ARG A 1 396 ? -26.285 8.587 -11.163 1.00 57.81 396 ARG A O 1
ATOM 3216 N N . LEU A 1 397 ? -26.695 7.275 -12.944 1.00 51.91 397 LEU A N 1
ATOM 3217 C CA . LEU A 1 397 ? -27.922 7.940 -13.395 1.00 51.91 397 LEU A CA 1
ATOM 3218 C C . LEU A 1 397 ? -28.929 8.153 -12.250 1.00 51.91 397 LEU A C 1
ATOM 3220 O O . LEU A 1 397 ? -29.483 9.238 -12.107 1.00 51.91 397 LEU A O 1
ATOM 3224 N N . ILE A 1 398 ? -29.097 7.147 -11.383 1.00 54.06 398 ILE A N 1
ATOM 3225 C CA . ILE A 1 398 ? -30.008 7.206 -10.229 1.00 54.06 398 ILE A CA 1
ATOM 3226 C C . ILE A 1 398 ? -29.579 8.302 -9.243 1.00 54.06 398 ILE A C 1
ATOM 3228 O O . ILE A 1 398 ? -30.406 9.108 -8.835 1.00 54.06 398 ILE A O 1
ATOM 3232 N N . ARG A 1 399 ? -28.285 8.390 -8.900 1.00 54.50 399 ARG A N 1
ATOM 3233 C CA . ARG A 1 399 ? -27.777 9.430 -7.984 1.00 54.50 399 ARG A CA 1
ATOM 3234 C C . ARG A 1 399 ? -27.910 10.827 -8.583 1.00 54.50 399 ARG A C 1
ATOM 3236 O O . ARG A 1 399 ? -28.296 11.745 -7.871 1.00 54.50 399 ARG A O 1
ATOM 3243 N N . PHE A 1 400 ? -27.638 10.982 -9.878 1.00 60.94 400 PHE A N 1
ATOM 3244 C CA . PHE A 1 400 ? -27.775 12.267 -10.563 1.00 60.94 400 PHE A CA 1
ATOM 3245 C C . PHE A 1 400 ? -29.225 12.765 -10.566 1.00 60.94 400 PHE A C 1
ATOM 3247 O O . PHE A 1 400 ? -29.477 13.909 -10.193 1.00 60.94 400 PHE A O 1
ATOM 3254 N N . VAL A 1 401 ? -30.187 11.898 -10.904 1.00 62.81 401 VAL A N 1
ATOM 3255 C CA . VAL A 1 401 ? -31.618 12.242 -10.873 1.00 62.81 401 VAL A CA 1
ATOM 3256 C C . VAL A 1 401 ? -32.056 12.627 -9.458 1.00 62.81 401 VAL A C 1
ATOM 3258 O O . VAL A 1 401 ? -32.741 13.636 -9.292 1.00 62.81 401 VAL A O 1
ATOM 3261 N N . THR A 1 402 ? -31.610 11.898 -8.430 1.00 55.19 402 THR A N 1
ATOM 3262 C CA . THR A 1 402 ? -31.905 12.234 -7.028 1.00 55.19 402 THR A CA 1
ATOM 3263 C C . THR A 1 402 ? -31.323 13.593 -6.629 1.00 55.19 402 THR A C 1
ATOM 3265 O O . THR A 1 402 ? -32.037 14.409 -6.052 1.00 55.19 402 THR A O 1
ATOM 3268 N N . SER A 1 403 ? -30.068 13.890 -6.981 1.00 60.19 403 SER A N 1
ATOM 3269 C CA . SER A 1 403 ? -29.435 15.183 -6.682 1.00 60.19 403 SER A CA 1
ATOM 3270 C C . SER A 1 403 ? -30.116 16.353 -7.392 1.00 60.19 403 SER A C 1
ATOM 3272 O O . SER A 1 403 ? -30.392 17.362 -6.751 1.00 60.19 403 SER A O 1
ATOM 3274 N N . VAL A 1 404 ? -30.451 16.212 -8.679 1.00 63.28 404 VAL A N 1
ATOM 3275 C CA . VAL A 1 404 ? -31.180 17.248 -9.430 1.00 63.28 404 VAL A CA 1
ATOM 3276 C C . VAL 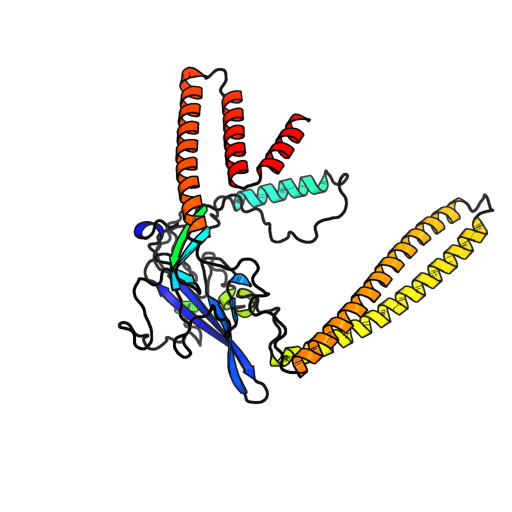A 1 404 ? -32.558 17.487 -8.816 1.00 63.28 404 VAL A C 1
ATOM 3278 O O . VAL A 1 404 ? -32.933 18.635 -8.604 1.00 63.28 404 VAL A O 1
ATOM 3281 N N . THR A 1 405 ? -33.274 16.418 -8.457 1.00 60.31 405 THR A N 1
ATOM 3282 C CA . THR A 1 405 ? -34.605 16.512 -7.837 1.00 60.31 405 THR A CA 1
ATOM 3283 C C . THR A 1 405 ? -34.555 17.273 -6.510 1.00 60.31 405 THR A C 1
ATOM 3285 O O . THR A 1 405 ? -35.377 18.159 -6.285 1.00 60.31 405 THR A O 1
ATOM 3288 N N . ILE A 1 406 ? -33.564 16.984 -5.659 1.00 62.06 406 ILE A N 1
ATOM 3289 C CA . ILE A 1 406 ? -33.360 17.684 -4.381 1.00 62.06 406 ILE A CA 1
ATOM 3290 C C . ILE A 1 406 ? -33.011 19.159 -4.616 1.00 62.06 406 ILE A C 1
ATOM 3292 O O . ILE A 1 406 ? -33.577 20.027 -3.960 1.00 62.06 406 ILE A O 1
ATOM 3296 N N . SER A 1 407 ? -32.132 19.464 -5.576 1.00 54.19 407 SER A N 1
ATOM 3297 C CA . SER A 1 407 ? -31.754 20.846 -5.897 1.00 54.19 407 SER A CA 1
ATOM 3298 C C . SER A 1 407 ? -32.887 21.673 -6.506 1.00 54.19 407 SER A C 1
ATOM 3300 O O . SER A 1 407 ? -32.873 22.885 -6.359 1.00 54.19 407 SER A O 1
ATOM 3302 N N . THR A 1 408 ? -33.856 21.048 -7.182 1.00 57.75 408 THR A N 1
ATOM 3303 C CA . THR A 1 408 ? -35.057 21.734 -7.695 1.00 57.75 408 THR A CA 1
ATOM 3304 C C . THR A 1 408 ? -36.195 21.838 -6.677 1.00 57.75 408 THR A C 1
ATOM 3306 O O . THR A 1 408 ? -37.167 22.546 -6.930 1.00 57.75 408 THR A O 1
ATOM 3309 N N . ALA A 1 409 ? -36.112 21.101 -5.564 1.00 46.94 409 ALA A N 1
ATOM 3310 C CA . ALA A 1 409 ? -37.105 21.115 -4.489 1.00 46.94 409 ALA A CA 1
ATOM 3311 C C . ALA A 1 409 ? -36.813 22.170 -3.400 1.00 46.94 409 ALA A C 1
ATOM 3313 O O . ALA A 1 409 ? -37.666 22.398 -2.542 1.00 46.94 409 ALA A O 1
ATOM 3314 N N . VAL A 1 410 ? -35.632 22.799 -3.447 1.00 41.19 410 VAL A N 1
ATOM 3315 C CA . VAL A 1 410 ? -35.224 23.980 -2.661 1.00 41.19 410 VAL A CA 1
ATOM 3316 C C . VAL A 1 410 ? -35.344 25.214 -3.541 1.00 41.19 410 VAL A C 1
ATOM 3318 O O . VAL A 1 410 ? -35.837 26.244 -3.030 1.00 41.19 410 VAL A O 1
#

Nearest PDB structures (foldseek):
  6b87-assembly1_A-2  TM=8.266E-01  e=7.770E+00  synthetic construct
  6pyu-assembly1_B  TM=6.809E-01  e=3.952E+00  Homo sapiens
  3k29-assembly1_A  TM=5.271E-01  e=4.951E+00  Chlamydia trachomatis
  4ayx-assembly1_A  TM=3.033E-01  e=1.900E+00  Homo sapiens
  8i4v-assembly1_B  TM=3.101E-01  e=2.818E+00  Saccharomyces cerevisiae S288C

=== Feature glossary ===
The record interleaves many kinds of information about one protein. Here is each kind framed as the question it answers.

Q: What known structures does this most resemble?
A: Structural nearest neighbors (via Foldseek easy-search vs the PDB). Reported per hit: target PDB id, E-value, and alignment TM-score. A TM-score above ~0.5 is the conventional threshold for 'same fold'.

Q: Where is each backbone atom in 3D?
A: The mmCIF table is the protein's shape written out atom by atom. For each backbone N, Cα, C, and carbonyl O, it records an (x, y, z) coordinate triple in Å plus the residue type, chain letter, and residue number.

Q: What are the backbone torsion angles?
A: The φ/ψ torsion pair specifies the backbone conformation at each residue. φ rotates about the N–Cα bond, ψ about the Cα–C bond. Steric clashes forbid most of the (φ, ψ) plane — the allowed regions (α-helix basin, β-sheet basin, left-handed helix) are the Ramachandran-allowed regions.

Q: Which residues are buried vs exposed?
A: Solvent-accessible surface area (SASA) is the area in Å² traced out by the centre of a 1.4 Å probe sphere (a water molecule) rolled over the protein's van der Waals surface (Shrake–Rupley / Lee–Richards construction). Buried residues have near-zero SASA; fully exposed residues can exceed 200 Å². The total SASA scales roughly with the number of surface residues.

Q: How confident is the AlphaFold model at each residue?
A: pLDDT is the predicted lDDT-Cα score: AlphaFold's confidence that the local environment of each residue (all inter-atomic distances within 15 Å) is correctly placed. It is a per-residue number between 0 and 100, with higher meaning more reliable.

Q: What does the local fold look like, residue by residue?
A: 3Di is Foldseek's structural alphabet. Each residue is assigned one of twenty discrete states based on how its Cα sits relative to its spatial (not sequential) neighbors. Aligning 3Di strings finds structural homologs roughly as well as full 3D superposition, but orders of magnitude faster.

Q: How big and how compact is the whole molecule?
A: Radius of gyration (Rg) is the root-mean-square distance of Cα atoms from their centroid — a single number for overall size and compactness. A globular domain of N residues has Rg ≈ 2.2·N^0.38 Å; an extended or disordered chain has a much larger Rg. The Cα contact count is the number of residue pairs whose Cα atoms are within 8 Å and are more than four positions apart in sequence — a standard proxy for tertiary packing density. The bounding box is the smallest axis-aligned box enclosing all Cα atoms.

Q: Which residues are in helices, strands, or loops?
A: DSSP 8-state secondary structure assigns each residue one of H (α-helix), G (3₁₀-helix), I (π-helix), E (extended β-strand), B (isolated β-bridge), T (hydrogen-bonded turn), S (bend), or '-' (coil). The assignment is computed from backbone hydrogen-bond geometry via the Kabsch–Sander algorithm.

Q: How mobile is each atom in the crystal?
A: Crystallographic B-factors measure how much each atom's electron density is smeared out, in Å². They rise in mobile loops and surface residues and fall in the buried interior. In AlphaFold models this column is repurposed to hold pLDDT instead.

Q: What if only a Cα trace is available?
A: P-SEA three-state annotation labels each residue as helix, strand, or coil based purely on the geometry of the Cα trace. It serves as a fallback when the full backbone (and thus DSSP) is unavailable.

Q: What family and function is it annotated with?
A: Database cross-references. InterPro integrates a dozen domain/family signature databases into unified entries with residue-range hits. GO terms attach function/process/location labels with evidence codes. CATH codes position the fold in a four-level structural taxonomy. Organism is the NCBI-taxonomy species name.

Q: Are the domains correctly placed relative to each other?
A: Predicted Aligned Error (PAE) is an AlphaFold confidence matrix: entry (i, j) is the expected error in the position of residue j, in ångströms, when the prediction is superimposed on the true structure at residue i. Low PAE within a block of residues means that block is internally rigid and well-predicted; high PAE between two blocks means their relative placement is uncertain even if each block individually is confident.

Q: What do the diagnostic plots show?
A: Three diagnostic plots accompany the record. The Cα contact map visualizes the tertiary structure as a 2D adjacency matrix (8 Å cutoff, sequence-local contacts suppressed). The Ramachandran plot shows the distribution of backbone (φ, ψ) torsions, with points in the α and β basins reflecting secondary structure content. The PAE plot shows AlphaFold's inter-residue confidence as a color matrix.

Q: What is the amino-acid chain?
A: Primary structure: the covalent order of the twenty standard amino acids along the backbone. Two proteins with the same sequence will (almost always) fold to the same structure; two with 30% identity often share a fold but not the details.

Q: What do the rendered images show?
A: The six renders are orthographic views along the three Cartesian axes in both directions. Representation (cartoon, sticks, or surface) and color scheme (sequence-rainbow or by-chain) vary across proteins so the training set covers all the common visualization conventions.